Protein AF-0000000077530367 (afdb_homodimer)

Organism: Fusarium solani (NCBI:txid169388)

pLDDT: mean 94.43, std 8.52, range [34.69, 98.94]

Structure (mmCIF, N/CA/C/O backbone):
data_AF-0000000077530367-model_v1
#
loop_
_entity.id
_entity.type
_entity.pdbx_description
1 polymer 'Uncharacterized protein'
#
loop_
_atom_site.group_PDB
_atom_site.id
_atom_site.type_symbol
_atom_site.label_atom_id
_atom_site.label_alt_id
_atom_site.label_comp_id
_atom_site.label_asym_id
_atom_site.label_entity_id
_atom_site.label_seq_id
_atom_site.pdbx_PDB_ins_code
_atom_site.Cartn_x
_atom_site.Cartn_y
_atom_site.Cartn_z
_atom_site.occupancy
_atom_site.B_iso_or_equiv
_atom_site.auth_seq_id
_atom_site.auth_comp_id
_atom_site.auth_asym_id
_atom_site.auth_atom_id
_atom_site.pdbx_PDB_model_num
ATOM 1 N N . MET A 1 1 ? -0.122 41.781 -13.836 1 34.72 1 MET A N 1
ATOM 2 C CA . MET A 1 1 ? -0.492 41.938 -12.43 1 34.72 1 MET A CA 1
ATOM 3 C C . MET A 1 1 ? -0.724 40.562 -11.789 1 34.72 1 MET A C 1
ATOM 5 O O . MET A 1 1 ? -1.505 39.781 -12.297 1 34.72 1 MET A O 1
ATOM 9 N N . THR A 1 2 ? 0.222 40.094 -11.047 1 47.59 2 THR A N 1
ATOM 10 C CA . THR A 1 2 ? 0.168 38.75 -10.484 1 47.59 2 THR A CA 1
ATOM 11 C C . THR A 1 2 ? -1.093 38.562 -9.648 1 47.59 2 THR A C 1
ATOM 13 O O . THR A 1 2 ? -1.355 39.344 -8.727 1 47.59 2 THR A O 1
ATOM 16 N N . VAL A 1 3 ? -2.023 38.094 -10.234 1 52.38 3 VAL A N 1
ATOM 17 C CA . VAL A 1 3 ? -3.27 37.875 -9.516 1 52.38 3 VAL A CA 1
ATOM 18 C C . VAL A 1 3 ? -2.967 37.438 -8.086 1 52.38 3 VAL A C 1
ATOM 20 O O . VAL A 1 3 ? -2.221 36.469 -7.871 1 52.38 3 VAL A O 1
ATOM 23 N N . PRO A 1 4 ? -3.215 38.406 -7.125 1 64.75 4 PRO A N 1
ATOM 24 C CA . PRO A 1 4 ? -2.955 38.031 -5.73 1 64.75 4 PRO A CA 1
ATOM 25 C C . PRO A 1 4 ? -3.484 36.656 -5.387 1 64.75 4 PRO A C 1
ATOM 27 O O . PRO A 1 4 ? -4.555 36.25 -5.855 1 64.75 4 PRO A O 1
ATOM 30 N N . THR A 1 5 ? -2.672 35.781 -4.656 1 70.62 5 THR A N 1
ATOM 31 C CA . THR A 1 5 ? -3.084 34.438 -4.227 1 70.62 5 THR A CA 1
ATOM 32 C C . THR A 1 5 ? -4.199 34.531 -3.189 1 70.62 5 THR A C 1
ATOM 34 O O . THR A 1 5 ? -4.086 35.25 -2.207 1 70.62 5 THR A O 1
ATOM 37 N N . PRO A 1 6 ? -5.352 34.031 -3.508 1 78.06 6 PRO A N 1
ATOM 38 C CA . PRO A 1 6 ? -6.469 34.062 -2.564 1 78.06 6 PRO A CA 1
ATOM 39 C C . PRO A 1 6 ? -6.098 33.5 -1.192 1 78.06 6 PRO A C 1
ATOM 41 O O . PRO A 1 6 ? -5.219 32.625 -1.088 1 78.06 6 PRO A O 1
ATOM 44 N N . PRO A 1 7 ? -6.738 34.125 -0.208 1 88.75 7 PRO A N 1
ATOM 45 C CA . PRO A 1 7 ? -6.516 33.562 1.136 1 88.75 7 PRO A CA 1
ATOM 46 C C . PRO A 1 7 ? -7.102 32.188 1.315 1 88.75 7 PRO A C 1
ATOM 48 O O . PRO A 1 7 ? -7.973 31.766 0.543 1 88.75 7 PRO A O 1
ATOM 51 N N . ILE A 1 8 ? -6.641 31.438 2.268 1 96.38 8 ILE A N 1
ATOM 52 C CA . ILE A 1 8 ? -7.195 30.141 2.609 1 96.38 8 ILE A CA 1
ATOM 53 C C . ILE A 1 8 ? -8.508 30.312 3.365 1 96.38 8 ILE A C 1
ATOM 55 O O . ILE A 1 8 ? -8.562 31.031 4.367 1 96.38 8 ILE A O 1
ATOM 59 N N . ALA A 1 9 ? -9.57 29.75 2.873 1 97.88 9 ALA A N 1
ATOM 60 C CA . ALA A 1 9 ? -10.867 29.844 3.543 1 97.88 9 ALA A CA 1
ATOM 61 C C . ALA A 1 9 ? -10.797 29.25 4.949 1 97.88 9 ALA A C 1
ATOM 63 O O . ALA A 1 9 ? -10.047 28.297 5.191 1 97.88 9 ALA A O 1
ATOM 64 N N . ARG A 1 10 ? -11.594 29.844 5.875 1 98.25 10 ARG A N 1
ATOM 65 C CA . ARG A 1 10 ? -11.594 29.406 7.27 1 98.25 10 ARG A CA 1
ATOM 66 C C . ARG A 1 10 ? -13.008 29.141 7.766 1 98.25 10 ARG A C 1
ATOM 68 O O . ARG A 1 10 ? -13.938 29.891 7.434 1 98.25 10 ARG A O 1
ATOM 75 N N . PHE A 1 11 ? -13.164 28.094 8.523 1 98.69 11 PHE A N 1
ATOM 76 C CA . PHE A 1 11 ? -14.43 27.719 9.148 1 98.69 11 PHE A CA 1
ATOM 77 C C . PHE A 1 11 ? -14.227 27.344 10.609 1 98.69 11 PHE A C 1
ATOM 79 O O . PHE A 1 11 ? -13.227 26.688 10.953 1 98.69 11 PHE A O 1
ATOM 86 N N . ASP A 1 12 ? -15.148 27.703 11.469 1 98.69 12 ASP A N 1
ATOM 87 C CA . ASP A 1 12 ? -15.125 27.359 12.883 1 98.69 12 ASP A CA 1
ATOM 88 C C . ASP A 1 12 ? -15.781 26 13.133 1 98.69 12 ASP A C 1
ATOM 90 O O . ASP A 1 12 ? -16.984 25.844 12.93 1 98.69 12 ASP A O 1
ATOM 94 N N . ALA A 1 13 ? -15.047 25.047 13.633 1 98.38 13 ALA A N 1
ATOM 95 C CA . ALA A 1 13 ? -15.539 23.688 13.844 1 98.38 13 ALA A CA 1
ATOM 96 C C . ALA A 1 13 ? -16.719 23.672 14.812 1 98.38 13 ALA A C 1
ATOM 98 O O . ALA A 1 13 ? -17.547 22.766 14.773 1 98.38 13 ALA A O 1
ATOM 99 N N . THR A 1 14 ? -16.781 24.641 15.727 1 97.56 14 THR A N 1
ATOM 100 C CA . THR A 1 14 ? -17.812 24.656 16.766 1 97.56 14 THR A CA 1
ATOM 101 C C . THR A 1 14 ? -19.062 25.359 16.266 1 97.56 14 THR A C 1
ATOM 103 O O . THR A 1 14 ? -20.078 25.391 16.969 1 97.56 14 THR A O 1
ATOM 106 N N . ASP A 1 15 ? -18.969 26.016 15.078 1 97.75 15 ASP A N 1
ATOM 107 C CA . ASP A 1 15 ? -20.125 26.656 14.453 1 97.75 15 ASP A CA 1
ATOM 108 C C . ASP A 1 15 ? -21.016 25.625 13.75 1 97.75 15 ASP A C 1
ATOM 110 O O . ASP A 1 15 ? -20.562 24.938 12.836 1 97.75 15 ASP A O 1
ATOM 114 N N . PRO A 1 16 ? -22.312 25.516 14.117 1 96.5 16 PRO A N 1
ATOM 115 C CA . PRO A 1 16 ? -23.203 24.531 13.5 1 96.5 16 PRO A CA 1
ATOM 116 C C . PRO A 1 16 ? -23.359 24.734 11.992 1 96.5 16 PRO A C 1
ATOM 118 O O . PRO A 1 16 ? -23.766 23.812 11.281 1 96.5 16 PRO A O 1
ATOM 121 N N . SER A 1 17 ? -23.031 25.891 11.547 1 97.38 17 SER A N 1
ATOM 122 C CA . SER A 1 17 ? -23.141 26.156 10.117 1 97.38 17 SER A CA 1
ATOM 123 C C . SER A 1 17 ? -21.969 25.547 9.352 1 97.38 17 SER A C 1
ATOM 125 O O . SER A 1 17 ? -22.016 25.438 8.117 1 97.38 17 SER A O 1
ATOM 127 N N . THR A 1 18 ? -20.938 25.203 10.047 1 98.19 18 THR A N 1
ATOM 128 C CA . THR A 1 18 ? -19.828 24.469 9.43 1 98.19 18 THR A CA 1
ATOM 129 C C . THR A 1 18 ? -20.188 23 9.227 1 98.19 18 THR A C 1
ATOM 131 O O . THR A 1 18 ? -20.219 22.234 10.18 1 98.19 18 THR A O 1
ATOM 134 N N . THR A 1 19 ? -20.5 22.656 7.969 1 98.38 19 THR A N 1
ATOM 135 C CA . THR A 1 19 ? -20.844 21.281 7.645 1 98.38 19 THR A CA 1
ATOM 136 C C . THR A 1 19 ? -19.719 20.609 6.879 1 98.38 19 THR A C 1
ATOM 138 O O . THR A 1 19 ? -18.875 21.281 6.281 1 98.38 19 THR A O 1
ATOM 141 N N . ILE A 1 20 ? -19.781 19.328 6.898 1 98.62 20 ILE A N 1
ATOM 142 C CA . ILE A 1 20 ? -18.797 18.547 6.152 1 98.62 20 ILE A CA 1
ATOM 143 C C . ILE A 1 20 ? -18.891 18.891 4.668 1 98.62 20 ILE A C 1
ATOM 145 O O . ILE A 1 20 ? -17.859 19.078 3.998 1 98.62 20 ILE A O 1
ATOM 149 N N . ASP A 1 21 ? -20.078 19.047 4.184 1 98.5 21 ASP A N 1
ATOM 150 C CA . ASP A 1 21 ? -20.281 19.344 2.773 1 98.5 21 ASP A CA 1
ATOM 151 C C . ASP A 1 21 ? -19.625 20.672 2.395 1 98.5 21 ASP A C 1
ATOM 153 O O . ASP A 1 21 ? -19.031 20.797 1.32 1 98.5 21 ASP A O 1
ATOM 157 N N . LYS A 1 22 ? -19.734 21.672 3.285 1 98.5 22 LYS A N 1
ATOM 158 C CA . LYS A 1 22 ? -19.125 22.969 3.025 1 98.5 22 LYS A CA 1
ATOM 159 C C . LYS A 1 22 ? -17.609 22.859 2.98 1 98.5 22 LYS A C 1
ATOM 161 O O . LYS A 1 22 ? -16.953 23.438 2.1 1 98.5 22 LYS A O 1
ATOM 166 N N . LEU A 1 23 ? -17.094 22.172 3.928 1 98.81 23 LEU A N 1
ATOM 167 C CA . LEU A 1 23 ? -15.648 21.984 3.961 1 98.81 23 LEU A CA 1
ATOM 168 C C . LEU A 1 23 ? -15.164 21.25 2.707 1 98.81 23 LEU A C 1
ATOM 170 O O . LEU A 1 23 ? -14.172 21.656 2.1 1 98.81 23 LEU A O 1
ATOM 174 N N . VAL A 1 24 ? -15.875 20.203 2.318 1 98.44 24 VAL A N 1
ATOM 175 C CA . VAL A 1 24 ? -15.516 19.406 1.152 1 98.44 24 VAL A CA 1
ATOM 176 C C . VAL A 1 24 ? -15.57 20.266 -0.106 1 98.44 24 VAL A C 1
ATOM 178 O O . VAL A 1 24 ? -14.68 20.188 -0.96 1 98.44 24 VAL A O 1
ATOM 181 N N . GLU A 1 25 ? -16.578 21.078 -0.205 1 98.12 25 GLU A N 1
ATOM 182 C CA . GLU A 1 25 ? -16.703 21.969 -1.349 1 98.12 25 GLU A CA 1
ATOM 183 C C . GLU A 1 25 ? -15.508 22.906 -1.455 1 98.12 25 GLU A C 1
ATOM 185 O O . GLU A 1 25 ? -14.953 23.094 -2.541 1 98.12 25 GLU A O 1
ATOM 190 N N . VAL A 1 26 ? -15.125 23.5 -0.349 1 98.31 26 VAL A N 1
ATOM 191 C CA . VAL A 1 26 ? -14 24.438 -0.314 1 98.31 26 VAL A CA 1
ATOM 192 C C . VAL A 1 26 ? -12.711 23.688 -0.658 1 98.31 26 VAL A C 1
ATOM 194 O O . VAL A 1 26 ? -11.891 24.188 -1.431 1 98.31 26 VAL A O 1
ATOM 197 N N . ILE A 1 27 ? -12.5 22.516 -0.154 1 98.06 27 ILE A N 1
ATOM 198 C CA . ILE A 1 27 ? -11.289 21.719 -0.395 1 98.06 27 ILE A CA 1
ATOM 199 C C . ILE A 1 27 ? -11.211 21.344 -1.873 1 98.06 27 ILE A C 1
ATOM 201 O O . ILE A 1 27 ? -10.133 21.406 -2.475 1 98.06 27 ILE A O 1
ATOM 205 N N . LYS A 1 28 ? -12.336 20.984 -2.447 1 95.81 28 LYS A N 1
ATOM 206 C CA . LYS A 1 28 ? -12.344 20.656 -3.869 1 95.81 28 LYS A CA 1
ATOM 207 C C . LYS A 1 28 ? -12 21.859 -4.727 1 95.81 28 LYS A C 1
ATOM 209 O O . LYS A 1 28 ? -11.359 21.734 -5.77 1 95.81 28 LYS A O 1
ATOM 214 N N . ARG A 1 29 ? -12.414 23 -4.277 1 95.62 29 ARG A N 1
ATOM 215 C CA . ARG A 1 29 ? -12.188 24.234 -5.031 1 95.62 29 ARG A CA 1
ATOM 216 C C . ARG A 1 29 ? -10.773 24.75 -4.82 1 95.62 29 ARG A C 1
ATOM 218 O O . ARG A 1 29 ? -10.07 25.062 -5.781 1 95.62 29 ARG A O 1
ATOM 225 N N . ASP A 1 30 ? -10.312 24.812 -3.539 1 96.81 30 ASP A N 1
ATOM 226 C CA . ASP A 1 30 ? -9.102 25.547 -3.189 1 96.81 30 ASP A CA 1
ATOM 227 C C . ASP A 1 30 ? -7.957 24.609 -2.846 1 96.81 30 ASP A C 1
ATOM 229 O O . ASP A 1 30 ? -6.805 25.031 -2.744 1 96.81 30 ASP A O 1
ATOM 233 N N . GLY A 1 31 ? -8.227 23.359 -2.641 1 96.81 31 GLY A N 1
ATOM 234 C CA . GLY A 1 31 ? -7.203 22.375 -2.303 1 96.81 31 GLY A CA 1
ATOM 235 C C . GLY A 1 31 ? -6.969 22.25 -0.808 1 96.81 31 GLY A C 1
ATOM 236 O O . GLY A 1 31 ? -6.328 21.297 -0.352 1 96.81 31 GLY A O 1
ATOM 237 N N . GLY A 1 32 ? -7.465 23.234 -0.048 1 98.12 32 GLY A N 1
ATOM 238 C CA . GLY A 1 32 ? -7.324 23.219 1.399 1 98.12 32 GLY A CA 1
ATOM 239 C C . GLY A 1 32 ? -8.281 24.156 2.1 1 98.12 32 GLY A C 1
ATOM 240 O O . GLY A 1 32 ? -8.938 24.984 1.453 1 98.12 32 GLY A O 1
ATOM 241 N N . VAL A 1 33 ? -8.352 24.016 3.369 1 98.88 33 VAL A N 1
ATOM 242 C CA . VAL A 1 33 ? -9.227 24.812 4.215 1 98.88 33 VAL A CA 1
ATOM 243 C C . VAL A 1 33 ? -8.68 24.859 5.637 1 98.88 33 VAL A C 1
ATOM 245 O O . VAL A 1 33 ? -8.047 23.891 6.094 1 98.88 33 VAL A O 1
ATOM 248 N N . ILE A 1 34 ? -8.836 25.984 6.281 1 98.88 34 ILE A N 1
ATOM 249 C CA . ILE A 1 34 ? -8.5 26.062 7.699 1 98.88 34 ILE A CA 1
ATOM 250 C C . ILE A 1 34 ? -9.742 25.781 8.539 1 98.88 34 ILE A C 1
ATOM 252 O O . ILE A 1 34 ? -10.805 26.375 8.312 1 98.88 34 ILE A O 1
ATOM 256 N N . VAL A 1 35 ? -9.68 24.859 9.406 1 98.94 35 VAL A N 1
ATOM 257 C CA . VAL A 1 35 ? -10.719 24.578 10.391 1 98.94 35 VAL A CA 1
ATOM 258 C C . VAL A 1 35 ? -10.281 25.062 11.766 1 98.94 35 VAL A C 1
ATOM 260 O O . VAL A 1 35 ? -9.367 24.484 12.375 1 98.94 35 VAL A O 1
ATOM 263 N N . GLU A 1 36 ? -10.922 26.094 12.227 1 98.81 36 GLU A N 1
ATOM 264 C CA . GLU A 1 36 ? -10.633 26.641 13.547 1 98.81 36 GLU A CA 1
ATOM 265 C C . GLU A 1 36 ? -11.203 25.766 14.648 1 98.81 36 GLU A C 1
ATOM 267 O O . GLU A 1 36 ? -12.281 25.188 14.492 1 98.81 36 GLU A O 1
ATOM 272 N N . LYS A 1 37 ? -10.43 25.641 15.734 1 98.75 37 LYS A N 1
ATOM 273 C CA . LYS A 1 37 ? -10.867 24.906 16.922 1 98.75 37 LYS A CA 1
ATOM 274 C C . LYS A 1 37 ? -11.195 23.453 16.578 1 98.75 37 LYS A C 1
ATOM 276 O O . LYS A 1 37 ? -12.195 22.922 17.062 1 98.75 37 LYS A O 1
ATOM 281 N N . LEU A 1 38 ? -10.422 22.891 15.68 1 98.75 38 LEU A N 1
ATOM 282 C CA . LEU A 1 38 ? -10.625 21.469 15.406 1 98.75 38 LEU A CA 1
ATOM 283 C C . LEU A 1 38 ? -10.477 20.641 16.672 1 98.75 38 LEU A C 1
ATOM 285 O O . LEU A 1 38 ? -11.219 19.688 16.891 1 98.75 38 LEU A O 1
ATOM 289 N N . ILE A 1 39 ? -9.453 20.938 17.469 1 98.69 39 ILE A N 1
ATOM 290 C CA . ILE A 1 39 ? -9.312 20.344 18.797 1 98.69 39 ILE A CA 1
ATOM 291 C C . ILE A 1 39 ? -9.219 21.438 19.844 1 98.69 39 ILE A C 1
ATOM 293 O O . ILE A 1 39 ? -8.984 22.594 19.531 1 98.69 39 ILE A O 1
ATOM 297 N N . THR A 1 40 ? -9.352 21.062 21.125 1 98.44 40 THR A N 1
ATOM 298 C CA . THR A 1 40 ? -9.266 22.016 22.203 1 98.44 40 THR A CA 1
ATOM 299 C C . THR A 1 40 ? -7.809 22.375 22.5 1 98.44 40 THR A C 1
ATOM 301 O O . THR A 1 40 ? -6.902 21.578 22.234 1 98.44 40 THR A O 1
ATOM 304 N N . PRO A 1 41 ? -7.617 23.578 23.047 1 98.12 41 PRO A N 1
ATOM 305 C CA . PRO A 1 41 ? -6.258 23.953 23.453 1 98.12 41 PRO A CA 1
ATOM 306 C C . PRO A 1 41 ? -5.656 22.969 24.453 1 98.12 41 PRO A C 1
ATOM 308 O O . PRO A 1 41 ? -4.441 22.75 24.453 1 98.12 41 PRO A O 1
ATOM 311 N N . GLU A 1 42 ? -6.473 22.391 25.281 1 98.44 42 GLU A N 1
ATOM 312 C CA . GLU A 1 42 ? -5.988 21.422 26.25 1 98.44 42 GLU A CA 1
ATOM 313 C C . GLU A 1 42 ? -5.43 20.172 25.562 1 98.44 42 GLU A C 1
ATOM 315 O O . GLU A 1 42 ? -4.375 19.656 25.953 1 98.44 42 GLU A O 1
ATOM 320 N N . LEU A 1 43 ? -6.156 19.688 24.594 1 98.69 43 LEU A N 1
ATOM 321 C CA . LEU A 1 43 ? -5.672 18.531 23.844 1 98.69 43 LEU A CA 1
ATOM 322 C C . LEU A 1 43 ? -4.371 18.859 23.125 1 98.69 43 LEU A C 1
ATOM 324 O O . LEU A 1 43 ? -3.438 18.047 23.125 1 98.69 43 LEU A O 1
ATOM 328 N N . ALA A 1 44 ? -4.277 20.047 22.547 1 98.75 44 ALA A N 1
ATOM 329 C CA . ALA A 1 44 ? -3.062 20.484 21.859 1 98.75 44 ALA A CA 1
ATOM 330 C C . ALA A 1 44 ? -1.878 20.531 22.828 1 98.75 44 ALA A C 1
ATOM 332 O O . ALA A 1 44 ? -0.777 20.094 22.484 1 98.75 44 ALA A O 1
ATOM 333 N N . THR A 1 45 ? -2.123 21.062 23.969 1 98.25 45 THR A N 1
ATOM 334 C CA . THR A 1 45 ? -1.074 21.156 24.984 1 98.25 45 THR A CA 1
ATOM 335 C C . THR A 1 45 ? -0.599 19.766 25.391 1 98.25 45 THR A C 1
ATOM 337 O O . THR A 1 45 ? 0.601 19.531 25.562 1 98.25 45 THR A O 1
ATOM 340 N N . GLN A 1 46 ? -1.53 18.875 25.547 1 98.81 46 GLN A N 1
ATOM 341 C CA . GLN A 1 46 ? -1.176 17.5 25.906 1 98.81 46 GLN A CA 1
ATOM 342 C C . GLN A 1 46 ? -0.318 16.859 24.828 1 98.81 46 GLN A C 1
ATOM 344 O O . GLN A 1 46 ? 0.658 16.172 25.125 1 98.81 46 GLN A O 1
ATOM 349 N N . ILE A 1 47 ? -0.662 17.047 23.562 1 98.88 47 ILE A N 1
ATOM 350 C CA . ILE A 1 47 ? 0.125 16.516 22.453 1 98.88 47 ILE A CA 1
ATOM 351 C C . ILE A 1 47 ? 1.546 17.062 22.516 1 98.88 47 ILE A C 1
ATOM 353 O O . ILE A 1 47 ? 2.518 16.328 22.391 1 98.88 47 ILE A O 1
ATOM 357 N N . SER A 1 48 ? 1.62 18.375 22.75 1 98.5 48 SER A N 1
ATOM 358 C CA . SER A 1 48 ? 2.936 19 22.844 1 98.5 48 SER A CA 1
ATOM 359 C C . SER A 1 48 ? 3.771 18.375 23.953 1 98.5 48 SER A C 1
ATOM 361 O O . SER A 1 48 ? 4.949 18.062 23.75 1 98.5 48 SER A O 1
ATOM 363 N N . LYS A 1 49 ? 3.188 18.141 25.062 1 98.56 49 LYS A N 1
ATOM 364 C CA . LYS A 1 49 ? 3.881 17.531 26.188 1 98.56 49 LYS A CA 1
ATOM 365 C C . LYS A 1 49 ? 4.312 16.094 25.859 1 98.56 49 LYS A C 1
ATOM 367 O O . LYS A 1 49 ? 5.438 15.695 26.172 1 98.56 49 LYS A O 1
ATOM 372 N N . ASP A 1 50 ? 3.463 15.359 25.234 1 98.75 50 ASP A N 1
ATOM 373 C CA . ASP A 1 50 ? 3.734 13.961 24.891 1 98.75 50 ASP A CA 1
ATOM 374 C C . ASP A 1 50 ? 4.891 13.852 23.906 1 98.75 50 ASP A C 1
ATOM 376 O O . ASP A 1 50 ? 5.672 12.898 23.953 1 98.75 50 ASP A O 1
ATOM 380 N N . LEU A 1 51 ? 5.004 14.836 22.984 1 98.5 51 LEU A N 1
ATOM 381 C CA . LEU A 1 51 ? 5.945 14.719 21.875 1 98.5 51 LEU A CA 1
ATOM 382 C C . LEU A 1 51 ? 7.285 15.352 22.219 1 98.5 51 LEU A C 1
ATOM 384 O O . LEU A 1 51 ? 8.266 15.195 21.5 1 98.5 51 LEU A O 1
ATOM 388 N N . LYS A 1 52 ? 7.32 16.062 23.344 1 98.06 52 LYS A N 1
ATOM 389 C CA . LYS A 1 52 ? 8.516 16.812 23.719 1 98.06 52 LYS A CA 1
ATOM 390 C C . LYS A 1 52 ? 9.75 15.914 23.734 1 98.06 52 LYS A C 1
ATOM 392 O O . LYS A 1 52 ? 10.797 16.281 23.203 1 98.06 52 LYS A O 1
ATOM 397 N N . PRO A 1 53 ? 9.703 14.688 24.344 1 97.94 53 PRO A N 1
ATOM 398 C CA . PRO A 1 53 ? 10.898 13.852 24.344 1 97.94 53 PRO A CA 1
ATOM 399 C C . PRO A 1 53 ? 11.383 13.508 22.938 1 97.94 53 PRO A C 1
ATOM 401 O O . PRO A 1 53 ? 12.586 13.461 22.688 1 97.94 53 PRO A O 1
ATOM 404 N N . ALA A 1 54 ? 10.445 13.211 22.016 1 96.88 54 ALA A N 1
ATOM 405 C CA . ALA A 1 54 ? 10.812 12.898 20.641 1 96.88 54 ALA A CA 1
ATOM 406 C C . ALA A 1 54 ? 11.469 14.102 19.969 1 96.88 54 ALA A C 1
ATOM 408 O O . ALA A 1 54 ? 12.469 13.961 19.266 1 96.88 54 ALA A O 1
ATOM 409 N N . PHE A 1 55 ? 10.898 15.328 20.172 1 96.19 55 PHE A N 1
ATOM 410 C CA . PHE A 1 55 ? 11.5 16.547 19.641 1 96.19 55 PHE A CA 1
ATOM 411 C C . PHE A 1 55 ? 12.914 16.734 20.188 1 96.19 55 PHE A C 1
ATOM 413 O O . PHE A 1 55 ? 13.844 17.016 19.438 1 96.19 55 PHE A O 1
ATOM 420 N N . ASP A 1 56 ? 13.062 16.484 21.438 1 95.31 56 ASP A N 1
ATOM 421 C CA . ASP A 1 56 ? 14.312 16.781 22.125 1 95.31 56 ASP A CA 1
ATOM 422 C C . ASP A 1 56 ? 15.422 15.82 21.688 1 95.31 56 ASP A C 1
ATOM 424 O O . ASP A 1 56 ? 16.609 16.141 21.797 1 95.31 56 ASP A O 1
ATOM 428 N N . THR A 1 57 ? 15.047 14.625 21.172 1 92.56 57 THR A N 1
ATOM 429 C CA . THR A 1 57 ? 16.047 13.609 20.875 1 92.56 57 THR A CA 1
ATOM 430 C C . THR A 1 57 ? 16.156 13.383 19.375 1 92.56 57 THR A C 1
ATOM 432 O O . THR A 1 57 ? 16.844 12.453 18.922 1 92.56 57 THR A O 1
ATOM 435 N N . ASP A 1 58 ? 15.445 14.188 18.609 1 91 58 ASP A N 1
ATOM 436 C CA . ASP A 1 58 ? 15.5 14.031 17.156 1 91 58 ASP A CA 1
ATOM 437 C C . ASP A 1 58 ? 16.922 14.211 16.625 1 91 58 ASP A C 1
ATOM 439 O O . ASP A 1 58 ? 17.766 14.812 17.297 1 91 58 ASP A O 1
ATOM 443 N N . ILE A 1 59 ? 17.156 13.508 15.531 1 82.12 59 ILE A N 1
ATOM 444 C CA . ILE A 1 59 ? 18.453 13.617 14.859 1 82.12 59 ILE A CA 1
ATOM 445 C C . ILE A 1 59 ? 18.281 14.328 13.523 1 82.12 59 ILE A C 1
ATOM 447 O O . ILE A 1 59 ? 17.188 14.344 12.953 1 82.12 59 ILE A O 1
ATOM 451 N N . LYS A 1 60 ? 19.359 14.812 13.016 1 80.5 60 LYS A N 1
ATOM 452 C CA . LYS A 1 60 ? 19.328 15.586 11.781 1 80.5 60 LYS A CA 1
ATOM 453 C C . LYS A 1 60 ? 18.953 14.695 10.594 1 80.5 60 LYS A C 1
ATOM 455 O O . LYS A 1 60 ? 19.328 13.523 10.539 1 80.5 60 LYS A O 1
ATOM 460 N N . ASP A 1 61 ? 18.156 15.297 9.68 1 77.75 61 ASP A N 1
ATOM 461 C CA . ASP A 1 61 ? 17.797 14.648 8.43 1 77.75 61 ASP A CA 1
ATOM 462 C C . ASP A 1 61 ? 18.984 14.602 7.469 1 77.75 61 ASP A C 1
ATOM 464 O O . ASP A 1 61 ? 19.406 15.633 6.945 1 77.75 61 ASP A O 1
ATOM 468 N N . LYS A 1 62 ? 19.469 13.477 7.129 1 71.44 62 LYS A N 1
ATOM 469 C CA . LYS A 1 62 ? 20.625 13.336 6.242 1 71.44 62 LYS A CA 1
ATOM 470 C C . LYS A 1 62 ? 20.234 13.57 4.789 1 71.44 62 LYS A C 1
ATOM 472 O O . LYS A 1 62 ? 21.094 13.867 3.949 1 71.44 62 LYS A O 1
ATOM 477 N N . TYR A 1 63 ? 18.984 13.398 4.441 1 69.69 63 TYR A N 1
ATOM 478 C CA . TYR A 1 63 ? 18.484 13.609 3.084 1 69.69 63 TYR A CA 1
ATOM 479 C C . TYR A 1 63 ? 18.406 15.094 2.75 1 69.69 63 TYR A C 1
ATOM 481 O O . TYR A 1 63 ? 18.5 15.477 1.581 1 69.69 63 TYR A O 1
ATOM 489 N N . GLY A 1 64 ? 18.25 15.938 3.734 1 70.62 64 GLY A N 1
ATOM 490 C CA . GLY A 1 64 ? 18.219 17.375 3.541 1 70.62 64 GLY A CA 1
ATOM 491 C C . GLY A 1 64 ? 16.844 17.906 3.199 1 70.62 64 GLY A C 1
ATOM 492 O O . GLY A 1 64 ? 16.688 19.062 2.785 1 70.62 64 GLY A O 1
ATOM 493 N N . PHE A 1 65 ? 15.836 17.125 3.273 1 76.62 65 PHE A N 1
ATOM 494 C CA . PHE A 1 65 ? 14.469 17.562 3.021 1 76.62 65 PHE A CA 1
ATOM 495 C C . PHE A 1 65 ? 13.992 18.5 4.121 1 76.62 65 PHE A C 1
ATOM 497 O O . PHE A 1 65 ? 13.281 19.469 3.852 1 76.62 65 PHE A O 1
ATOM 504 N N . PHE A 1 66 ? 14.367 18.172 5.324 1 84.38 66 PHE A N 1
ATOM 505 C CA . PHE A 1 66 ? 14.031 19.031 6.457 1 84.38 66 PHE A CA 1
ATOM 506 C C . PHE A 1 66 ? 15.227 19.875 6.879 1 84.38 66 PHE A C 1
ATOM 508 O O . PHE A 1 66 ? 16.359 19.375 6.938 1 84.38 66 PHE A O 1
ATOM 515 N N . PRO A 1 67 ? 14.914 21.109 7.188 1 85.12 67 PRO A N 1
ATOM 516 C CA . PRO A 1 67 ? 16 21.938 7.711 1 85.12 67 PRO A CA 1
ATOM 517 C C . PRO A 1 67 ? 16.594 21.375 9 1 85.12 67 PRO A C 1
ATOM 519 O O . PRO A 1 67 ? 15.898 20.734 9.781 1 85.12 67 PRO A O 1
ATOM 522 N N . GLU A 1 68 ? 17.859 21.719 9.25 1 83.56 68 GLU A N 1
ATOM 523 C CA . GLU A 1 68 ? 18.594 21.203 10.406 1 83.56 68 GLU A CA 1
ATOM 524 C C . GLU A 1 68 ? 17.969 21.703 11.711 1 83.56 68 GLU A C 1
ATOM 526 O O . GLU A 1 68 ? 18.094 21.031 12.75 1 83.56 68 GLU A O 1
ATOM 531 N N . THR A 1 69 ? 17.328 22.781 11.594 1 89.06 69 THR A N 1
ATOM 532 C CA . THR A 1 69 ? 16.781 23.406 12.805 1 89.06 69 THR A CA 1
ATOM 533 C C 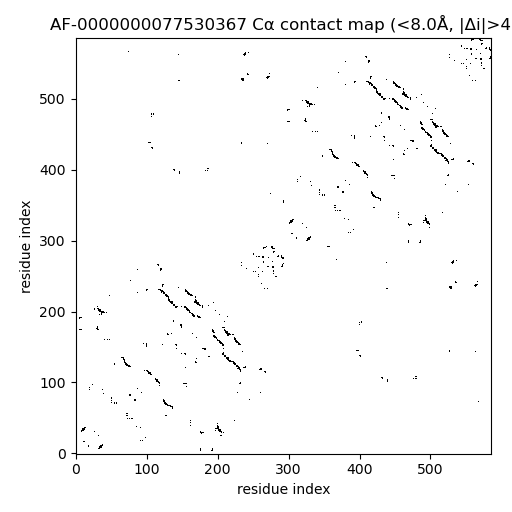. THR A 1 69 ? 15.422 22.812 13.141 1 89.06 69 THR A C 1
ATOM 535 O O . THR A 1 69 ? 14.859 23.109 14.203 1 89.06 69 THR A O 1
ATOM 538 N N . THR A 1 70 ? 14.898 22.031 12.258 1 92.56 70 THR A N 1
ATOM 539 C CA . THR A 1 70 ? 13.609 21.391 12.5 1 92.56 70 THR A CA 1
ATOM 540 C C . THR A 1 70 ? 13.797 20.094 13.281 1 92.56 70 THR A C 1
ATOM 542 O O . THR A 1 70 ? 14.641 19.266 12.93 1 92.56 70 THR A O 1
ATOM 545 N N . GLN A 1 71 ? 13.094 19.953 14.367 1 95 71 GLN A N 1
ATOM 546 C CA . GLN A 1 71 ? 13.047 18.719 15.148 1 95 71 GLN A CA 1
ATOM 547 C C . GLN A 1 71 ? 11.758 17.953 14.875 1 95 71 GLN A C 1
ATOM 549 O O . GLN A 1 71 ? 10.672 18.531 14.883 1 95 71 GLN A O 1
ATOM 554 N N . ARG A 1 72 ? 11.898 16.719 14.727 1 96.75 72 ARG A N 1
ATOM 555 C CA . ARG A 1 72 ? 10.766 15.938 14.242 1 96.75 72 ARG A CA 1
ATOM 556 C C . ARG A 1 72 ? 10.344 14.883 15.266 1 96.75 72 ARG A C 1
ATOM 558 O O . ARG A 1 72 ? 11.156 14.461 16.094 1 96.75 72 ARG A O 1
ATOM 565 N N . ALA A 1 73 ? 9.133 14.477 15.18 1 97.44 73 ALA A N 1
ATOM 566 C CA . ALA A 1 73 ? 8.562 13.312 15.859 1 97.44 73 ALA A CA 1
ATOM 567 C C . ALA A 1 73 ? 7.777 12.438 14.883 1 97.44 73 ALA A C 1
ATOM 569 O O . ALA A 1 73 ? 7.066 12.953 14.016 1 97.44 73 ALA A O 1
ATOM 570 N N . THR A 1 74 ? 7.91 11.109 14.961 1 96.25 74 THR A N 1
ATOM 571 C CA . THR A 1 74 ? 7.215 10.148 14.109 1 96.25 74 THR A CA 1
ATOM 572 C C . THR A 1 74 ? 6.547 9.062 14.945 1 96.25 74 THR A C 1
ATOM 574 O O . THR A 1 74 ? 6.742 9 16.156 1 96.25 74 THR A O 1
ATOM 577 N N . GLY A 1 75 ? 5.684 8.242 14.289 1 98 75 GLY A N 1
ATOM 578 C CA . GLY A 1 75 ? 4.988 7.223 15.055 1 98 75 GLY A CA 1
ATOM 579 C C . GLY A 1 75 ? 4.094 7.789 16.141 1 98 75 GLY A C 1
ATOM 580 O O . GLY A 1 75 ? 4.098 7.301 17.266 1 98 75 GLY A O 1
ATOM 581 N N . LEU A 1 76 ? 3.371 8.812 15.812 1 98.81 76 LEU A N 1
ATOM 582 C CA . LEU A 1 76 ? 2.746 9.672 16.812 1 98.81 76 LEU A CA 1
ATOM 583 C C . LEU A 1 76 ? 1.718 8.898 17.625 1 98.81 76 LEU A C 1
ATOM 585 O O . LEU A 1 76 ? 1.559 9.148 18.828 1 98.81 76 LEU A O 1
ATOM 589 N N . LEU A 1 77 ? 0.974 7.957 17 1 98.81 77 LEU A N 1
ATOM 590 C CA . LEU A 1 77 ? -0.054 7.238 17.75 1 98.81 77 LEU A CA 1
ATOM 591 C C . LEU A 1 77 ? 0.573 6.316 18.781 1 98.81 77 LEU A C 1
ATOM 593 O O . LEU A 1 77 ? -0.074 5.949 19.766 1 98.81 77 LEU A O 1
ATOM 597 N N . GLY A 1 78 ? 1.802 5.965 18.562 1 98.56 78 GLY A N 1
ATOM 598 C CA . GLY A 1 78 ? 2.525 5.203 19.562 1 98.56 78 GLY A CA 1
ATOM 599 C C . GLY A 1 78 ? 3.049 6.059 20.703 1 98.56 78 GLY A C 1
ATOM 600 O O . GLY A 1 78 ? 3.326 5.551 21.797 1 98.56 78 GLY A O 1
ATOM 601 N N . LEU A 1 79 ? 3.137 7.332 20.547 1 98.25 79 LEU A N 1
ATOM 602 C CA . LEU A 1 79 ? 3.775 8.234 21.484 1 98.25 79 LEU A CA 1
ATOM 603 C C . LEU A 1 79 ? 2.736 8.938 22.359 1 98.25 79 LEU A C 1
ATOM 605 O O . LEU A 1 79 ? 3.033 9.344 23.484 1 98.25 79 LEU A O 1
ATOM 609 N N . SER A 1 80 ? 1.473 9.102 21.766 1 98.62 80 SER A N 1
ATOM 610 C CA . SER A 1 80 ? 0.531 10.008 22.422 1 98.62 80 SER A CA 1
ATOM 611 C C . SER A 1 80 ? -0.908 9.547 22.219 1 98.62 80 SER A C 1
ATOM 613 O O . SER A 1 80 ? -1.402 9.5 21.094 1 98.62 80 SER A O 1
ATOM 615 N N . GLU A 1 81 ? -1.608 9.305 23.328 1 98.38 81 GLU A N 1
ATOM 616 C CA . GLU A 1 81 ? -3.041 9.031 23.266 1 98.38 81 GLU A CA 1
ATOM 617 C C . GLU A 1 81 ? -3.803 10.242 22.703 1 98.38 81 GLU A C 1
ATOM 619 O O . GLU A 1 81 ? -4.816 10.078 22.031 1 98.38 81 GLU A O 1
ATOM 624 N N . ALA A 1 82 ? -3.266 11.398 23.031 1 98.81 82 ALA A N 1
ATOM 625 C CA . ALA A 1 82 ? -3.877 12.617 22.5 1 98.81 82 ALA A CA 1
ATOM 626 C C . ALA A 1 82 ? -3.773 12.672 20.984 1 98.81 82 ALA A C 1
ATOM 628 O O . ALA A 1 82 ? -4.68 13.172 20.312 1 98.81 82 ALA A O 1
ATOM 629 N N . CYS A 1 83 ? -2.697 12.156 20.406 1 98.88 83 CYS A N 1
ATOM 630 C CA . CYS A 1 83 ? -2.578 12.07 18.953 1 98.88 83 CYS A CA 1
ATOM 631 C C . CYS A 1 83 ? -3.57 11.07 18.375 1 98.88 83 CYS A C 1
ATOM 633 O O . CYS A 1 83 ? -4.066 11.25 17.266 1 98.88 83 CYS A O 1
ATOM 635 N N . VAL A 1 84 ? -3.822 10 19.109 1 98.88 84 VAL A N 1
ATOM 636 C CA . VAL A 1 84 ? -4.852 9.055 18.688 1 98.88 84 VAL A CA 1
ATOM 637 C C . VAL A 1 84 ? -6.199 9.766 18.594 1 98.88 84 VAL A C 1
ATOM 639 O O . VAL A 1 84 ? -6.934 9.578 17.625 1 98.88 84 VAL A O 1
ATOM 642 N N . GLU A 1 85 ? -6.496 10.562 19.625 1 98.62 85 GLU A N 1
ATOM 643 C CA . GLU A 1 85 ? -7.742 11.32 19.609 1 98.62 85 GLU A CA 1
ATOM 644 C C . GLU A 1 85 ? -7.812 12.258 18.406 1 98.62 85 GLU A C 1
ATOM 646 O O . GLU A 1 85 ? -8.852 12.352 17.75 1 98.62 85 GLU A O 1
ATOM 651 N N . LEU A 1 86 ? -6.75 12.914 18.125 1 98.81 86 LEU A N 1
ATOM 652 C CA . LEU A 1 86 ? -6.691 13.797 16.969 1 98.81 86 LEU A CA 1
ATOM 653 C C . LEU A 1 86 ? -6.918 13.023 15.68 1 98.81 86 LEU A C 1
ATOM 655 O O . LEU A 1 86 ? -7.703 13.453 14.828 1 98.81 86 LEU A O 1
ATOM 659 N N . ALA A 1 87 ? -6.234 11.891 15.523 1 98.81 87 ALA A N 1
ATOM 660 C CA . ALA A 1 87 ? -6.348 11.07 14.32 1 98.81 87 ALA A CA 1
ATOM 661 C C . ALA A 1 87 ? -7.785 10.617 14.094 1 98.81 87 ALA A C 1
ATOM 663 O O . ALA A 1 87 ? -8.227 10.453 12.953 1 98.81 87 ALA A O 1
ATOM 664 N N . CYS A 1 88 ? -8.531 10.492 15.164 1 98.56 88 CYS A N 1
ATOM 665 C CA . CYS A 1 88 ? -9.898 10 15.094 1 98.56 88 CYS A CA 1
ATOM 666 C C . CYS A 1 88 ? -10.898 11.148 15.086 1 98.56 88 CYS A C 1
ATOM 668 O O . CYS A 1 88 ? -12.094 10.938 15.281 1 98.56 88 CYS A O 1
ATOM 670 N N . SER A 1 89 ? -10.422 12.352 14.938 1 98.06 89 SER A N 1
ATOM 671 C CA . SER A 1 89 ? -11.297 13.508 14.852 1 98.06 89 SER A CA 1
ATOM 672 C C . SER A 1 89 ? -12.43 13.281 13.852 1 98.06 89 SER A C 1
ATOM 674 O O . SER A 1 89 ? -12.18 12.906 12.703 1 98.06 89 SER A O 1
ATOM 676 N N . LYS A 1 90 ? -13.656 13.555 14.281 1 97.81 90 LYS A N 1
ATOM 677 C CA . LYS A 1 90 ? -14.828 13.297 13.453 1 97.81 90 LYS A CA 1
ATOM 678 C C . LYS A 1 90 ? -14.789 14.109 12.164 1 97.81 90 LYS A C 1
ATOM 680 O O . LYS A 1 90 ? -14.922 13.562 11.07 1 97.81 90 LYS A O 1
ATOM 685 N N . ILE A 1 91 ? -14.555 15.383 12.281 1 98.62 91 ILE A N 1
ATOM 686 C CA . ILE A 1 91 ? -14.555 16.281 11.125 1 98.62 91 ILE A CA 1
ATOM 687 C C . ILE A 1 91 ? -13.5 15.82 10.125 1 98.62 91 ILE A C 1
ATOM 689 O O . ILE A 1 91 ? -13.773 15.695 8.93 1 98.62 91 ILE A O 1
ATOM 693 N N . TYR A 1 92 ? -12.32 15.547 10.617 1 98.81 92 TYR A N 1
ATOM 694 C CA . TYR A 1 92 ? -11.227 15.188 9.719 1 98.81 92 TYR A CA 1
ATOM 695 C C . TYR A 1 92 ? -11.531 13.891 8.984 1 98.81 92 TYR A C 1
ATOM 697 O O . TYR A 1 92 ? -11.375 13.805 7.766 1 98.81 92 TYR A O 1
ATOM 705 N N . ASN A 1 93 ? -12.023 12.906 9.711 1 98.69 93 ASN A N 1
ATOM 706 C CA . ASN A 1 93 ? -12.273 11.602 9.102 1 98.69 93 ASN A CA 1
ATOM 707 C C . ASN A 1 93 ? -13.438 11.656 8.117 1 98.69 93 ASN A C 1
ATOM 709 O O . ASN A 1 93 ? -13.398 11.023 7.062 1 98.69 93 ASN A O 1
ATOM 713 N N . GLU A 1 94 ? -14.453 12.406 8.445 1 98.62 94 GLU A N 1
ATOM 714 C CA . GLU A 1 94 ? -15.586 12.523 7.531 1 98.62 94 GLU A CA 1
ATOM 715 C C . GLU A 1 94 ? -15.195 13.289 6.27 1 98.62 94 GLU A C 1
ATOM 717 O O . GLU A 1 94 ? -15.609 12.93 5.164 1 98.62 94 GLU A O 1
ATOM 722 N N . VAL A 1 95 ? -14.406 14.32 6.445 1 98.75 95 VAL A N 1
ATOM 723 C CA . VAL A 1 95 ? -13.906 15.062 5.293 1 98.75 95 VAL A CA 1
ATOM 724 C C . VAL A 1 95 ? -13.023 14.156 4.438 1 98.75 95 VAL A C 1
ATOM 726 O O . VAL A 1 95 ? -13.18 14.102 3.217 1 98.75 95 VAL A O 1
ATOM 729 N N . ALA A 1 96 ? -12.117 13.445 5.059 1 98.56 96 ALA A N 1
ATOM 730 C CA . ALA A 1 96 ? -11.195 12.555 4.348 1 98.56 96 ALA A CA 1
ATOM 731 C C . ALA A 1 96 ? -11.961 11.508 3.547 1 98.56 96 ALA A C 1
ATOM 733 O O . ALA A 1 96 ? -11.641 11.25 2.383 1 98.56 96 ALA A O 1
ATOM 734 N N . GLN A 1 97 ? -12.938 10.93 4.16 1 97.19 97 GLN A N 1
ATOM 735 C CA . GLN A 1 97 ? -13.742 9.914 3.488 1 97.19 97 GLN A CA 1
ATOM 736 C C . GLN A 1 97 ? -14.461 10.492 2.275 1 97.19 97 GLN A C 1
ATOM 738 O O . GLN A 1 97 ? -14.617 9.82 1.255 1 97.19 97 GLN A O 1
ATOM 743 N N . ALA A 1 98 ? -14.883 11.711 2.428 1 97.19 98 ALA A N 1
ATOM 744 C CA . ALA A 1 98 ? -15.633 12.359 1.355 1 97.19 98 ALA A CA 1
ATOM 745 C C . ALA A 1 98 ? -14.719 12.727 0.19 1 97.19 98 ALA A C 1
ATOM 747 O O . ALA A 1 98 ? -15.109 12.617 -0.974 1 97.19 98 ALA A O 1
ATOM 748 N N . VAL A 1 99 ? -13.492 13.117 0.484 1 96.5 99 VAL A N 1
ATOM 749 C CA . VAL A 1 99 ? -12.641 13.656 -0.571 1 96.5 99 VAL A CA 1
ATOM 750 C C . VAL A 1 99 ? -11.766 12.547 -1.149 1 96.5 99 VAL A C 1
ATOM 752 O O . VAL A 1 99 ? -11.18 12.703 -2.223 1 96.5 99 VAL A O 1
ATOM 755 N N . LEU A 1 100 ? -11.586 11.469 -0.418 1 94.81 100 LEU A N 1
ATOM 756 C CA . LEU A 1 100 ? -10.82 10.32 -0.89 1 94.81 100 LEU A CA 1
ATOM 757 C C . LEU A 1 100 ? -11.711 9.094 -1.045 1 94.81 100 LEU A C 1
ATOM 759 O O . LEU A 1 100 ? -11.398 8.023 -0.521 1 94.81 100 LEU A O 1
ATOM 763 N N . PRO A 1 101 ? -12.734 9.273 -1.794 1 90.31 101 PRO A N 1
ATOM 764 C CA . PRO A 1 101 ? -13.586 8.094 -1.953 1 90.31 101 PRO A CA 1
ATOM 765 C C . PRO A 1 101 ? -12.852 6.914 -2.59 1 90.31 101 PRO A C 1
ATOM 767 O O . PRO A 1 101 ? -12.016 7.109 -3.473 1 90.31 101 PRO A O 1
ATOM 770 N N . SER A 1 102 ? -13.125 5.758 -2.146 1 92.25 102 SER A N 1
ATOM 771 C CA . SER A 1 102 ? -12.578 4.52 -2.691 1 92.25 102 SER A CA 1
ATOM 772 C C . SER A 1 102 ? -13.664 3.467 -2.877 1 92.25 102 SER A C 1
ATOM 774 O O . SER A 1 102 ? -14.008 2.75 -1.936 1 92.25 102 SER A O 1
ATOM 776 N N . THR A 1 103 ? -14.211 3.371 -4.078 1 93.06 103 THR A N 1
ATOM 777 C CA . THR A 1 103 ? -15.219 2.389 -4.457 1 93.06 103 THR A CA 1
ATOM 778 C C . THR A 1 103 ? -14.898 1.788 -5.824 1 93.06 103 THR A C 1
ATOM 780 O O . THR A 1 103 ? -14.453 2.496 -6.73 1 93.06 103 THR A O 1
ATOM 783 N N . TYR A 1 104 ? -15.086 0.497 -5.895 1 91.88 104 TYR A N 1
ATOM 784 C CA . TYR A 1 104 ? -14.727 -0.201 -7.121 1 91.88 104 TYR A CA 1
ATOM 785 C C . TYR A 1 104 ? -15.664 -1.376 -7.379 1 91.88 104 TYR A C 1
ATOM 787 O O . TYR A 1 104 ? -16.047 -2.09 -6.445 1 91.88 104 TYR A O 1
ATOM 795 N N . SER A 1 105 ? -16.031 -1.521 -8.641 1 92.94 105 SER A N 1
ATOM 796 C CA . SER A 1 105 ? -16.828 -2.666 -9.055 1 92.94 105 SER A CA 1
ATOM 797 C C . SER A 1 105 ? -16.062 -3.555 -10.031 1 92.94 105 SER A C 1
ATOM 799 O O . SER A 1 105 ? -15.367 -3.059 -10.914 1 92.94 105 SER A O 1
ATOM 801 N N . PHE A 1 106 ? -16.141 -4.887 -9.859 1 90.75 106 PHE A N 1
ATOM 802 C CA . PHE A 1 106 ? -15.438 -5.84 -10.711 1 90.75 106 PHE A CA 1
ATOM 803 C C . PHE A 1 106 ? -16.234 -7.133 -10.844 1 90.75 106 PHE A C 1
ATOM 805 O O . PHE A 1 106 ? -17.109 -7.414 -10.031 1 90.75 106 PHE A O 1
ATOM 812 N N . TRP A 1 107 ? -15.93 -7.844 -11.875 1 91 107 TRP A N 1
ATOM 813 C CA . TRP A 1 107 ? -16.609 -9.109 -12.125 1 91 107 TRP A CA 1
ATOM 814 C C . TRP A 1 107 ? -16.109 -10.195 -11.172 1 91 107 TRP A C 1
ATOM 816 O O . TRP A 1 107 ? -14.906 -10.312 -10.938 1 91 107 TRP A O 1
ATOM 826 N N . ARG A 1 108 ? -16.969 -10.891 -10.594 1 86.69 108 ARG A N 1
ATOM 827 C CA . ARG A 1 108 ? -16.766 -12.148 -9.875 1 86.69 108 ARG A CA 1
ATOM 828 C C . ARG A 1 108 ? -17.641 -13.258 -10.445 1 86.69 108 ARG A C 1
ATOM 830 O O . ARG A 1 108 ? -18.797 -13.406 -10.047 1 86.69 108 ARG A O 1
ATOM 837 N N . GLY A 1 109 ? -16.984 -13.945 -11.328 1 81.94 109 GLY A N 1
ATOM 838 C CA . GLY A 1 109 ? -17.781 -14.906 -12.062 1 81.94 109 GLY A CA 1
ATOM 839 C C . GLY A 1 109 ? -18.844 -14.258 -12.93 1 81.94 109 GLY A C 1
ATOM 840 O O . GLY A 1 109 ? -18.531 -13.492 -13.836 1 81.94 109 GLY A O 1
ATOM 841 N N . ASP A 1 110 ? -20.125 -14.484 -12.477 1 85.69 110 ASP A N 1
ATOM 842 C CA . ASP A 1 110 ? -21.219 -14.078 -13.344 1 85.69 110 ASP A CA 1
ATOM 843 C C . ASP A 1 110 ? -21.891 -12.797 -12.836 1 85.69 110 ASP A C 1
ATOM 845 O O . ASP A 1 110 ? -22.969 -12.43 -13.289 1 85.69 110 ASP A O 1
ATOM 849 N N . HIS A 1 111 ? -21.25 -12.164 -11.867 1 90.5 111 HIS A N 1
ATOM 850 C CA . HIS A 1 111 ? -21.828 -10.922 -11.375 1 90.5 111 HIS A CA 1
ATOM 851 C C . HIS A 1 111 ? -20.75 -9.922 -10.992 1 90.5 111 HIS A C 1
ATOM 853 O O . HIS A 1 111 ? -19.562 -10.273 -10.914 1 90.5 111 HIS A O 1
ATOM 859 N N . LYS A 1 112 ? -21.203 -8.719 -10.867 1 92.38 112 LYS A N 1
ATOM 860 C CA . LYS A 1 112 ? -20.297 -7.672 -10.422 1 92.38 112 LYS A CA 1
ATOM 861 C C . LYS A 1 112 ? -20.406 -7.457 -8.914 1 92.38 112 LYS A C 1
ATOM 863 O O . LYS A 1 112 ? -21.5 -7.473 -8.359 1 92.38 112 LYS A O 1
ATOM 868 N N . LYS A 1 113 ? -19.328 -7.387 -8.312 1 91.62 113 LYS A N 1
ATOM 869 C CA . LYS A 1 113 ? -19.234 -7.027 -6.902 1 91.62 113 LYS A CA 1
ATOM 870 C C . LYS A 1 113 ? -18.688 -5.609 -6.734 1 91.62 113 LYS A C 1
ATOM 872 O O . LYS A 1 113 ? -17.766 -5.203 -7.441 1 91.62 113 LYS A O 1
ATOM 877 N N . THR A 1 114 ? -19.375 -4.84 -5.863 1 94.69 114 THR A N 1
ATOM 878 C CA . THR A 1 114 ? -18.891 -3.5 -5.539 1 94.69 114 THR A CA 1
ATOM 879 C C . THR A 1 114 ? -18.328 -3.455 -4.121 1 94.69 114 THR A C 1
ATOM 881 O O . THR A 1 114 ? -18.953 -3.949 -3.182 1 94.69 114 THR A O 1
ATOM 884 N N . VAL A 1 115 ? -17.094 -2.975 -4.004 1 93.81 115 VAL A N 1
ATOM 885 C CA . VAL A 1 115 ? -16.438 -2.871 -2.701 1 93.81 115 VAL A CA 1
ATOM 886 C C . VAL A 1 115 ? -15.969 -1.438 -2.475 1 93.81 115 VAL A C 1
ATOM 888 O O . VAL A 1 115 ? -15.82 -0.668 -3.426 1 93.81 115 VAL A O 1
ATOM 891 N N . SER A 1 116 ? -15.852 -1.038 -1.231 1 95.19 116 SER A N 1
ATOM 892 C CA . SER A 1 116 ? -15.383 0.29 -0.848 1 95.19 116 SER A CA 1
ATOM 893 C C . SER A 1 116 ? -14.453 0.223 0.363 1 95.19 116 SER A C 1
ATOM 895 O O . SER A 1 116 ? -14.406 -0.794 1.058 1 95.19 116 SER A O 1
ATOM 897 N N . GLY A 1 117 ? -13.648 1.213 0.507 1 95.5 117 GLY A N 1
ATOM 898 C CA . GLY A 1 117 ? -12.758 1.31 1.649 1 95.5 117 GLY A CA 1
ATOM 899 C C . GLY A 1 117 ? -12.594 2.727 2.164 1 95.5 117 GLY A C 1
ATOM 900 O O . GLY A 1 117 ? -12.906 3.688 1.458 1 95.5 117 GLY A O 1
ATOM 901 N N . LYS A 1 118 ? -12.18 2.895 3.406 1 97.38 118 LYS A N 1
ATOM 902 C CA . LYS A 1 118 ? -11.891 4.172 4.051 1 97.38 118 LYS A CA 1
ATOM 903 C C . LYS A 1 118 ? -10.398 4.469 4.051 1 97.38 118 LYS A C 1
ATOM 905 O O . LYS A 1 118 ? -9.578 3.547 4.051 1 97.38 118 LYS A O 1
ATOM 910 N N . PRO A 1 119 ? -10.062 5.727 4.09 1 98.06 119 PRO A N 1
ATOM 911 C CA . PRO A 1 119 ? -8.641 6.07 4.125 1 98.06 119 PRO A CA 1
ATOM 912 C C . PRO A 1 119 ? -7.938 5.543 5.371 1 98.06 119 PRO A C 1
ATOM 914 O O . PRO A 1 119 ? -8.586 5.301 6.395 1 98.06 119 PRO A O 1
ATOM 917 N N . ILE A 1 120 ? -6.637 5.375 5.219 1 98.75 120 ILE A N 1
ATOM 918 C CA . ILE A 1 120 ? -5.793 4.973 6.34 1 98.75 120 ILE A CA 1
ATOM 919 C C . ILE A 1 120 ? -4.637 5.961 6.496 1 98.75 120 ILE A C 1
ATOM 921 O O . ILE A 1 120 ? -4.426 6.816 5.637 1 98.75 120 ILE A O 1
ATOM 925 N N . ILE A 1 121 ? -3.932 5.852 7.582 1 98.88 121 ILE A N 1
ATOM 926 C CA . ILE A 1 121 ? -2.801 6.738 7.828 1 98.88 121 ILE A CA 1
ATOM 927 C C . ILE A 1 121 ? -1.663 6.402 6.867 1 98.88 121 ILE A C 1
ATOM 929 O O . ILE A 1 121 ? -1.236 5.25 6.777 1 98.88 121 ILE A O 1
ATOM 933 N N . SER A 1 122 ? -1.263 7.395 6.121 1 98.56 122 SER A N 1
ATOM 934 C CA . SER A 1 122 ? -0.031 7.312 5.344 1 98.56 122 SER A CA 1
ATOM 935 C C . SER A 1 122 ? 1.192 7.578 6.215 1 98.56 122 SER A C 1
ATOM 937 O O . SER A 1 122 ? 2.148 6.797 6.203 1 98.56 122 SER A O 1
ATOM 939 N N . SER A 1 123 ? 1.09 8.68 6.973 1 98.62 123 SER A N 1
ATOM 940 C CA . SER A 1 123 ? 2.176 9.039 7.875 1 98.62 123 SER A CA 1
ATOM 941 C C . SER A 1 123 ? 1.696 9.992 8.961 1 98.62 123 SER A C 1
ATOM 943 O O . SER A 1 123 ? 0.621 10.586 8.844 1 98.62 123 SER A O 1
ATOM 945 N N . THR A 1 124 ? 2.414 10.055 10.016 1 98.75 124 THR A N 1
ATOM 946 C CA . THR A 1 124 ? 2.252 11.016 11.102 1 98.75 124 THR A CA 1
ATOM 947 C C . THR A 1 124 ? 3.566 11.734 11.391 1 98.75 124 THR A C 1
ATOM 949 O O . THR A 1 124 ? 4.637 11.125 11.328 1 98.75 124 THR A O 1
ATOM 952 N N . ALA A 1 125 ? 3.424 13.047 11.633 1 97.56 125 ALA A N 1
ATOM 953 C CA . ALA A 1 125 ? 4.66 13.805 11.844 1 97.56 125 ALA A CA 1
ATOM 954 C C . ALA A 1 125 ? 4.43 14.992 12.773 1 97.56 125 ALA A C 1
ATOM 956 O O . ALA A 1 125 ? 3.441 15.711 12.633 1 97.56 125 ALA A O 1
ATOM 957 N N . GLY A 1 126 ? 5.219 15.078 13.75 1 97.88 126 GLY A N 1
ATOM 958 C CA . GLY A 1 126 ? 5.352 16.312 14.516 1 97.88 126 GLY A CA 1
ATOM 959 C C . GLY A 1 126 ? 6.547 17.141 14.094 1 97.88 126 GLY A C 1
ATOM 960 O O . GLY A 1 126 ? 7.617 16.594 13.805 1 97.88 126 GLY A O 1
ATOM 961 N N . PHE A 1 127 ? 6.344 18.453 14.102 1 97.06 127 PHE A N 1
ATOM 962 C CA . PHE A 1 127 ? 7.426 19.344 13.719 1 97.06 127 PHE A CA 1
ATOM 963 C C . PHE A 1 127 ? 7.59 20.469 14.734 1 97.06 127 PHE A C 1
ATOM 965 O O . PHE A 1 127 ? 6.629 21.172 15.055 1 97.06 127 PHE A O 1
ATOM 972 N N . ARG A 1 128 ? 8.742 20.578 15.211 1 97.31 128 ARG A N 1
ATOM 973 C CA . ARG A 1 128 ? 9.164 21.766 15.938 1 97.31 128 ARG A CA 1
ATOM 974 C C . ARG A 1 128 ? 10.172 22.578 15.125 1 97.31 128 ARG A C 1
ATOM 976 O O . ARG A 1 128 ? 11.328 22.172 14.984 1 97.31 128 ARG A O 1
ATOM 983 N N . VAL A 1 129 ? 9.703 23.656 14.578 1 96.56 129 VAL A N 1
ATOM 984 C CA . VAL A 1 129 ? 10.57 24.531 13.789 1 96.56 129 VAL A CA 1
ATOM 985 C C . VAL A 1 129 ? 11.164 25.609 14.688 1 96.56 129 VAL A C 1
ATOM 987 O O . VAL A 1 129 ? 10.453 26.5 15.148 1 96.56 129 VAL A O 1
ATOM 990 N N . ASN A 1 130 ? 12.453 25.578 14.844 1 96.31 130 ASN A N 1
ATOM 991 C CA . ASN A 1 130 ? 13.156 26.516 15.711 1 96.31 130 ASN A CA 1
ATOM 992 C C . ASN A 1 130 ? 13.578 27.781 14.945 1 96.31 130 ASN A C 1
ATOM 994 O O . ASN A 1 130 ? 13.562 27.781 13.711 1 96.31 130 ASN A O 1
ATOM 998 N N . PRO A 1 131 ? 13.891 28.844 15.75 1 96.69 131 PRO A N 1
ATOM 999 C CA . PRO A 1 131 ? 14.383 30.047 15.102 1 96.69 131 PRO A CA 1
ATOM 1000 C C . PRO A 1 131 ? 15.531 29.781 14.133 1 96.69 131 PRO A C 1
ATOM 1002 O O . PRO A 1 131 ? 16.406 28.953 14.422 1 96.69 131 PRO A O 1
ATOM 1005 N N . GLY A 1 132 ? 15.438 30.453 12.961 1 95.12 132 GLY A N 1
ATOM 1006 C CA . GLY A 1 132 ? 16.469 30.266 11.953 1 95.12 132 GLY A CA 1
ATOM 1007 C C . GLY A 1 132 ? 16.141 29.156 10.977 1 95.12 132 GLY A C 1
ATOM 1008 O O . GLY A 1 132 ? 16.859 28.953 9.984 1 95.12 132 GLY A O 1
ATOM 1009 N N . GLY A 1 133 ? 15.078 28.453 11.234 1 93.56 133 GLY A N 1
ATOM 1010 C CA . GLY A 1 133 ? 14.695 27.406 10.312 1 93.56 133 GLY A CA 1
ATOM 1011 C C . GLY A 1 133 ? 14.344 27.922 8.93 1 93.56 133 GLY A C 1
ATOM 1012 O O . GLY A 1 133 ? 13.641 28.922 8.797 1 93.56 133 GLY A O 1
ATOM 1013 N N . THR A 1 134 ? 14.883 27.25 7.902 1 94 134 THR A N 1
ATOM 1014 C CA . THR A 1 134 ? 14.609 27.641 6.523 1 94 134 THR A CA 1
ATOM 1015 C C . THR A 1 134 ? 13.32 26.984 6.027 1 94 134 THR A C 1
ATOM 1017 O O . THR A 1 134 ? 12.852 26 6.609 1 94 134 THR A O 1
ATOM 1020 N N . GLN A 1 135 ? 12.758 27.609 5.035 1 94.56 135 GLN A N 1
ATOM 1021 C CA . GLN A 1 135 ? 11.547 27.078 4.414 1 94.56 135 GLN A CA 1
ATOM 1022 C C . GLN A 1 135 ? 11.828 25.75 3.73 1 94.56 135 GLN A C 1
ATOM 1024 O O . GLN A 1 135 ? 12.852 25.594 3.057 1 94.56 135 GLN A O 1
ATOM 1029 N N . GLN A 1 136 ? 10.984 24.734 3.906 1 93.38 136 GLN A N 1
ATOM 1030 C CA . GLN A 1 136 ? 11.031 23.516 3.104 1 93.38 136 GLN A CA 1
ATOM 1031 C C . GLN A 1 136 ? 10.797 23.828 1.627 1 93.38 136 GLN A C 1
ATOM 1033 O O . GLN A 1 136 ? 10.25 24.875 1.284 1 93.38 136 GLN A O 1
ATOM 1038 N N . VAL A 1 137 ? 11.203 22.906 0.831 1 92.44 137 VAL A N 1
ATOM 1039 C CA . VAL A 1 137 ? 10.883 23.016 -0.589 1 92.44 137 VAL A CA 1
ATOM 1040 C C . VAL A 1 137 ? 9.398 22.75 -0.808 1 92.44 137 VAL A C 1
ATOM 1042 O O . VAL A 1 137 ? 8.812 21.875 -0.166 1 92.44 137 VAL A O 1
ATOM 1045 N N . LEU A 1 138 ? 8.805 23.562 -1.71 1 95.38 138 LEU A N 1
ATOM 1046 C CA . LEU A 1 138 ? 7.422 23.281 -2.098 1 95.38 138 LEU A CA 1
ATOM 1047 C C . LEU A 1 138 ? 7.305 21.891 -2.711 1 95.38 138 LEU A C 1
ATOM 1049 O O . LEU A 1 138 ? 8.086 21.531 -3.59 1 95.38 138 LEU A O 1
ATOM 1053 N N . HIS A 1 139 ? 6.352 21.141 -2.232 1 93.69 139 HIS A N 1
ATOM 1054 C CA . HIS A 1 139 ? 6.195 19.766 -2.688 1 93.69 139 HIS A CA 1
ATOM 1055 C C . HIS A 1 139 ? 4.738 19.312 -2.604 1 93.69 139 HIS A C 1
ATOM 1057 O O . HIS A 1 139 ? 3.904 20 -2.021 1 93.69 139 HIS A O 1
ATOM 1063 N N . ARG A 1 140 ? 4.438 18.234 -3.271 1 93.56 140 ARG A N 1
ATOM 1064 C CA . ARG A 1 140 ? 3.178 17.5 -3.182 1 93.56 140 ARG A CA 1
ATOM 1065 C C . ARG A 1 140 ? 3.375 16.156 -2.5 1 93.56 140 ARG A C 1
ATOM 1067 O O . ARG A 1 140 ? 4.273 15.398 -2.867 1 93.56 140 ARG A O 1
ATOM 1074 N N . ASP A 1 141 ? 2.582 15.906 -1.49 1 93.69 141 ASP A N 1
ATOM 1075 C CA . ASP A 1 141 ? 2.711 14.648 -0.767 1 93.69 141 ASP A CA 1
ATOM 1076 C C . ASP A 1 141 ? 2.389 13.461 -1.671 1 93.69 141 ASP A C 1
ATOM 1078 O O . ASP A 1 141 ? 2.959 12.375 -1.512 1 93.69 141 ASP A O 1
ATOM 1082 N N . ASP A 1 142 ? 1.514 13.617 -2.674 1 91.31 142 ASP A N 1
ATOM 1083 C CA . ASP A 1 142 ? 1.064 12.531 -3.539 1 91.31 142 ASP A CA 1
ATOM 1084 C C . ASP A 1 142 ? 2.199 12.039 -4.438 1 91.31 142 ASP A C 1
ATOM 1086 O O . ASP A 1 142 ? 2.09 10.977 -5.059 1 91.31 142 ASP A O 1
ATOM 1090 N N . ASN A 1 143 ? 3.301 12.82 -4.492 1 91.12 143 ASN A N 1
ATOM 1091 C CA . ASN A 1 143 ? 4.461 12.367 -5.254 1 91.12 143 ASN A CA 1
ATOM 1092 C C . ASN A 1 143 ? 4.953 11.008 -4.766 1 91.12 143 ASN A C 1
ATOM 1094 O O . ASN A 1 143 ? 5.531 10.234 -5.535 1 91.12 143 ASN A O 1
ATOM 1098 N N . ASP A 1 144 ? 4.691 10.742 -3.541 1 92.56 144 ASP A N 1
ATOM 1099 C CA . ASP A 1 144 ? 5.086 9.461 -2.955 1 92.56 144 ASP A CA 1
ATOM 1100 C C . ASP A 1 144 ? 4.508 8.289 -3.748 1 92.56 144 ASP A C 1
ATOM 1102 O O . ASP A 1 144 ? 5.102 7.211 -3.795 1 92.56 144 ASP A O 1
ATOM 1106 N N . TYR A 1 145 ? 3.41 8.516 -4.426 1 92.44 145 TYR A N 1
ATOM 1107 C CA . TYR A 1 145 ? 2.666 7.395 -5 1 92.44 145 TYR A CA 1
ATOM 1108 C C . TYR A 1 145 ? 2.686 7.449 -6.523 1 92.44 145 TYR A C 1
ATOM 1110 O O . TYR A 1 145 ? 1.809 6.891 -7.184 1 92.44 145 TYR A O 1
ATOM 1118 N N . TYR A 1 146 ? 3.609 8.211 -7.051 1 87.75 146 TYR A N 1
ATOM 1119 C CA . TYR A 1 146 ? 3.877 8.281 -8.484 1 87.75 146 TYR A CA 1
ATOM 1120 C C . TYR A 1 146 ? 2.605 8.594 -9.258 1 87.75 146 TYR A C 1
ATOM 1122 O O . TYR A 1 146 ? 2.324 7.961 -10.281 1 87.75 146 TYR A O 1
ATOM 1130 N N . SER A 1 147 ? 1.796 9.344 -8.672 1 75.69 147 SER A N 1
ATOM 1131 C CA . SER A 1 147 ? 0.516 9.711 -9.273 1 75.69 147 SER A CA 1
ATOM 1132 C C . SER A 1 147 ? 0.647 10.969 -10.133 1 75.69 147 SER A C 1
ATOM 1134 O O . SER A 1 147 ? 1.489 11.828 -9.859 1 75.69 147 SER A O 1
ATOM 1136 N N . HIS A 1 148 ? -0.083 10.758 -11.203 1 64.06 148 HIS A N 1
ATOM 1137 C CA . HIS A 1 148 ? -0.167 11.984 -11.984 1 64.06 148 HIS A CA 1
ATOM 1138 C C . HIS A 1 148 ? -1.224 12.922 -11.414 1 64.06 148 HIS A C 1
ATOM 1140 O O . HIS A 1 148 ? -2.283 12.484 -10.969 1 64.06 148 HIS A O 1
ATOM 1146 N N . ASN A 1 149 ? -0.889 14.07 -11.102 1 54.53 149 ASN A N 1
ATOM 1147 C CA . ASN A 1 149 ? -1.628 15.109 -10.391 1 54.53 149 ASN A CA 1
ATOM 1148 C C . ASN A 1 149 ? -3.049 15.25 -10.93 1 54.53 149 ASN A C 1
ATOM 1150 O O . ASN A 1 149 ? -3.969 15.594 -10.18 1 54.53 149 ASN A O 1
ATOM 1154 N N . THR A 1 150 ? -3.238 15.07 -12.125 1 53.88 150 THR A N 1
ATOM 1155 C CA . THR A 1 150 ? -4.566 15.359 -12.656 1 53.88 150 THR A CA 1
ATOM 1156 C C . THR A 1 150 ? -5.535 14.227 -12.336 1 53.88 150 THR A C 1
ATOM 1158 O O . THR A 1 150 ? -6.727 14.312 -12.633 1 53.88 150 THR A O 1
ATOM 1161 N N . ASP A 1 151 ? -4.855 13.305 -11.586 1 63.94 151 ASP A N 1
ATOM 1162 C CA . ASP A 1 151 ? -5.699 12.188 -11.156 1 63.94 151 ASP A CA 1
ATOM 1163 C C . ASP A 1 151 ? -6.398 12.508 -9.836 1 63.94 151 ASP A C 1
ATOM 1165 O O . ASP A 1 151 ? -6.117 13.523 -9.203 1 63.94 151 ASP A O 1
ATOM 1169 N N . GLU A 1 152 ? -7.457 11.828 -9.391 1 76.06 152 GLU A N 1
ATOM 1170 C CA . GLU A 1 152 ? -8.117 11.938 -8.094 1 76.06 152 GLU A CA 1
ATOM 1171 C C . GLU A 1 152 ? -7.105 12.031 -6.957 1 76.06 152 GLU A C 1
ATOM 1173 O O . GLU A 1 152 ? -5.996 11.5 -7.066 1 76.06 152 GLU A O 1
ATOM 1178 N N . PRO A 1 153 ? -7.379 13 -6.012 1 88.88 153 PRO A N 1
ATOM 1179 C CA . PRO A 1 153 ? -6.473 13.062 -4.859 1 88.88 153 PRO A CA 1
ATOM 1180 C C . PRO A 1 153 ? -6.262 11.695 -4.203 1 88.88 153 PRO A C 1
ATOM 1182 O O . PRO A 1 153 ? -7.199 10.898 -4.117 1 88.88 153 PRO A O 1
ATOM 1185 N N . LEU A 1 154 ? -5.039 11.469 -3.859 1 94.38 154 LEU A N 1
ATOM 1186 C CA . LEU A 1 154 ? -4.691 10.188 -3.244 1 94.38 154 LEU A CA 1
ATOM 1187 C C . LEU A 1 154 ? -4.48 10.344 -1.743 1 94.38 154 LEU A C 1
ATOM 1189 O O . LEU A 1 154 ? -4.465 9.359 -1.007 1 94.38 154 LEU A O 1
ATOM 1193 N N . MET A 1 155 ? -4.281 11.609 -1.314 1 96.69 155 MET A N 1
ATOM 1194 C CA . MET A 1 155 ? -3.932 11.867 0.079 1 96.69 155 MET A CA 1
ATOM 1195 C C . MET A 1 155 ? -4.605 13.141 0.583 1 96.69 155 MET A C 1
ATOM 1197 O O . MET A 1 155 ? -5.012 13.984 -0.213 1 96.69 155 MET A O 1
ATOM 1201 N N . ILE A 1 156 ? -4.684 13.172 1.861 1 98.12 156 ILE A N 1
ATOM 1202 C CA . ILE A 1 156 ? -5.137 14.375 2.551 1 98.12 156 ILE A CA 1
ATOM 1203 C C . ILE A 1 156 ? -4.359 14.547 3.854 1 98.12 156 ILE A C 1
ATOM 1205 O O . ILE A 1 156 ? -4.023 13.562 4.516 1 98.12 156 ILE A O 1
ATOM 1209 N N . GLY A 1 157 ? -4.055 15.727 4.152 1 98.69 157 GLY A N 1
ATOM 1210 C CA . GLY A 1 157 ? -3.322 16.031 5.371 1 98.69 157 GLY A CA 1
ATOM 1211 C C . GLY A 1 157 ? -4.078 16.953 6.312 1 98.69 157 GLY A C 1
ATOM 1212 O O . GLY A 1 157 ? -4.859 17.797 5.867 1 98.69 157 GLY A O 1
ATOM 1213 N N . CYS A 1 158 ? -3.844 16.781 7.539 1 98.88 158 CYS A N 1
ATOM 1214 C CA . CYS A 1 158 ? -4.32 17.641 8.609 1 98.88 158 CYS A CA 1
ATOM 1215 C C . CYS A 1 158 ? -3.168 18.109 9.492 1 98.88 158 CYS A C 1
ATOM 1217 O O . CYS A 1 158 ? -2.674 17.344 10.328 1 98.88 158 CYS A O 1
ATOM 1219 N N . VAL A 1 159 ? -2.775 19.344 9.328 1 98.94 159 VAL A N 1
ATOM 1220 C CA . VAL A 1 159 ? -1.708 19.922 10.141 1 98.94 159 VAL A CA 1
ATOM 1221 C C . VAL A 1 159 ? -2.309 20.812 11.227 1 98.94 159 VAL A C 1
ATOM 1223 O O . VAL A 1 159 ? -2.893 21.859 10.93 1 98.94 159 VAL A O 1
ATOM 1226 N N . THR A 1 160 ? -2.127 20.406 12.422 1 98.94 160 THR A N 1
ATOM 1227 C CA . THR A 1 160 ? -2.752 21.047 13.57 1 98.94 160 THR A CA 1
ATOM 1228 C C . THR A 1 160 ? -1.721 21.828 14.375 1 98.94 160 THR A C 1
ATOM 1230 O O . THR A 1 160 ? -0.622 21.344 14.633 1 98.94 160 THR A O 1
ATOM 1233 N N . ALA A 1 161 ? -2.129 23.016 14.781 1 98.94 161 ALA A N 1
ATOM 1234 C CA . ALA A 1 161 ? -1.224 23.891 15.523 1 98.94 161 ALA A CA 1
ATOM 1235 C C . ALA A 1 161 ? -1.19 23.516 17 1 98.94 161 ALA A C 1
ATOM 1237 O O . ALA A 1 161 ? -2.23 23.484 17.672 1 98.94 161 ALA A O 1
ATOM 1238 N N . LEU A 1 162 ? -0.004 23.234 17.5 1 98.81 162 LEU A N 1
ATOM 1239 C CA . LEU A 1 162 ? 0.212 23.047 18.938 1 98.81 162 LEU A CA 1
ATOM 1240 C C . LEU A 1 162 ? 0.655 24.344 19.594 1 98.81 162 LEU A C 1
ATOM 1242 O O . LEU A 1 162 ? 0.52 24.5 20.812 1 98.81 162 LEU A O 1
ATOM 1246 N N . THR A 1 163 ? 1.247 25.172 18.844 1 98.44 163 THR A N 1
ATOM 1247 C CA . THR A 1 163 ? 1.491 26.578 19.125 1 98.44 163 THR A CA 1
ATOM 1248 C C . THR A 1 163 ? 0.81 27.484 18.094 1 98.44 163 THR A C 1
ATOM 1250 O O . THR A 1 163 ? 0.412 27.016 17.031 1 98.44 163 THR A O 1
ATOM 1253 N N . LYS A 1 164 ? 0.688 28.781 18.5 1 98.44 164 LYS A N 1
ATOM 1254 C CA . LYS A 1 164 ? 0.229 29.703 17.484 1 98.44 164 LYS A CA 1
ATOM 1255 C C . LYS A 1 164 ? 1.208 29.75 16.312 1 98.44 164 LYS A C 1
ATOM 1257 O O . LYS A 1 164 ? 2.42 29.859 16.516 1 98.44 164 LYS A O 1
ATOM 1262 N N . THR A 1 165 ? 0.744 29.594 15.086 1 98.44 165 THR A N 1
ATOM 1263 C CA . THR A 1 165 ? 1.6 29.656 13.906 1 98.44 165 THR A CA 1
ATOM 1264 C C . THR A 1 165 ? 1.383 30.953 13.141 1 98.44 165 THR A C 1
ATOM 1266 O O . THR A 1 165 ? 0.243 31.375 12.914 1 98.44 165 THR A O 1
ATOM 1269 N N . THR A 1 166 ? 2.408 31.641 12.82 1 98.25 166 THR A N 1
ATOM 1270 C CA . THR A 1 166 ? 2.41 32.875 12.062 1 98.25 166 THR A CA 1
ATOM 1271 C C . THR A 1 166 ? 3.373 32.812 10.883 1 98.25 166 THR A C 1
ATOM 1273 O O . THR A 1 166 ? 4.188 31.875 10.805 1 98.25 166 THR A O 1
ATOM 1276 N N . LYS A 1 167 ? 3.18 33.75 9.953 1 97.5 167 LYS A N 1
ATOM 1277 C CA . LYS A 1 167 ? 4.129 33.812 8.844 1 97.5 167 LYS A CA 1
ATOM 1278 C C . LYS A 1 167 ? 5.566 33.875 9.359 1 97.5 167 LYS A C 1
ATOM 1280 O O . LYS A 1 167 ? 6.441 33.188 8.836 1 97.5 167 LYS A O 1
ATOM 1285 N N . GLU A 1 168 ? 5.816 34.594 10.398 1 98.06 168 GLU A N 1
ATOM 1286 C CA . GLU A 1 168 ? 7.156 34.875 10.898 1 98.06 168 GLU A CA 1
ATOM 1287 C C . GLU A 1 168 ? 7.762 33.656 11.594 1 98.06 168 GLU A C 1
ATOM 1289 O O . GLU A 1 168 ? 8.977 33.438 11.539 1 98.06 168 GLU A O 1
ATOM 1294 N N . ASN A 1 169 ? 6.891 32.812 12.242 1 98 169 ASN A N 1
ATOM 1295 C CA . ASN A 1 169 ? 7.488 31.719 13.008 1 98 169 ASN A CA 1
ATOM 1296 C C . ASN A 1 169 ? 7.43 30.406 12.242 1 98 169 ASN A C 1
ATOM 1298 O O . ASN A 1 169 ? 7.672 29.344 12.82 1 98 169 ASN A O 1
ATOM 1302 N N . GLY A 1 170 ? 7.047 30.469 10.977 1 97.69 170 GLY A N 1
ATOM 1303 C CA . GLY A 1 170 ? 7.219 29.297 10.133 1 97.69 170 GLY A CA 1
ATOM 1304 C C . GLY A 1 170 ? 5.914 28.562 9.867 1 97.69 170 GLY A C 1
ATOM 1305 O O . GLY A 1 170 ? 5.898 27.328 9.766 1 97.69 170 GLY A O 1
ATOM 1306 N N . ALA A 1 171 ? 4.801 29.234 9.773 1 98.25 171 ALA A N 1
ATOM 1307 C CA . ALA A 1 171 ? 3.531 28.625 9.398 1 98.25 171 ALA A CA 1
ATOM 1308 C C . ALA A 1 171 ? 3.666 27.844 8.086 1 98.25 171 ALA A C 1
ATOM 1310 O O . ALA A 1 171 ? 4.406 28.25 7.191 1 98.25 171 ALA A O 1
ATOM 1311 N N . THR A 1 172 ? 2.969 26.672 8.047 1 98.31 172 THR A N 1
ATOM 1312 C CA . THR A 1 172 ? 2.883 25.969 6.77 1 98.31 172 THR A CA 1
ATOM 1313 C C . THR A 1 172 ? 2.385 26.906 5.676 1 98.31 172 THR A C 1
ATOM 1315 O O . THR A 1 172 ? 1.457 27.688 5.895 1 98.31 172 THR A O 1
ATOM 1318 N N . ILE A 1 173 ? 3.066 26.875 4.535 1 97.81 173 ILE A N 1
ATOM 1319 C CA . ILE A 1 173 ? 2.619 27.672 3.393 1 97.81 173 ILE A CA 1
ATOM 1320 C C . ILE A 1 173 ? 2.041 26.734 2.324 1 97.81 173 ILE A C 1
ATOM 1322 O O . ILE A 1 173 ? 2.42 25.578 2.234 1 97.81 173 ILE A O 1
ATOM 1326 N N . CYS A 1 174 ? 1.117 27.234 1.59 1 98.12 174 CYS A N 1
ATOM 1327 C CA . CYS A 1 174 ? 0.549 26.453 0.497 1 98.12 174 CYS A CA 1
ATOM 1328 C C . CYS A 1 174 ? 0.109 27.359 -0.648 1 98.12 174 CYS A C 1
ATOM 1330 O O . CYS A 1 174 ? 0.052 28.578 -0.493 1 98.12 174 CYS A O 1
ATOM 1332 N N . ILE A 1 175 ? -0.112 26.844 -1.774 1 97 175 ILE A N 1
ATOM 1333 C CA . ILE A 1 175 ? -0.604 27.562 -2.945 1 97 175 ILE A CA 1
ATOM 1334 C C . ILE A 1 175 ? -2.029 27.109 -3.264 1 97 175 ILE A C 1
ATOM 1336 O O . ILE A 1 175 ? -2.234 26.125 -3.98 1 97 175 ILE A O 1
ATOM 1340 N N . PRO A 1 176 ? -3.008 27.891 -2.73 1 97.25 176 PRO A N 1
ATOM 1341 C CA . PRO A 1 176 ? -4.391 27.5 -3.004 1 97.25 176 PRO A CA 1
ATOM 1342 C C . PRO A 1 176 ? -4.664 27.297 -4.496 1 97.25 176 PRO A C 1
ATOM 1344 O O . PRO A 1 176 ? -4.211 28.109 -5.316 1 97.25 176 PRO A O 1
ATOM 1347 N N . GLY A 1 177 ? -5.34 26.172 -4.789 1 94.56 177 GLY A N 1
ATOM 1348 C CA . GLY A 1 177 ? -5.703 25.891 -6.164 1 94.56 177 GLY A CA 1
ATOM 1349 C C . GLY A 1 177 ? -4.664 25.047 -6.895 1 94.56 177 GLY A C 1
ATOM 1350 O O . GLY A 1 177 ? -4.934 24.516 -7.969 1 94.56 177 GLY A O 1
ATOM 1351 N N . SER A 1 178 ? -3.494 24.891 -6.312 1 94 178 SER A N 1
ATOM 1352 C CA . SER A 1 178 ? -2.404 24.234 -7.027 1 94 178 SER A CA 1
ATOM 1353 C C . SER A 1 178 ? -2.658 22.75 -7.184 1 94 178 SER A C 1
ATOM 1355 O O . SER A 1 178 ? -1.986 22.078 -7.969 1 94 178 SER A O 1
ATOM 1357 N N . HIS A 1 179 ? -3.576 22.188 -6.434 1 93.62 179 HIS A N 1
ATOM 1358 C CA . HIS A 1 179 ? -3.938 20.781 -6.598 1 93.62 179 HIS A CA 1
ATOM 1359 C C . HIS A 1 179 ? -4.531 20.531 -7.977 1 93.62 179 HIS A C 1
ATOM 1361 O O . HIS A 1 179 ? -4.613 19.375 -8.414 1 93.62 179 HIS A O 1
ATOM 1367 N N . LEU A 1 180 ? -4.953 21.594 -8.688 1 92.19 180 LEU A N 1
ATOM 1368 C CA . LEU A 1 180 ? -5.562 21.453 -10.008 1 92.19 180 LEU A CA 1
ATOM 1369 C C . LEU A 1 180 ? -4.512 21.594 -11.109 1 92.19 180 LEU A C 1
ATOM 1371 O O . LEU A 1 180 ? -4.828 21.469 -12.289 1 92.19 180 LEU A O 1
ATOM 1375 N N . TRP A 1 181 ? -3.244 21.891 -10.648 1 91.06 181 TRP A N 1
ATOM 1376 C CA . TRP A 1 181 ? -2.186 22.094 -11.633 1 91.06 181 TRP A CA 1
ATOM 1377 C C . TRP A 1 181 ? -1.705 20.766 -12.203 1 91.06 181 TRP A C 1
ATOM 1379 O O . TRP A 1 181 ? -1.633 19.766 -11.484 1 91.06 181 TRP A O 1
ATOM 1389 N N . GLY A 1 182 ? -1.378 20.719 -13.461 1 85.88 182 GLY A N 1
ATOM 1390 C CA . GLY A 1 182 ? -0.753 19.562 -14.07 1 85.88 182 GLY A CA 1
ATOM 1391 C C . GLY A 1 182 ? 0.679 19.344 -13.617 1 85.88 182 GLY A C 1
ATOM 1392 O O . GLY A 1 182 ? 1.199 20.109 -12.805 1 85.88 182 GLY A O 1
ATOM 1393 N N . PRO A 1 183 ? 1.326 18.328 -14.102 1 83.44 183 PRO A N 1
ATOM 1394 C CA . PRO A 1 183 ? 2.664 17.938 -13.656 1 83.44 183 PRO A CA 1
ATOM 1395 C C . PRO A 1 183 ? 3.756 18.875 -14.172 1 83.44 183 PRO A C 1
ATOM 1397 O O . PRO A 1 183 ? 4.887 18.844 -13.672 1 83.44 183 PRO A O 1
ATOM 1400 N N . ASP A 1 184 ? 3.492 19.719 -15.047 1 86.69 184 ASP A N 1
ATOM 1401 C CA . ASP A 1 184 ? 4.547 20.469 -15.719 1 86.69 184 ASP A CA 1
ATOM 1402 C C . ASP A 1 184 ? 4.715 21.859 -15.102 1 86.69 184 ASP A C 1
ATOM 1404 O O . ASP A 1 184 ? 5.719 22.531 -15.344 1 86.69 184 ASP A O 1
ATOM 1408 N N . ARG A 1 185 ? 3.717 22.312 -14.312 1 90.12 185 ARG A N 1
ATOM 1409 C CA . ARG A 1 185 ? 3.82 23.656 -13.773 1 90.12 185 ARG A CA 1
ATOM 1410 C C . ARG A 1 185 ? 4.66 23.672 -12.5 1 90.12 185 ARG A C 1
ATOM 1412 O O . ARG A 1 185 ? 4.277 23.078 -11.492 1 90.12 185 ARG A O 1
ATOM 1419 N N . ARG A 1 186 ? 5.637 24.422 -12.516 1 93.06 186 ARG A N 1
ATOM 1420 C CA . ARG A 1 186 ? 6.531 24.578 -11.375 1 93.06 186 ARG A CA 1
ATOM 1421 C C . ARG A 1 186 ? 5.922 25.516 -10.328 1 93.06 186 ARG A C 1
ATOM 1423 O O . ARG A 1 186 ? 5.367 26.562 -10.672 1 93.06 186 ARG A O 1
ATOM 1430 N N . PRO A 1 187 ? 5.996 25.141 -9.07 1 94.25 187 PRO A N 1
ATOM 1431 C CA . PRO A 1 187 ? 5.559 26.062 -8.023 1 94.25 187 PRO A CA 1
ATOM 1432 C C . PRO A 1 187 ? 6.586 27.156 -7.742 1 94.25 187 PRO A C 1
ATOM 1434 O O . PRO A 1 187 ? 7.793 26.922 -7.832 1 94.25 187 PRO A O 1
ATOM 1437 N N . LEU A 1 188 ? 6.086 28.312 -7.418 1 95.06 188 LEU A N 1
ATOM 1438 C CA . LEU A 1 188 ? 6.938 29.422 -6.992 1 95.06 188 LEU A CA 1
ATOM 1439 C C . LEU A 1 188 ? 6.613 29.844 -5.562 1 95.06 188 LEU A C 1
ATOM 1441 O O . LEU A 1 188 ? 5.441 29.906 -5.184 1 95.06 188 LEU A O 1
ATOM 1445 N N . ASP A 1 189 ? 7.613 30.156 -4.805 1 94.19 189 ASP A N 1
ATOM 1446 C CA . ASP A 1 189 ? 7.441 30.5 -3.4 1 94.19 189 ASP A CA 1
ATOM 1447 C C . ASP A 1 189 ? 6.539 31.734 -3.246 1 94.19 189 ASP A C 1
ATOM 1449 O O . ASP A 1 189 ? 5.773 31.828 -2.285 1 94.19 189 ASP A O 1
ATOM 1453 N N . GLU A 1 190 ? 6.648 32.625 -4.191 1 94 190 GLU A N 1
ATOM 1454 C CA . GLU A 1 190 ? 5.891 33.875 -4.102 1 94 190 GLU A CA 1
ATOM 1455 C C . GLU A 1 190 ? 4.395 33.625 -4.262 1 94 190 GLU A C 1
ATOM 1457 O O . GLU A 1 190 ? 3.58 34.5 -3.971 1 94 190 GLU A O 1
ATOM 1462 N N . GLU A 1 191 ? 4.055 32.438 -4.738 1 95.69 191 GLU A N 1
ATOM 1463 C CA . GLU A 1 191 ? 2.65 32.094 -4.949 1 95.69 191 GLU A CA 1
ATOM 1464 C C . GLU A 1 191 ? 2.023 31.531 -3.682 1 95.69 191 GLU A C 1
ATOM 1466 O O . GLU A 1 191 ? 0.803 31.375 -3.598 1 95.69 191 GLU A O 1
ATOM 1471 N N . ALA A 1 192 ? 2.82 31.203 -2.713 1 96.69 192 ALA A N 1
ATOM 1472 C CA . ALA A 1 192 ? 2.342 30.516 -1.517 1 96.69 192 ALA A CA 1
ATOM 1473 C C . ALA A 1 192 ? 1.863 31.5 -0.465 1 96.69 192 ALA A C 1
ATOM 1475 O O . ALA A 1 192 ? 2.383 32.625 -0.376 1 96.69 192 ALA A O 1
ATOM 1476 N N . VAL A 1 193 ? 0.896 31.141 0.247 1 97.38 193 VAL A N 1
ATOM 1477 C CA . VAL A 1 193 ? 0.382 31.953 1.354 1 97.38 193 VAL A CA 1
ATOM 1478 C C . VAL A 1 193 ? 0.501 31.156 2.658 1 97.38 193 VAL A C 1
ATOM 1480 O O . VAL A 1 193 ? 0.301 29.938 2.678 1 97.38 193 VAL A O 1
ATOM 1483 N N . PRO A 1 194 ? 0.799 31.828 3.762 1 97.69 194 PRO A N 1
ATOM 1484 C CA . PRO A 1 194 ? 0.95 31.141 5.047 1 97.69 194 PRO A CA 1
ATOM 1485 C C . PRO A 1 194 ? -0.388 30.734 5.664 1 97.69 194 PRO A C 1
ATOM 1487 O O . PRO A 1 194 ? -1.339 31.531 5.648 1 97.69 194 PRO A O 1
ATOM 1490 N N . ALA A 1 195 ? -0.504 29.531 6.168 1 98.19 195 ALA A N 1
ATOM 1491 C CA . ALA A 1 195 ? -1.632 29.078 6.977 1 98.19 195 ALA A CA 1
ATOM 1492 C C . ALA A 1 195 ? -1.447 29.469 8.445 1 98.19 195 ALA A C 1
ATOM 1494 O O . ALA A 1 195 ? -1.027 28.641 9.258 1 98.19 195 ALA A O 1
ATOM 1495 N N . GLU A 1 196 ? -1.806 30.656 8.758 1 98.56 196 GLU A N 1
ATOM 1496 C CA . GLU A 1 196 ? -1.701 31.109 10.141 1 98.56 196 GLU A CA 1
ATOM 1497 C C . GLU A 1 196 ? -2.811 30.5 11 1 98.56 196 GLU A C 1
ATOM 1499 O O . GLU A 1 196 ? -3.986 30.562 10.633 1 98.56 196 GLU A O 1
ATOM 1504 N N . LEU A 1 197 ? -2.422 29.922 12.125 1 98.81 197 LEU A N 1
ATOM 1505 C CA . LEU A 1 197 ? -3.328 29.125 12.945 1 98.81 197 LEU A CA 1
ATOM 1506 C C . LEU A 1 197 ? -3.189 29.5 14.422 1 98.81 197 LEU A C 1
ATOM 1508 O O . LEU A 1 197 ? -2.082 29.734 14.906 1 98.81 197 LEU A O 1
ATOM 1512 N N . ASP A 1 198 ? -4.336 29.594 15.109 1 98.75 198 ASP A N 1
ATOM 1513 C CA . ASP A 1 198 ? -4.309 29.562 16.578 1 98.75 198 ASP A CA 1
ATOM 1514 C C . ASP A 1 198 ? -4.203 28.125 17.078 1 98.75 198 ASP A C 1
ATOM 1516 O O . ASP A 1 198 ? -4.359 27.172 16.312 1 98.75 198 ASP A O 1
ATOM 1520 N N . ILE A 1 199 ? -3.852 28.031 18.375 1 98.75 199 ILE A N 1
ATOM 1521 C CA . ILE A 1 199 ? -3.707 26.719 18.984 1 98.75 199 ILE A CA 1
ATOM 1522 C C . ILE A 1 199 ? -5 25.922 18.812 1 98.75 199 ILE A C 1
ATOM 1524 O O . ILE A 1 199 ? -6.086 26.422 19.125 1 98.75 199 ILE A O 1
ATOM 1528 N N . GLY A 1 200 ? -4.867 24.688 18.219 1 98.75 200 GLY A N 1
ATOM 1529 C CA . GLY A 1 200 ? -6.02 23.828 18.031 1 98.75 200 GLY A CA 1
ATOM 1530 C C . GLY A 1 200 ? -6.637 23.938 16.656 1 98.75 200 GLY A C 1
ATOM 1531 O O . GLY A 1 200 ? -7.43 23.078 16.25 1 98.75 200 GLY A O 1
ATOM 1532 N N . ASP A 1 201 ? -6.305 25.031 15.891 1 98.88 201 ASP A N 1
ATOM 1533 C CA . ASP A 1 201 ? -6.695 25.141 14.484 1 98.88 201 ASP A CA 1
ATOM 1534 C C . ASP A 1 201 ? -5.922 24.141 13.625 1 98.88 201 ASP A C 1
ATOM 1536 O O . ASP A 1 201 ? -4.855 23.672 14.0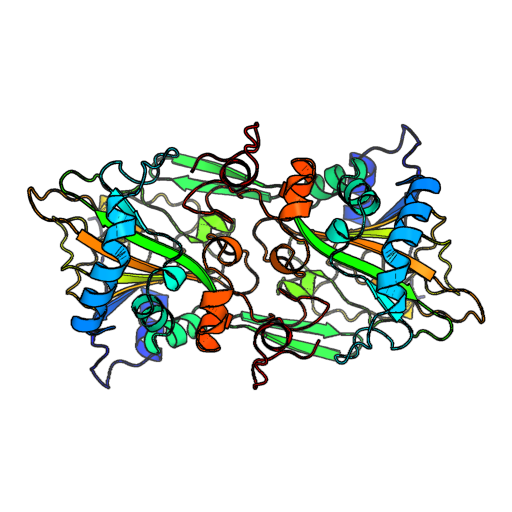16 1 98.88 201 ASP A O 1
ATOM 1540 N N . ALA A 1 202 ? -6.461 23.844 12.477 1 98.94 202 ALA A N 1
ATOM 1541 C CA . ALA A 1 202 ? -5.762 22.953 11.57 1 98.94 202 ALA A CA 1
ATOM 1542 C C . ALA A 1 202 ? -5.93 23.391 10.117 1 98.94 202 ALA A C 1
ATOM 1544 O O . ALA A 1 202 ? -6.965 23.953 9.742 1 98.94 202 ALA A O 1
ATOM 1545 N N . LEU A 1 203 ? -4.914 23.219 9.367 1 98.94 203 LEU A N 1
ATOM 1546 C CA . LEU A 1 203 ? -4.992 23.25 7.914 1 98.94 203 LEU A CA 1
ATOM 1547 C C . LEU A 1 203 ? -5.25 21.844 7.359 1 98.94 203 LEU A C 1
ATOM 1549 O O . LEU A 1 203 ? -4.449 20.938 7.578 1 98.94 203 LEU A O 1
ATOM 1553 N N . ILE A 1 204 ? -6.383 21.609 6.73 1 98.94 204 ILE A N 1
ATOM 1554 C CA . ILE A 1 204 ? -6.707 20.375 6.023 1 98.94 204 ILE A CA 1
ATOM 1555 C C . ILE A 1 204 ? -6.543 20.578 4.52 1 98.94 204 ILE A C 1
ATOM 1557 O O . ILE A 1 204 ? -7.105 21.516 3.949 1 98.94 204 ILE A O 1
ATOM 1561 N N . PHE A 1 205 ? -5.742 19.734 3.902 1 98.56 205 PHE A N 1
ATOM 1562 C CA . PHE A 1 205 ? -5.426 20 2.504 1 98.56 205 PHE A CA 1
ATOM 1563 C C . PHE A 1 205 ? -5.168 18.703 1.75 1 98.56 205 PHE A C 1
ATOM 1565 O O . PHE A 1 205 ? -4.77 17.703 2.346 1 98.56 205 PHE A O 1
ATOM 1572 N N . LEU A 1 206 ? -5.363 18.734 0.451 1 97 206 LEU A N 1
ATOM 1573 C CA . LEU A 1 206 ? -5.133 17.594 -0.421 1 97 206 LEU A CA 1
ATOM 1574 C C . LEU A 1 206 ? -3.639 17.375 -0.636 1 97 206 LEU A C 1
ATOM 1576 O O . LEU A 1 206 ? -2.859 18.328 -0.655 1 97 206 LEU A O 1
ATOM 1580 N N . GLY A 1 207 ? -3.285 16.125 -0.807 1 95.69 207 GLY A N 1
ATOM 1581 C CA . GLY A 1 207 ? -1.891 15.75 -0.964 1 95.69 207 GLY A CA 1
ATOM 1582 C C . GLY A 1 207 ? -1.259 16.312 -2.225 1 95.69 207 GLY A C 1
ATOM 1583 O O . GLY A 1 207 ? -0.033 16.391 -2.328 1 95.69 207 GLY A O 1
ATOM 1584 N N . ASN A 1 208 ? -2.049 16.625 -3.199 1 94.56 208 ASN A N 1
ATOM 1585 C CA . ASN A 1 208 ? -1.519 17.172 -4.441 1 94.56 208 ASN A CA 1
ATOM 1586 C C . ASN A 1 208 ? -1.539 18.703 -4.43 1 94.56 208 ASN A C 1
ATOM 1588 O O . ASN A 1 208 ? -1.357 19.344 -5.469 1 94.56 208 ASN A O 1
ATOM 1592 N N . LEU A 1 209 ? -1.804 19.312 -3.293 1 95.31 209 LEU A N 1
ATOM 1593 C CA . LEU A 1 209 ? -1.617 20.75 -3.102 1 95.31 209 LEU A CA 1
ATOM 1594 C C . LEU A 1 209 ? -0.159 21.078 -2.793 1 95.31 209 LEU A C 1
ATOM 1596 O O . LEU A 1 209 ? 0.427 20.5 -1.871 1 95.31 209 LEU A O 1
ATOM 1600 N N . TYR A 1 210 ? 0.394 21.984 -3.557 1 95.56 210 TYR A N 1
ATOM 1601 C CA . TYR A 1 210 ? 1.75 22.406 -3.213 1 95.56 210 TYR A CA 1
ATOM 1602 C C . TYR A 1 210 ? 1.786 23.078 -1.846 1 95.56 210 TYR A C 1
ATOM 1604 O O . TYR A 1 210 ? 1.025 24.016 -1.587 1 95.56 210 TYR A O 1
ATOM 1612 N N . HIS A 1 211 ? 2.664 22.625 -1.023 1 97 211 HIS A N 1
ATOM 1613 C CA . HIS A 1 211 ? 2.818 23.172 0.322 1 97 211 HIS A CA 1
ATOM 1614 C C . HIS A 1 211 ? 4.242 22.969 0.835 1 97 211 HIS A C 1
ATOM 1616 O O . HIS A 1 211 ? 5.055 22.312 0.183 1 97 211 HIS A O 1
ATOM 1622 N N . ALA A 1 212 ? 4.5 23.641 1.965 1 96.81 212 ALA A N 1
ATOM 1623 C CA . ALA A 1 212 ? 5.801 23.531 2.621 1 96.81 212 ALA A CA 1
ATOM 1624 C C . ALA A 1 212 ? 5.746 24.078 4.043 1 96.81 212 ALA A C 1
ATOM 1626 O O . ALA A 1 212 ? 4.898 24.922 4.359 1 96.81 212 ALA A O 1
ATOM 1627 N N . GLY A 1 213 ? 6.625 23.5 4.871 1 96.44 213 GLY A N 1
ATOM 1628 C CA . GLY A 1 213 ? 6.867 24.203 6.117 1 96.44 213 GLY A CA 1
ATOM 1629 C C . GLY A 1 213 ? 7.531 25.547 5.914 1 96.44 213 GLY A C 1
ATOM 1630 O O . GLY A 1 213 ? 8.492 25.672 5.152 1 96.44 213 GLY A O 1
ATOM 1631 N N . GLY A 1 214 ? 7.062 26.547 6.531 1 96.75 214 GLY A N 1
ATOM 1632 C CA . GLY A 1 214 ? 7.602 27.891 6.367 1 96.75 214 GLY A CA 1
ATOM 1633 C C . GLY A 1 214 ? 8.883 28.125 7.145 1 96.75 214 GLY A C 1
ATOM 1634 O O . GLY A 1 214 ? 9.266 27.297 7.973 1 96.75 214 GLY A O 1
ATOM 1635 N N . ALA A 1 215 ? 9.523 29.25 6.816 1 96.88 215 ALA A N 1
ATOM 1636 C CA . ALA A 1 215 ? 10.734 29.641 7.531 1 96.88 215 ALA A CA 1
ATOM 1637 C C . ALA A 1 215 ? 10.391 30.312 8.859 1 96.88 215 ALA A C 1
ATOM 1639 O O . ALA A 1 215 ? 9.422 31.078 8.945 1 96.88 215 ALA A O 1
ATOM 1640 N N . ASN A 1 216 ? 11.164 29.969 9.797 1 97.94 216 ASN A N 1
ATOM 1641 C CA . ASN A 1 216 ? 11.055 30.672 11.07 1 97.94 216 ASN A CA 1
ATOM 1642 C C . ASN A 1 216 ? 12.078 31.812 11.18 1 97.94 216 ASN A C 1
ATOM 1644 O O . ASN A 1 216 ? 13.234 31.562 11.516 1 97.94 216 ASN A O 1
ATOM 1648 N N . THR A 1 217 ? 11.609 33 11.008 1 97.44 217 THR A N 1
ATOM 1649 C CA . THR A 1 217 ? 12.5 34.156 11 1 97.44 217 THR A CA 1
ATOM 1650 C C . THR A 1 217 ? 12.508 34.844 12.359 1 97.44 217 THR A C 1
ATOM 1652 O O . THR A 1 217 ? 13.102 35.938 12.523 1 97.44 217 THR A O 1
ATOM 1655 N N . THR A 1 218 ? 11.781 34.281 13.305 1 97.62 218 THR A N 1
ATOM 1656 C CA . THR A 1 218 ? 11.781 34.844 14.648 1 97.62 218 THR A CA 1
ATOM 1657 C C . THR A 1 218 ? 13.078 34.5 15.383 1 97.62 218 THR A C 1
ATOM 1659 O O . THR A 1 218 ? 13.867 33.688 14.891 1 97.62 218 THR A O 1
ATOM 1662 N N . LYS A 1 219 ? 13.266 35.156 16.547 1 96.69 219 LYS A N 1
ATOM 1663 C CA . LYS A 1 219 ? 14.5 34.938 17.297 1 96.69 219 LYS A CA 1
ATOM 1664 C C . LYS A 1 219 ? 14.273 34 18.469 1 96.69 219 LYS A C 1
ATOM 1666 O O . LYS A 1 219 ? 15.211 33.312 18.922 1 96.69 219 LYS A O 1
ATOM 1671 N N . ASN A 1 220 ? 13.109 33.875 18.969 1 95.25 220 ASN A N 1
ATOM 1672 C CA . ASN A 1 220 ? 12.938 33.188 20.234 1 95.25 220 ASN A CA 1
ATOM 1673 C C . ASN A 1 220 ? 11.648 32.375 20.266 1 95.25 220 ASN A C 1
ATOM 1675 O O . ASN A 1 220 ? 11.164 32 21.328 1 95.25 220 ASN A O 1
ATOM 1679 N N . GLU A 1 221 ? 11.008 32.188 19.094 1 96 221 GLU A N 1
ATOM 1680 C CA . GLU A 1 221 ? 9.773 31.391 19.031 1 96 221 GLU A CA 1
ATOM 1681 C C . GLU A 1 221 ? 9.992 30.094 18.266 1 96 221 GLU A C 1
ATOM 1683 O O . GLU A 1 221 ? 10.594 30.094 17.188 1 96 221 GLU A O 1
ATOM 1688 N N . TYR A 1 222 ? 9.578 29 18.922 1 95.69 222 TYR A N 1
ATOM 1689 C CA . TYR A 1 222 ? 9.484 27.781 18.141 1 95.69 222 TYR A CA 1
ATOM 1690 C C . TYR A 1 222 ? 8.047 27.531 17.688 1 95.69 222 TYR A C 1
ATOM 1692 O O . TYR A 1 222 ? 7.102 27.938 18.359 1 95.69 222 TYR A O 1
ATOM 1700 N N . ARG A 1 223 ? 7.848 26.969 16.625 1 97.12 223 ARG A N 1
ATOM 1701 C CA . ARG A 1 223 ? 6.562 26.594 16.031 1 97.12 223 ARG A CA 1
ATOM 1702 C C . ARG A 1 223 ? 6.359 25.094 16.047 1 97.12 223 ARG A C 1
ATOM 1704 O O . ARG A 1 223 ? 7.109 24.344 15.406 1 97.12 223 ARG A O 1
ATOM 1711 N N . GLU A 1 224 ? 5.363 24.594 16.781 1 98.25 224 GLU A N 1
ATOM 1712 C CA . GLU A 1 224 ? 5.07 23.172 16.859 1 98.25 224 GLU A CA 1
ATOM 1713 C C . GLU A 1 224 ? 3.746 22.844 16.172 1 98.25 224 GLU A C 1
ATOM 1715 O O . GLU A 1 224 ? 2.727 23.484 16.453 1 98.25 224 GLU A O 1
ATOM 1720 N N . THR A 1 225 ? 3.764 21.938 15.266 1 98.75 225 THR A N 1
ATOM 1721 C CA . THR A 1 225 ? 2.574 21.391 14.609 1 98.75 225 THR A CA 1
ATOM 1722 C C . THR A 1 225 ? 2.615 19.875 14.578 1 98.75 225 THR A C 1
ATOM 1724 O O . THR A 1 225 ? 3.678 19.266 14.758 1 98.75 225 THR A O 1
ATOM 1727 N N . VAL A 1 226 ? 1.459 19.312 14.461 1 98.75 226 VAL A N 1
ATOM 1728 C CA . VAL A 1 226 ? 1.329 17.875 14.234 1 98.75 226 VAL A CA 1
ATOM 1729 C C . VAL A 1 226 ? 0.515 17.625 12.969 1 98.75 226 VAL A C 1
ATOM 1731 O O . VAL A 1 226 ? -0.505 18.281 12.734 1 98.75 226 VAL A O 1
ATOM 1734 N N . GLY A 1 227 ? 1.052 16.719 12.156 1 98.62 227 GLY A N 1
ATOM 1735 C CA . GLY A 1 227 ? 0.37 16.312 10.93 1 98.62 227 GLY A CA 1
ATOM 1736 C C . GLY A 1 227 ? -0.101 14.867 10.961 1 98.62 227 GLY A C 1
ATOM 1737 O O . GLY A 1 227 ? 0.662 13.969 11.32 1 98.62 227 GLY A O 1
ATOM 1738 N N . ILE A 1 228 ? -1.357 14.664 10.711 1 98.88 228 ILE A N 1
ATOM 1739 C CA . ILE A 1 228 ? -1.919 13.359 10.391 1 98.88 228 ILE A CA 1
ATOM 1740 C C . ILE A 1 228 ? -2.252 13.289 8.906 1 98.88 228 ILE A C 1
ATOM 1742 O O . ILE A 1 228 ? -3.109 14.031 8.414 1 98.88 228 ILE A O 1
ATOM 1746 N N . PHE A 1 229 ? -1.601 12.438 8.188 1 98.81 229 PHE A N 1
ATOM 1747 C CA . PHE A 1 229 ? -1.785 12.312 6.746 1 98.81 229 PHE A CA 1
ATOM 1748 C C . PHE A 1 229 ? -2.449 10.984 6.395 1 98.81 229 PHE A C 1
ATOM 1750 O O . PHE A 1 229 ? -1.995 9.93 6.828 1 98.81 229 PHE A O 1
ATOM 1757 N N . LEU A 1 230 ? -3.514 11.062 5.656 1 98.75 230 LEU A N 1
ATOM 1758 C CA . LEU A 1 230 ? -4.25 9.875 5.234 1 98.75 230 LEU A CA 1
ATOM 1759 C C . LEU A 1 230 ? -4.105 9.648 3.734 1 98.75 230 LEU A C 1
ATOM 1761 O O . LEU A 1 230 ? -3.873 10.594 2.979 1 98.75 230 LEU A O 1
ATOM 1765 N N . CYS A 1 231 ? -4.191 8.414 3.328 1 97.62 231 CYS A N 1
ATOM 1766 C CA . CYS A 1 231 ? -4.16 8.047 1.915 1 97.62 231 CYS A CA 1
ATOM 1767 C C . CYS A 1 231 ? -5.25 7.035 1.589 1 97.62 231 CYS A C 1
ATOM 1769 O O . CYS A 1 231 ? -5.891 6.492 2.492 1 97.62 231 CYS A O 1
ATOM 1771 N N . LYS A 1 232 ? -5.52 6.898 0.311 1 96.06 232 LYS A N 1
ATOM 1772 C CA . LYS A 1 232 ? -6.398 5.812 -0.117 1 96.06 232 LYS A CA 1
ATOM 1773 C C . LYS A 1 232 ? -5.934 4.473 0.439 1 96.06 232 LYS A C 1
ATOM 1775 O O . LYS A 1 232 ? -4.73 4.227 0.555 1 96.06 232 LYS A O 1
ATOM 1780 N N . PRO A 1 233 ? -6.914 3.578 0.722 1 97.12 233 PRO A N 1
ATOM 1781 C CA . PRO A 1 233 ? -6.605 2.408 1.549 1 97.12 233 PRO A CA 1
ATOM 1782 C C . PRO A 1 233 ? -5.844 1.329 0.782 1 97.12 233 PRO A C 1
ATOM 1784 O O . PRO A 1 233 ? -5.348 0.375 1.385 1 97.12 233 PRO A O 1
ATOM 1787 N N . TYR A 1 234 ? -5.723 1.434 -0.519 1 96.31 234 TYR A N 1
ATOM 1788 C CA . TYR A 1 234 ? -4.977 0.443 -1.289 1 96.31 234 TYR A CA 1
ATOM 1789 C C . TYR A 1 234 ? -3.531 0.88 -1.484 1 96.31 234 TYR A C 1
ATOM 1791 O O . TYR A 1 234 ? -2.738 0.165 -2.102 1 96.31 234 TYR A O 1
ATOM 1799 N N . LEU A 1 235 ? -3.113 2.006 -0.934 1 96.5 235 LEU A N 1
ATOM 1800 C CA . LEU A 1 235 ? -1.755 2.521 -1.078 1 96.5 235 LEU A CA 1
ATOM 1801 C C . LEU A 1 235 ? -0.895 2.129 0.118 1 96.5 235 LEU A C 1
ATOM 1803 O O . LEU A 1 235 ? -1.369 2.131 1.257 1 96.5 235 LEU A O 1
ATOM 1807 N N . ARG A 1 236 ? 0.34 1.839 -0.194 1 97.88 236 ARG A N 1
ATOM 1808 C CA . ARG A 1 236 ? 1.323 1.554 0.845 1 97.88 236 ARG A CA 1
ATOM 1809 C C . ARG A 1 236 ? 1.607 2.795 1.686 1 97.88 236 ARG A C 1
ATOM 1811 O O . ARG A 1 236 ? 1.953 3.85 1.148 1 97.88 236 ARG A O 1
ATOM 1818 N N . PRO A 1 237 ? 1.436 2.713 3 1 98.44 237 PRO A N 1
ATOM 1819 C CA . PRO A 1 237 ? 1.682 3.898 3.826 1 98.44 237 PRO A CA 1
ATOM 1820 C C . PRO A 1 237 ? 3.129 4.379 3.748 1 98.44 237 PRO A C 1
ATOM 1822 O O . PRO A 1 237 ? 4.051 3.564 3.688 1 98.44 237 PRO A O 1
ATOM 1825 N N . ALA A 1 238 ? 3.32 5.656 3.787 1 98.06 238 ALA A N 1
ATOM 1826 C CA . ALA A 1 238 ? 4.656 6.25 3.777 1 98.06 238 ALA A CA 1
ATOM 1827 C C . ALA A 1 238 ? 5.426 5.887 5.043 1 98.06 238 ALA A C 1
ATOM 1829 O O . ALA A 1 238 ? 6.594 5.488 4.977 1 98.06 238 ALA A O 1
ATOM 1830 N N . GLU A 1 239 ? 4.801 6.031 6.137 1 98.38 239 GLU A N 1
ATOM 1831 C CA . GLU A 1 239 ? 5.34 5.594 7.422 1 98.38 239 GLU A CA 1
ATOM 1832 C C . GLU A 1 239 ? 4.883 4.18 7.762 1 98.38 239 GLU A C 1
ATOM 1834 O O . GLU A 1 239 ? 3.682 3.895 7.773 1 98.38 239 GLU A O 1
ATOM 1839 N N . ASN A 1 240 ? 5.801 3.266 7.941 1 98.44 240 ASN A N 1
ATOM 1840 C CA . ASN A 1 240 ? 5.438 1.896 8.289 1 98.44 240 ASN A CA 1
ATOM 1841 C C . ASN A 1 240 ? 4.945 1.799 9.734 1 98.44 240 ASN A C 1
ATOM 1843 O O . ASN A 1 240 ? 5.734 1.58 10.648 1 98.44 240 ASN A O 1
ATOM 1847 N N . GLN A 1 241 ? 3.705 1.89 9.891 1 98.44 241 GLN A N 1
ATOM 1848 C CA . GLN A 1 241 ? 3.105 1.957 11.219 1 98.44 241 GLN A CA 1
ATOM 1849 C C . GLN A 1 241 ? 3.305 0.649 11.977 1 98.44 241 GLN A C 1
ATOM 1851 O O . GLN A 1 241 ? 3.361 0.644 13.211 1 98.44 241 GLN A O 1
ATOM 1856 N N . PHE A 1 242 ? 3.449 -0.486 11.281 1 98.38 242 PHE A N 1
ATOM 1857 C CA . PHE A 1 242 ? 3.643 -1.778 11.93 1 98.38 242 PHE A CA 1
ATOM 1858 C C . PHE A 1 242 ? 5.004 -1.845 12.617 1 98.38 242 PHE A C 1
ATOM 1860 O O . PHE A 1 242 ? 5.203 -2.641 13.531 1 98.38 242 PHE A O 1
ATOM 1867 N N . LEU A 1 243 ? 5.922 -1.049 12.109 1 97.81 243 LEU A N 1
ATOM 1868 C CA . LEU A 1 243 ? 7.246 -0.972 12.711 1 97.81 243 LEU A CA 1
ATOM 1869 C C . LEU A 1 243 ? 7.309 0.146 13.75 1 97.81 243 LEU A C 1
ATOM 1871 O O . LEU A 1 243 ? 8.078 0.066 14.711 1 97.81 243 LEU A O 1
ATOM 1875 N N . MET A 1 244 ? 6.477 1.175 13.617 1 97.94 244 MET A N 1
ATOM 1876 C CA . MET A 1 244 ? 6.598 2.4 14.398 1 97.94 244 MET A CA 1
ATOM 1877 C C . MET A 1 244 ? 5.766 2.312 15.672 1 97.94 244 MET A C 1
ATOM 1879 O O . MET A 1 244 ? 6.156 2.854 16.703 1 97.94 244 MET A O 1
ATOM 1883 N N . VAL A 1 245 ? 4.586 1.708 15.617 1 98.62 245 VAL A N 1
ATOM 1884 C CA . VAL A 1 245 ? 3.662 1.653 16.75 1 98.62 245 VAL A CA 1
ATOM 1885 C C . VAL A 1 245 ? 3.641 0.243 17.328 1 98.62 245 VAL A C 1
ATOM 1887 O O . VAL A 1 245 ? 3.188 -0.7 16.672 1 98.62 245 VAL A O 1
ATOM 1890 N N . PRO A 1 246 ? 4.105 0.052 18.562 1 97.62 246 PRO A N 1
ATOM 1891 C CA . PRO A 1 246 ? 4.098 -1.284 19.156 1 97.62 246 PRO A CA 1
ATOM 1892 C C . PRO A 1 246 ? 2.701 -1.9 19.203 1 97.62 246 PRO A C 1
ATOM 1894 O O . PRO A 1 246 ? 1.733 -1.221 19.562 1 97.62 246 PRO A O 1
ATOM 1897 N N . LEU A 1 247 ? 2.662 -3.156 18.844 1 97.44 247 LEU A N 1
ATOM 1898 C CA . LEU A 1 247 ? 1.388 -3.863 18.766 1 97.44 247 LEU A CA 1
ATOM 1899 C C . LEU A 1 247 ? 0.665 -3.809 20.109 1 97.44 247 LEU A C 1
ATOM 1901 O O . LEU A 1 247 ? -0.565 -3.725 20.156 1 97.44 247 LEU A O 1
ATOM 1905 N N . GLU A 1 248 ? 1.402 -3.861 21.203 1 97.56 248 GLU A N 1
ATOM 1906 C CA . GLU A 1 248 ? 0.81 -3.834 22.547 1 97.56 248 GLU A CA 1
ATOM 1907 C C . GLU A 1 248 ? 0.042 -2.537 22.781 1 97.56 248 GLU A C 1
ATOM 1909 O O . GLU A 1 248 ? -0.964 -2.527 23.484 1 97.56 248 GLU A O 1
ATOM 1914 N N . LYS A 1 249 ? 0.488 -1.459 22.188 1 98.12 249 LYS A N 1
ATOM 1915 C CA . LYS A 1 249 ? -0.22 -0.186 22.281 1 98.12 249 LYS A CA 1
ATOM 1916 C C . LYS A 1 249 ? -1.444 -0.162 21.375 1 98.12 249 LYS A C 1
ATOM 1918 O O . LYS A 1 249 ? -2.502 0.339 21.766 1 98.12 249 LYS A O 1
ATOM 1923 N N . VAL A 1 250 ? -1.291 -0.754 20.188 1 98.69 250 VAL A N 1
ATOM 1924 C CA . VAL A 1 250 ? -2.396 -0.793 19.234 1 98.69 250 VAL A CA 1
ATOM 1925 C C . VAL A 1 250 ? -3.566 -1.569 19.828 1 98.69 250 VAL A C 1
ATOM 1927 O O . VAL A 1 250 ? -4.727 -1.181 19.672 1 98.69 250 VAL A O 1
ATOM 1930 N N . ARG A 1 251 ? -3.254 -2.625 20.578 1 98.25 251 ARG A N 1
ATOM 1931 C CA . ARG A 1 251 ? -4.27 -3.488 21.156 1 98.25 251 ARG A CA 1
ATOM 1932 C C . ARG A 1 251 ? -5.172 -2.705 22.109 1 98.25 251 ARG A C 1
ATOM 1934 O O . ARG A 1 251 ? -6.336 -3.059 22.297 1 98.25 251 ARG A O 1
ATOM 1941 N N . LYS A 1 252 ? -4.648 -1.644 22.625 1 97.88 252 LYS A N 1
ATOM 1942 C CA . LYS A 1 252 ? -5.391 -0.87 23.625 1 97.88 252 LYS A CA 1
ATOM 1943 C C . LYS A 1 252 ? -6.195 0.244 22.953 1 97.88 252 LYS A C 1
ATOM 1945 O O . LYS A 1 252 ? -6.965 0.94 23.625 1 97.88 252 LYS A O 1
ATOM 1950 N N . MET A 1 253 ? -6.027 0.412 21.703 1 98.44 253 MET A N 1
ATOM 1951 C CA . MET A 1 253 ? -6.703 1.493 20.984 1 98.44 253 MET A CA 1
ATOM 1952 C C . MET A 1 253 ? -8.109 1.079 20.578 1 98.44 253 MET A C 1
ATOM 1954 O O . MET A 1 253 ? -8.422 -0.112 20.531 1 98.44 253 MET A O 1
ATOM 1958 N N . LYS A 1 254 ? -8.938 2.104 20.344 1 98 254 LYS A N 1
ATOM 1959 C CA . LYS A 1 254 ? -10.258 1.836 19.781 1 98 254 LYS A CA 1
ATOM 1960 C C . LYS A 1 254 ? -10.156 1.316 18.359 1 98 254 LYS A C 1
ATOM 1962 O O . LYS A 1 254 ? -9.195 1.624 17.641 1 98 254 LYS A O 1
ATOM 1967 N N . PRO A 1 255 ? -11.172 0.572 17.859 1 98.56 255 PRO A N 1
ATOM 1968 C CA . PRO A 1 255 ? -11.141 -0.058 16.547 1 98.56 255 PRO A CA 1
ATOM 1969 C C . PRO A 1 255 ? -10.883 0.944 15.414 1 98.56 255 PRO A C 1
ATOM 1971 O O . PRO A 1 255 ? -10.18 0.632 14.453 1 98.56 255 PRO A O 1
ATOM 1974 N N . GLN A 1 256 ? -11.398 2.129 15.555 1 98.5 256 GLN A N 1
ATOM 1975 C CA . GLN A 1 256 ? -11.188 3.125 14.508 1 98.5 256 GLN A CA 1
ATOM 1976 C C . GLN A 1 256 ? -9.703 3.438 14.336 1 98.5 256 GLN A C 1
ATOM 1978 O O . GLN A 1 256 ? -9.211 3.539 13.211 1 98.5 256 GLN A O 1
ATOM 1983 N N . ALA A 1 257 ? -9.008 3.623 15.469 1 98.88 257 ALA A N 1
ATOM 1984 C CA . ALA A 1 257 ? -7.582 3.92 15.414 1 98.88 257 ALA A CA 1
ATOM 1985 C C . ALA A 1 257 ? -6.797 2.742 14.844 1 98.88 257 ALA A C 1
ATOM 1987 O O . ALA A 1 257 ? -5.84 2.932 14.086 1 98.88 257 ALA A O 1
ATOM 1988 N N . GLN A 1 258 ? -7.199 1.525 15.195 1 98.88 258 GLN A N 1
ATOM 1989 C CA . GLN A 1 258 ? -6.566 0.325 14.656 1 98.88 258 GLN A CA 1
ATOM 1990 C C . GLN A 1 258 ? -6.688 0.272 13.133 1 98.88 258 GLN A C 1
ATOM 1992 O O . GLN A 1 258 ? -5.711 -0.008 12.438 1 98.88 258 GLN A O 1
ATOM 1997 N N . ARG A 1 259 ? -7.852 0.612 12.641 1 98.75 259 ARG A N 1
ATOM 1998 C CA . ARG A 1 259 ? -8.086 0.612 11.203 1 98.75 259 ARG A CA 1
ATOM 1999 C C . ARG A 1 259 ? -7.324 1.746 10.523 1 98.75 259 ARG A C 1
ATOM 2001 O O . ARG A 1 259 ? -6.797 1.574 9.422 1 98.75 259 ARG A O 1
ATOM 2008 N N . LEU A 1 260 ? -7.254 2.895 11.188 1 98.88 260 LEU A N 1
ATOM 2009 C CA . LEU A 1 260 ? -6.477 4 10.648 1 98.88 260 LEU A CA 1
ATOM 2010 C C . LEU A 1 260 ? -5.008 3.613 10.508 1 98.88 260 LEU A C 1
ATOM 2012 O O . LEU A 1 260 ? -4.328 4.062 9.578 1 98.88 260 LEU A O 1
ATOM 2016 N N . LEU A 1 261 ? -4.582 2.758 11.383 1 98.88 261 LEU A N 1
ATOM 2017 C CA . LEU A 1 261 ? -3.182 2.346 11.383 1 98.88 261 LEU A CA 1
ATOM 2018 C C . LEU A 1 261 ? -2.934 1.258 10.344 1 98.88 261 LEU A C 1
ATOM 2020 O O . LEU A 1 261 ? -1.8 0.804 10.172 1 98.88 261 LEU A O 1
ATOM 2024 N N . GLY A 1 262 ? -3.918 0.765 9.68 1 98.62 262 GLY A N 1
ATOM 2025 C CA . GLY A 1 262 ? -3.74 -0.153 8.562 1 98.62 262 GLY A CA 1
ATOM 2026 C C . GLY A 1 262 ? -4.004 -1.6 8.938 1 98.62 262 GLY A C 1
ATOM 2027 O O . GLY A 1 262 ? -3.654 -2.512 8.188 1 98.62 262 GLY A O 1
ATOM 2028 N N . TYR A 1 263 ? -4.648 -1.804 10.086 1 98.75 263 TYR A N 1
ATOM 2029 C CA . TYR A 1 263 ? -4.863 -3.182 10.516 1 98.75 263 TYR A CA 1
ATOM 2030 C C . TYR A 1 263 ? -6.137 -3.752 9.914 1 98.75 263 TYR A C 1
ATOM 2032 O O . TYR A 1 263 ? -6.344 -4.969 9.914 1 98.75 263 TYR A O 1
ATOM 2040 N N . GLY A 1 264 ? -7.043 -2.898 9.43 1 98.25 264 GLY A N 1
ATOM 2041 C CA . GLY A 1 264 ? -8.258 -3.385 8.797 1 98.25 264 GLY A CA 1
ATOM 2042 C C . GLY A 1 264 ? -8.039 -3.869 7.379 1 98.25 264 GLY A C 1
ATOM 2043 O O . GLY A 1 264 ? -7.27 -3.27 6.625 1 98.25 264 GLY A O 1
ATOM 2044 N N . LEU A 1 265 ? -8.727 -4.887 7.023 1 97.5 265 LEU A N 1
ATOM 2045 C CA . LEU A 1 265 ? -8.672 -5.418 5.668 1 97.5 265 LEU A CA 1
ATOM 2046 C C . LEU A 1 265 ? -9.5 -4.559 4.715 1 97.5 265 LEU A C 1
ATOM 2048 O O . LEU A 1 265 ? -10.617 -4.16 5.043 1 97.5 265 LEU A O 1
ATOM 2052 N N . LEU A 1 266 ? -8.875 -4.188 3.629 1 97.44 266 LEU A N 1
ATOM 2053 C CA . LEU A 1 266 ? -9.609 -3.586 2.523 1 97.44 266 LEU A CA 1
ATOM 2054 C C . LEU A 1 266 ? -10.172 -4.656 1.594 1 97.44 266 LEU A C 1
ATOM 2056 O O . LEU A 1 266 ? -9.414 -5.453 1.031 1 97.44 266 LEU A O 1
ATOM 2060 N N . GLU A 1 267 ? -11.461 -4.688 1.457 1 94.31 267 GLU A N 1
ATOM 2061 C CA . GLU A 1 267 ? -12.047 -5.609 0.49 1 94.31 267 GLU A CA 1
ATOM 2062 C C . GLU A 1 267 ? -11.578 -5.297 -0.928 1 94.31 267 GLU A C 1
ATOM 2064 O O . GLU A 1 267 ? -11.461 -4.129 -1.305 1 94.31 267 GLU A O 1
ATOM 2069 N N . PRO A 1 268 ? -11.281 -6.332 -1.751 1 91.81 268 PRO A N 1
ATOM 2070 C CA . PRO A 1 268 ? -11.578 -7.75 -1.523 1 91.81 268 PRO A CA 1
ATOM 2071 C C . PRO A 1 268 ? -10.438 -8.484 -0.825 1 91.81 268 PRO A C 1
ATOM 2073 O O . PRO A 1 268 ? -10.625 -9.602 -0.343 1 91.81 268 PRO A O 1
ATOM 2076 N N . GLY A 1 269 ? -9.195 -7.824 -0.778 1 94.31 269 GLY A N 1
ATOM 2077 C CA . GLY A 1 269 ? -8.211 -8.734 -0.209 1 94.31 269 GLY A CA 1
ATOM 2078 C C . GLY A 1 269 ? -6.918 -8.039 0.181 1 94.31 269 GLY A C 1
ATOM 2079 O O . GLY A 1 269 ? -5.852 -8.656 0.167 1 94.31 269 GLY A O 1
ATOM 2080 N N . VAL A 1 270 ? -6.895 -6.727 0.547 1 97.5 270 VAL A N 1
ATOM 2081 C CA . VAL A 1 270 ? -5.648 -6.027 0.848 1 97.5 270 VAL A CA 1
ATOM 2082 C C . VAL A 1 270 ? -5.473 -5.914 2.361 1 97.5 270 VAL A C 1
ATOM 2084 O O . VAL A 1 270 ? -6.371 -5.438 3.062 1 97.5 270 VAL A O 1
ATOM 2087 N N . GLY A 1 271 ? -4.359 -6.441 2.807 1 98.06 271 GLY A N 1
ATOM 2088 C CA . GLY A 1 271 ? -3.98 -6.262 4.199 1 98.06 271 GLY A CA 1
ATOM 2089 C C . GLY A 1 271 ? -4.332 -7.449 5.074 1 98.06 271 GLY A C 1
ATOM 2090 O O . GLY A 1 271 ? -4.41 -7.324 6.297 1 98.06 271 GLY A O 1
ATOM 2091 N N . PHE A 1 272 ? -4.555 -8.625 4.543 1 96.88 272 PHE A N 1
ATOM 2092 C CA . PHE A 1 272 ? -5.012 -9.75 5.348 1 96.88 272 PHE A CA 1
ATOM 2093 C C . PHE A 1 272 ? -3.844 -10.391 6.086 1 96.88 272 PHE A C 1
ATOM 2095 O O . PHE A 1 272 ? -2.682 -10.172 5.734 1 96.88 272 PHE A O 1
ATOM 2102 N N . MET A 1 273 ? -4.129 -11.078 7.082 1 96.31 273 MET A N 1
ATOM 2103 C CA . MET A 1 273 ? -3.271 -11.969 7.859 1 96.31 273 MET A CA 1
ATOM 2104 C C . MET A 1 273 ? -3.926 -13.336 8.031 1 96.31 273 MET A C 1
ATOM 2106 O O . MET A 1 273 ? -5.051 -13.43 8.523 1 96.31 273 MET A O 1
ATOM 2110 N N . ASN A 1 274 ? -3.221 -14.414 7.57 1 93.25 274 ASN A N 1
ATOM 2111 C CA . ASN A 1 274 ? -3.758 -15.766 7.645 1 93.25 274 ASN A CA 1
ATOM 2112 C C . ASN A 1 274 ? -5.125 -15.867 6.973 1 93.25 274 ASN A C 1
ATOM 2114 O O . ASN A 1 274 ? -6.051 -16.469 7.523 1 93.25 274 ASN A O 1
ATOM 2118 N N . TYR A 1 275 ? -5.297 -15.211 5.895 1 92.44 275 TYR A N 1
ATOM 2119 C CA . TYR A 1 275 ? -6.551 -15.156 5.152 1 92.44 275 TYR A CA 1
ATOM 2120 C C . TYR A 1 275 ? -7.699 -14.734 6.059 1 92.44 275 TYR A C 1
ATOM 2122 O O . TYR A 1 275 ? -8.789 -15.32 6.012 1 92.44 275 TYR A O 1
ATOM 2130 N N . GLN A 1 276 ? -7.402 -13.82 6.91 1 94.5 276 GLN A N 1
ATOM 2131 C CA . GLN A 1 276 ? -8.406 -13.227 7.781 1 94.5 276 GLN A CA 1
ATOM 2132 C C . GLN A 1 276 ? -8.164 -11.727 7.957 1 94.5 276 GLN A C 1
ATOM 2134 O O . GLN A 1 276 ? -7.094 -11.227 7.621 1 94.5 276 GLN A O 1
ATOM 2139 N N . ASP A 1 277 ? -9.188 -11.055 8.422 1 96.81 277 ASP A N 1
ATOM 2140 C CA . ASP A 1 277 ? -9.055 -9.656 8.828 1 96.81 277 ASP A CA 1
ATOM 2141 C C . ASP A 1 277 ? -8.273 -9.539 10.133 1 96.81 277 ASP A C 1
ATOM 2143 O O . ASP A 1 277 ? -8.68 -10.086 11.156 1 96.81 277 ASP A O 1
ATOM 2147 N N . PRO A 1 278 ? -7.203 -8.82 10.109 1 98.12 278 PRO A N 1
ATOM 2148 C CA . PRO A 1 278 ? -6.43 -8.672 11.344 1 98.12 278 PRO A CA 1
ATOM 2149 C C . PRO A 1 278 ? -7.266 -8.125 12.5 1 98.12 278 PRO A C 1
ATOM 2151 O O . PRO A 1 278 ? -6.988 -8.422 13.664 1 98.12 278 PRO A O 1
ATOM 2154 N N . MET A 1 279 ? -8.312 -7.324 12.211 1 98.44 279 MET A N 1
ATOM 2155 C CA . MET A 1 279 ? -9.188 -6.801 13.266 1 98.44 279 MET A CA 1
ATOM 2156 C C . MET A 1 279 ? -9.781 -7.934 14.094 1 98.44 279 MET A C 1
ATOM 2158 O O . MET A 1 279 ? -9.852 -7.844 15.32 1 98.44 279 MET A O 1
ATOM 2162 N N . ARG A 1 280 ? -10.109 -8.969 13.43 1 96.06 280 ARG A N 1
ATOM 2163 C CA . ARG A 1 280 ? -10.656 -10.156 14.086 1 96.06 280 ARG A CA 1
ATOM 2164 C C . ARG A 1 280 ? -9.555 -10.945 14.781 1 96.06 280 ARG A C 1
ATOM 2166 O O . ARG A 1 280 ? -9.664 -11.273 15.969 1 96.06 280 ARG A O 1
ATOM 2173 N N . VAL A 1 281 ? -8.469 -11.219 14.164 1 94.5 281 VAL A N 1
ATOM 2174 C CA . VAL A 1 281 ? -7.43 -12.148 14.578 1 94.5 281 VAL A CA 1
ATOM 2175 C C . VAL A 1 281 ? -6.629 -11.547 15.734 1 94.5 281 VAL A C 1
ATOM 2177 O O . VAL A 1 281 ? -6.344 -12.219 16.719 1 94.5 281 VAL A O 1
ATOM 2180 N N . LEU A 1 282 ? -6.34 -10.281 15.617 1 97.75 282 LEU A N 1
ATOM 2181 C CA . LEU A 1 282 ? -5.414 -9.672 16.562 1 97.75 282 LEU A CA 1
ATOM 2182 C C . LEU A 1 282 ? -6.172 -9 17.719 1 97.75 282 LEU A C 1
ATOM 2184 O O . LEU A 1 282 ? -5.676 -8.953 18.844 1 97.75 282 LEU A O 1
ATOM 2188 N N . PHE A 1 283 ? -7.406 -8.484 17.391 1 98.19 283 PHE A N 1
ATOM 2189 C CA . PHE A 1 283 ? -8.023 -7.602 18.375 1 98.19 283 PHE A CA 1
ATOM 2190 C C . PHE A 1 283 ? -9.383 -8.133 18.797 1 98.19 283 PHE A C 1
ATOM 2192 O O . PHE A 1 283 ? -10.031 -7.57 19.688 1 98.19 283 PHE A O 1
ATOM 2199 N N . GLY A 1 284 ? -9.906 -9.188 18.172 1 97.31 284 GLY A N 1
ATOM 2200 C CA . GLY A 1 284 ? -11.219 -9.727 18.484 1 97.31 284 GLY A CA 1
ATOM 2201 C C . GLY A 1 284 ? -12.352 -8.805 18.094 1 97.31 284 GLY A C 1
ATOM 2202 O O . GLY A 1 284 ? -13.445 -8.883 18.672 1 97.31 284 GLY A O 1
ATOM 2203 N N . VAL A 1 285 ? -12.07 -7.898 17.203 1 97.75 285 VAL A N 1
ATOM 2204 C CA . VAL A 1 285 ? -13.07 -6.926 16.781 1 97.75 285 VAL A CA 1
ATOM 2205 C C . VAL A 1 285 ? -13.977 -7.543 15.711 1 97.75 285 VAL A C 1
ATOM 2207 O O . VAL A 1 285 ? -13.492 -8.008 14.672 1 97.75 285 VAL A O 1
ATOM 2210 N N . GLU A 1 286 ? -15.266 -7.621 15.93 1 96.12 286 GLU A N 1
ATOM 2211 C CA . GLU A 1 286 ? -16.312 -8.047 15 1 96.12 286 GLU A CA 1
ATOM 2212 C C . GLU A 1 286 ? -17.406 -6.992 14.875 1 96.12 286 GLU A C 1
ATOM 2214 O O . GLU A 1 286 ? -18.266 -6.871 15.75 1 96.12 286 GLU A O 1
ATOM 2219 N N . ASP A 1 287 ? -17.281 -6.211 13.898 1 96.5 287 ASP A N 1
ATOM 2220 C CA . ASP A 1 287 ? -18.281 -5.172 13.648 1 96.5 287 ASP A CA 1
ATOM 2221 C C . ASP A 1 287 ? -18.594 -5.062 12.156 1 96.5 287 ASP A C 1
ATOM 2223 O O . ASP A 1 287 ? -18.234 -5.945 11.375 1 96.5 287 ASP A O 1
ATOM 2227 N N . GLU A 1 288 ? -19.312 -4.113 11.711 1 95.38 288 GLU A N 1
ATOM 2228 C CA . GLU A 1 288 ? -19.828 -3.988 10.352 1 95.38 288 GLU A CA 1
ATOM 2229 C C . GLU A 1 288 ? -18.703 -3.801 9.344 1 95.38 288 GLU A C 1
ATOM 2231 O O . GLU A 1 288 ? -18.875 -4.055 8.148 1 95.38 288 GLU A O 1
ATOM 2236 N N . GLU A 1 289 ? -17.562 -3.352 9.82 1 95.5 289 GLU A N 1
ATOM 2237 C CA . GLU A 1 289 ? -16.438 -3.072 8.922 1 95.5 289 GLU A CA 1
ATOM 2238 C C . GLU A 1 289 ? -15.484 -4.258 8.852 1 95.5 289 GLU A C 1
ATOM 2240 O O . GLU A 1 289 ? -14.562 -4.27 8.023 1 95.5 289 GLU A O 1
ATOM 2245 N N . THR A 1 290 ? -15.672 -5.227 9.734 1 96.31 290 THR A N 1
ATOM 2246 C CA . THR A 1 290 ? -14.828 -6.41 9.695 1 96.31 290 THR A CA 1
ATOM 2247 C C . THR A 1 290 ? -15.133 -7.258 8.469 1 96.31 290 THR A C 1
ATOM 2249 O O . THR A 1 290 ? -16.297 -7.535 8.164 1 96.31 290 THR A O 1
ATOM 2252 N N . VAL A 1 291 ? -14.156 -7.641 7.77 1 93.81 291 VAL A N 1
ATOM 2253 C CA . VAL A 1 291 ? -14.312 -8.32 6.488 1 93.81 291 VAL A CA 1
ATOM 2254 C C . VAL A 1 291 ? -14.195 -9.828 6.684 1 93.81 291 VAL A C 1
ATOM 2256 O O . VAL A 1 291 ? -13.289 -10.305 7.375 1 93.81 291 VAL A O 1
ATOM 2259 N N . ASN A 1 292 ? -15.117 -10.523 6.062 1 87.25 292 ASN A N 1
ATOM 2260 C CA . ASN A 1 292 ? -15.008 -11.977 6.004 1 87.25 292 ASN A CA 1
ATOM 2261 C C . ASN A 1 292 ? -14.109 -12.422 4.855 1 87.25 292 ASN A C 1
ATOM 2263 O O . ASN A 1 292 ? -14.273 -11.977 3.719 1 87.25 292 ASN A O 1
ATOM 2267 N N . MET A 1 293 ? -13.117 -13.164 5.203 1 84.31 293 MET A N 1
ATOM 2268 C CA . MET A 1 293 ? -12.211 -13.734 4.211 1 84.31 293 MET A CA 1
ATOM 2269 C C . MET A 1 293 ? -11.914 -15.195 4.527 1 84.31 293 MET A C 1
ATOM 2271 O O . MET A 1 293 ? -11.906 -15.594 5.691 1 84.31 293 MET A O 1
ATOM 2275 N N . MET B 1 1 ? -18.031 -19.141 -34.906 1 34.69 1 MET B N 1
ATOM 2276 C CA . MET B 1 1 ? -16.984 -20.094 -34.562 1 34.69 1 MET B CA 1
ATOM 2277 C C . MET B 1 1 ? -16.078 -19.531 -33.469 1 34.69 1 MET B C 1
ATOM 2279 O O . MET B 1 1 ? -15.523 -18.438 -33.625 1 34.69 1 MET B O 1
ATOM 2283 N N . THR B 1 2 ? -16.25 -19.938 -32.25 1 47.66 2 THR B N 1
ATOM 2284 C CA . THR B 1 2 ? -15.531 -19.375 -31.125 1 47.66 2 THR B CA 1
ATOM 2285 C C . THR B 1 2 ? -14.023 -19.516 -31.328 1 47.66 2 THR B C 1
ATOM 2287 O O . THR B 1 2 ? -13.523 -20.609 -31.578 1 47.66 2 THR B O 1
ATOM 2290 N N . VAL B 1 3 ? -13.492 -18.562 -31.828 1 52.47 3 VAL B N 1
ATOM 2291 C CA . VAL B 1 3 ? -12.047 -18.594 -32.031 1 52.47 3 VAL B CA 1
ATOM 2292 C C . VAL B 1 3 ? -11.367 -19.344 -30.891 1 52.47 3 VAL B C 1
ATOM 2294 O O . VAL B 1 3 ? -11.57 -19 -29.719 1 52.47 3 VAL B O 1
ATOM 2297 N N . PRO B 1 4 ? -10.898 -20.609 -31.234 1 64.81 4 PRO B N 1
ATOM 2298 C CA . PRO B 1 4 ? -10.227 -21.359 -30.172 1 64.81 4 PRO B CA 1
ATOM 2299 C C . PRO B 1 4 ? -9.25 -20.516 -29.375 1 64.81 4 PRO B C 1
ATOM 2301 O O . PRO B 1 4 ? -8.555 -19.656 -29.938 1 64.81 4 PRO B O 1
ATOM 2304 N N . THR B 1 5 ? -9.242 -20.625 -27.984 1 70.56 5 THR B N 1
ATOM 2305 C CA . THR B 1 5 ? -8.32 -19.891 -27.109 1 70.56 5 THR B CA 1
ATOM 2306 C C . THR B 1 5 ? -6.887 -20.375 -27.312 1 70.56 5 THR B C 1
ATOM 2308 O O . THR B 1 5 ? -6.625 -21.594 -27.297 1 70.56 5 THR B O 1
ATOM 2311 N N . PRO B 1 6 ? -6.027 -19.531 -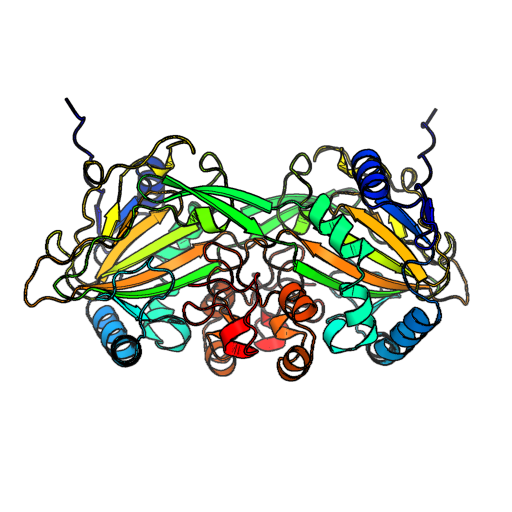27.797 1 78.19 6 PRO B N 1
ATOM 2312 C CA . PRO B 1 6 ? -4.629 -19.906 -28 1 78.19 6 PRO B CA 1
ATOM 2313 C C . PRO B 1 6 ? -4 -20.562 -26.766 1 78.19 6 PRO B C 1
ATOM 2315 O O . PRO B 1 6 ? -4.406 -20.266 -25.641 1 78.19 6 PRO B O 1
ATOM 2318 N N . PRO B 1 7 ? -3.115 -21.5 -27.078 1 88.88 7 PRO B N 1
ATOM 2319 C CA . PRO B 1 7 ? -2.391 -22.094 -25.953 1 88.88 7 PRO B CA 1
ATOM 2320 C C . PRO B 1 7 ? -1.465 -21.094 -25.25 1 88.88 7 PRO B C 1
ATOM 2322 O O . PRO B 1 7 ? -1.116 -20.062 -25.828 1 88.88 7 PRO B O 1
ATOM 2325 N N . ILE B 1 8 ? -1.102 -21.359 -24.047 1 96.44 8 ILE B N 1
ATOM 2326 C CA . ILE B 1 8 ? -0.133 -20.547 -23.312 1 96.44 8 ILE B CA 1
ATOM 2327 C C . ILE B 1 8 ? 1.276 -20.844 -23.828 1 96.44 8 ILE B C 1
ATOM 2329 O O . ILE B 1 8 ? 1.696 -22 -23.859 1 96.44 8 ILE B O 1
ATOM 2333 N N . ALA B 1 9 ? 1.974 -19.844 -24.266 1 97.88 9 ALA B N 1
ATOM 2334 C CA . ALA B 1 9 ? 3.342 -20.031 -24.75 1 97.88 9 ALA B CA 1
ATOM 2335 C C . ALA B 1 9 ? 4.238 -20.594 -23.641 1 97.88 9 ALA B C 1
ATOM 2337 O O . ALA B 1 9 ? 4.035 -20.297 -22.469 1 97.88 9 ALA B O 1
ATOM 2338 N N . ARG B 1 10 ? 5.23 -21.422 -24.062 1 98.31 10 ARG B N 1
ATOM 2339 C CA . ARG B 1 10 ? 6.125 -22.062 -23.109 1 98.31 10 ARG B CA 1
ATOM 2340 C C . ARG B 1 10 ? 7.586 -21.859 -23.5 1 98.31 10 ARG B C 1
ATOM 2342 O O . ARG B 1 10 ? 7.93 -21.906 -24.672 1 98.31 10 ARG B O 1
ATOM 2349 N N . PHE B 1 11 ? 8.414 -21.609 -22.516 1 98.75 11 PHE B N 1
ATOM 2350 C CA . PHE B 1 11 ? 9.859 -21.453 -22.703 1 98.75 11 PHE B CA 1
ATOM 2351 C C . PHE B 1 11 ? 10.617 -22.219 -21.625 1 98.75 11 PHE B C 1
ATOM 2353 O O . PHE B 1 11 ? 10.203 -22.25 -20.469 1 98.75 11 PHE B O 1
ATOM 2360 N N . ASP B 1 12 ? 11.719 -22.812 -21.984 1 98.69 12 ASP B N 1
ATOM 2361 C CA . ASP B 1 12 ? 12.586 -23.547 -21.062 1 98.69 12 ASP B CA 1
ATOM 2362 C C . ASP B 1 12 ? 13.602 -22.625 -20.406 1 98.69 12 ASP B C 1
ATOM 2364 O O . ASP B 1 12 ? 14.469 -22.062 -21.078 1 98.69 12 ASP B O 1
ATOM 2368 N N . ALA B 1 13 ? 13.562 -22.484 -19.109 1 98.38 13 ALA B N 1
ATOM 2369 C CA . ALA B 1 13 ? 14.422 -21.547 -18.375 1 98.38 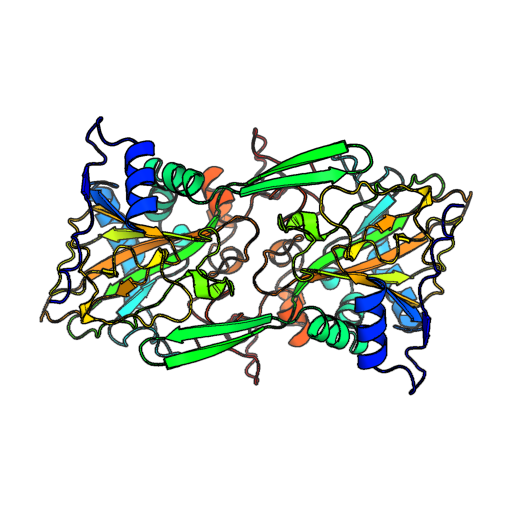13 ALA B CA 1
ATOM 2370 C C . ALA B 1 13 ? 15.891 -21.906 -18.578 1 98.38 13 ALA B C 1
ATOM 2372 O O . ALA B 1 13 ? 16.766 -21.047 -18.453 1 98.38 13 ALA B O 1
ATOM 2373 N N . THR B 1 14 ? 16.203 -23.172 -18.812 1 97.56 14 THR B N 1
ATOM 2374 C CA . THR B 1 14 ? 17.578 -23.625 -18.922 1 97.56 14 THR B CA 1
ATOM 2375 C C . THR B 1 14 ? 18.109 -23.453 -20.344 1 97.56 14 THR B C 1
ATOM 2377 O O . THR B 1 14 ? 19.281 -23.703 -20.609 1 97.56 14 THR B O 1
ATOM 2380 N N . ASP B 1 15 ? 17.188 -23.125 -21.297 1 97.75 15 ASP B N 1
ATOM 2381 C CA . ASP B 1 15 ? 17.578 -22.844 -22.688 1 97.75 15 ASP B CA 1
ATOM 2382 C C . ASP B 1 15 ? 18.141 -21.438 -22.812 1 97.75 15 ASP B C 1
ATOM 2384 O O . ASP B 1 15 ? 17.453 -20.453 -22.531 1 97.75 15 ASP B O 1
ATOM 2388 N N . PRO B 1 16 ? 19.391 -21.266 -23.297 1 96.5 16 PRO B N 1
ATOM 2389 C CA . PRO B 1 16 ? 20 -19.953 -23.438 1 96.5 16 PRO B CA 1
ATOM 2390 C C . PRO B 1 16 ? 19.219 -19.031 -24.375 1 96.5 16 PRO B C 1
ATOM 2392 O O . PRO B 1 16 ? 19.375 -17.797 -24.312 1 96.5 16 PRO B O 1
ATOM 2395 N N . SER B 1 17 ? 18.406 -19.594 -25.188 1 97.38 17 SER B N 1
ATOM 2396 C CA . SER B 1 17 ? 17.625 -18.781 -26.094 1 97.38 17 SER B CA 1
ATOM 2397 C C . SER B 1 17 ? 16.438 -18.141 -25.391 1 97.38 17 SER B C 1
ATOM 2399 O O . SER B 1 17 ? 15.789 -17.234 -25.922 1 97.38 17 SER B O 1
ATOM 2401 N N . THR B 1 18 ? 16.109 -18.656 -24.234 1 98.19 18 THR B N 1
ATOM 2402 C CA . THR B 1 18 ? 15.086 -18.016 -23.422 1 98.19 18 THR B CA 1
ATOM 2403 C C . THR B 1 18 ? 15.633 -16.781 -22.734 1 98.19 18 THR B C 1
ATOM 2405 O O . THR B 1 18 ? 16.391 -16.875 -21.75 1 98.19 18 THR B O 1
ATOM 2408 N N . THR B 1 19 ? 15.266 -15.609 -23.281 1 98.38 19 THR B N 1
ATOM 2409 C CA . THR B 1 19 ? 15.719 -14.344 -22.703 1 98.38 19 THR B CA 1
ATOM 2410 C C . THR B 1 19 ? 14.578 -13.648 -21.969 1 98.38 19 THR B C 1
ATOM 2412 O O . THR B 1 19 ? 13.406 -13.922 -22.219 1 98.38 19 THR B O 1
ATOM 2415 N N . ILE B 1 20 ? 14.969 -12.773 -21.125 1 98.62 20 ILE B N 1
ATOM 2416 C CA . ILE B 1 20 ? 13.984 -11.984 -20.391 1 98.62 20 ILE B CA 1
ATOM 2417 C C . ILE B 1 20 ? 13.133 -11.188 -21.391 1 98.62 20 ILE B C 1
ATOM 2419 O O . ILE B 1 20 ? 11.906 -11.117 -21.234 1 98.62 20 ILE B O 1
ATOM 2423 N N . ASP B 1 21 ? 13.75 -10.648 -22.391 1 98.5 21 ASP B N 1
ATOM 2424 C CA . ASP B 1 21 ? 13.039 -9.852 -23.375 1 98.5 21 ASP B CA 1
ATOM 2425 C C . ASP B 1 21 ? 11.969 -10.68 -24.078 1 98.5 21 ASP B C 1
ATOM 2427 O O . ASP B 1 21 ? 10.867 -10.188 -24.328 1 98.5 21 ASP B O 1
ATOM 2431 N N . LYS B 1 22 ? 12.289 -11.945 -24.391 1 98.5 22 LYS B N 1
ATOM 2432 C CA . LYS B 1 22 ? 11.32 -12.82 -25.031 1 98.5 22 LYS B CA 1
ATOM 2433 C C . LYS B 1 22 ? 10.133 -13.109 -24.125 1 98.5 22 LYS B C 1
ATOM 2435 O O . LYS B 1 22 ? 8.984 -13.07 -24.562 1 98.5 22 LYS B O 1
ATOM 2440 N N . LEU B 1 23 ? 10.445 -13.406 -22.922 1 98.81 23 LEU B N 1
ATOM 2441 C CA . LEU B 1 23 ? 9.383 -13.664 -21.953 1 98.81 23 LEU B CA 1
ATOM 2442 C C . LEU B 1 23 ? 8.492 -12.438 -21.797 1 98.81 23 LEU B C 1
ATOM 2444 O O . LEU B 1 23 ? 7.266 -12.555 -21.781 1 98.81 23 LEU B O 1
ATOM 2448 N N . VAL B 1 24 ? 9.094 -11.273 -21.672 1 98.44 24 VAL B N 1
ATOM 2449 C CA . VAL B 1 24 ? 8.367 -10.023 -21.484 1 98.44 24 VAL B CA 1
ATOM 2450 C C . VAL B 1 24 ? 7.477 -9.75 -22.688 1 98.44 24 VAL B C 1
ATOM 2452 O O . VAL B 1 24 ? 6.32 -9.344 -22.531 1 98.44 24 VAL B O 1
ATOM 2455 N N . GLU B 1 25 ? 8.008 -9.977 -23.859 1 98.12 25 GLU B N 1
ATOM 2456 C CA . GLU B 1 25 ? 7.227 -9.789 -25.078 1 98.12 25 GLU B CA 1
ATOM 2457 C C . GLU B 1 25 ? 5.98 -10.672 -25.078 1 98.12 25 GLU B C 1
ATOM 2459 O O . GLU B 1 25 ? 4.887 -10.211 -25.391 1 98.12 25 GLU B O 1
ATOM 2464 N N . VAL B 1 26 ? 6.152 -11.93 -24.734 1 98.31 26 VAL B N 1
ATOM 2465 C CA . VAL B 1 26 ? 5.047 -12.883 -24.703 1 98.31 26 VAL B CA 1
ATOM 2466 C C . VAL B 1 26 ? 4.035 -12.469 -23.641 1 98.31 26 VAL B C 1
ATOM 2468 O O . VAL B 1 26 ? 2.826 -12.5 -23.875 1 98.31 26 VAL B O 1
ATOM 2471 N N . ILE B 1 27 ? 4.457 -12.047 -22.484 1 98.06 27 ILE B N 1
ATOM 2472 C CA . ILE B 1 27 ? 3.582 -11.656 -21.375 1 98.06 27 ILE B CA 1
ATOM 2473 C C . ILE B 1 27 ? 2.781 -10.414 -21.781 1 98.06 27 ILE B C 1
ATOM 2475 O O . ILE B 1 27 ? 1.584 -10.328 -21.5 1 98.06 27 ILE B O 1
ATOM 2479 N N . LYS B 1 28 ? 3.438 -9.492 -22.453 1 95.75 28 LYS B N 1
ATOM 2480 C CA . LYS B 1 28 ? 2.732 -8.289 -22.891 1 95.75 28 LYS B CA 1
ATOM 2481 C C . LYS B 1 28 ? 1.66 -8.633 -23.922 1 95.75 28 LYS B C 1
ATOM 2483 O O . LYS B 1 28 ? 0.604 -8 -23.969 1 95.75 28 LYS B O 1
ATOM 2488 N N . ARG B 1 29 ? 1.939 -9.617 -24.703 1 95.62 29 ARG B N 1
ATOM 2489 C CA . ARG B 1 29 ? 1.017 -10.008 -25.766 1 95.62 29 ARG B CA 1
ATOM 2490 C C . ARG B 1 29 ? -0.11 -10.875 -25.219 1 95.62 29 ARG B C 1
ATOM 2492 O O . ARG B 1 29 ? -1.286 -10.617 -25.484 1 95.62 29 ARG B O 1
ATOM 2499 N N . ASP B 1 30 ? 0.241 -11.906 -24.406 1 96.81 30 ASP B N 1
ATOM 2500 C CA . ASP B 1 30 ? -0.7 -12.969 -24.062 1 96.81 30 ASP B CA 1
ATOM 2501 C C . ASP B 1 30 ? -1.156 -12.844 -22.609 1 96.81 30 ASP B C 1
ATOM 2503 O O . ASP B 1 30 ? -2.105 -13.516 -22.188 1 96.81 30 ASP B O 1
ATOM 2507 N N . GLY B 1 31 ? -0.507 -12.039 -21.812 1 96.81 31 GLY B N 1
ATOM 2508 C CA . GLY B 1 31 ? -0.863 -11.859 -20.422 1 96.81 31 GLY B CA 1
ATOM 2509 C C . GLY B 1 31 ? -0.173 -12.844 -19.484 1 96.81 31 GLY B C 1
ATOM 2510 O O . GLY B 1 31 ? -0.164 -12.664 -18.266 1 96.81 31 GLY B O 1
ATOM 2511 N N . GLY B 1 32 ? 0.392 -13.914 -20.078 1 98.19 32 GLY B N 1
ATOM 2512 C CA . GLY B 1 32 ? 1.101 -14.922 -19.297 1 98.19 32 GLY B CA 1
ATOM 2513 C C . GLY B 1 32 ? 1.998 -15.805 -20.141 1 98.19 32 GLY B C 1
ATOM 2514 O O . GLY B 1 32 ? 1.938 -15.758 -21.375 1 98.19 32 GLY B O 1
ATOM 2515 N N . VAL B 1 33 ? 2.809 -16.531 -19.484 1 98.88 33 VAL B N 1
ATOM 2516 C CA . VAL B 1 33 ? 3.758 -17.438 -20.125 1 98.88 33 VAL B CA 1
ATOM 2517 C C . VAL B 1 33 ? 4.121 -18.562 -19.156 1 98.88 33 VAL B C 1
ATOM 2519 O O . VAL B 1 33 ? 4.141 -18.375 -17.938 1 98.88 33 VAL B O 1
ATOM 2522 N N . ILE B 1 34 ? 4.305 -19.734 -19.703 1 98.88 34 ILE B N 1
ATOM 2523 C CA . ILE B 1 34 ? 4.824 -20.844 -18.891 1 98.88 34 ILE B CA 1
ATOM 2524 C C . ILE B 1 34 ? 6.344 -20.891 -19.016 1 98.88 34 ILE B C 1
ATOM 2526 O O . ILE B 1 34 ? 6.891 -20.891 -20.109 1 98.88 34 ILE B O 1
ATOM 2530 N N . VAL B 1 35 ? 7.027 -20.859 -17.938 1 98.94 35 VAL B N 1
ATOM 2531 C CA . VAL B 1 35 ? 8.469 -21.062 -17.875 1 98.94 35 VAL B CA 1
ATOM 2532 C C . VAL B 1 35 ? 8.781 -22.453 -17.297 1 98.94 35 VAL B C 1
ATOM 2534 O O . VAL B 1 35 ? 8.555 -22.688 -16.109 1 98.94 35 VAL B O 1
ATOM 2537 N N . GLU B 1 36 ? 9.258 -23.312 -18.156 1 98.81 36 GLU B N 1
ATOM 2538 C CA . GLU B 1 36 ? 9.633 -24.656 -17.734 1 98.81 36 GLU B CA 1
ATOM 2539 C C . GLU B 1 36 ? 10.938 -24.641 -16.938 1 98.81 36 GLU B C 1
ATOM 2541 O O . GLU B 1 36 ? 11.844 -23.875 -17.234 1 98.81 36 GLU B O 1
ATOM 2546 N N . LYS B 1 37 ? 10.969 -25.5 -15.898 1 98.75 37 LYS B N 1
ATOM 2547 C CA . LYS B 1 37 ? 12.172 -25.688 -15.086 1 98.75 37 LYS B CA 1
ATOM 2548 C C . LYS B 1 37 ? 12.625 -24.375 -14.461 1 98.75 37 LYS B C 1
ATOM 2550 O O . LYS B 1 37 ? 13.82 -24.062 -14.438 1 98.75 37 LYS B O 1
ATOM 2555 N N . LEU B 1 38 ? 11.664 -23.562 -14.07 1 98.75 38 LEU B N 1
ATOM 2556 C CA . LEU B 1 38 ? 12.039 -22.344 -13.352 1 98.75 38 LEU B CA 1
ATOM 2557 C C . LEU B 1 38 ? 12.859 -22.688 -12.117 1 98.75 38 LEU B C 1
ATOM 2559 O O . LEU B 1 38 ? 13.812 -21.984 -11.789 1 98.75 38 LEU B O 1
ATOM 2563 N N . ILE B 1 39 ? 12.43 -23.672 -11.359 1 98.69 39 ILE B N 1
ATOM 2564 C CA . ILE B 1 39 ? 13.219 -24.188 -10.25 1 98.69 39 ILE B CA 1
ATOM 2565 C C . ILE B 1 39 ? 13.453 -25.688 -10.43 1 98.69 39 ILE B C 1
ATOM 2567 O O . ILE B 1 39 ? 12.781 -26.328 -11.242 1 98.69 39 ILE B O 1
ATOM 2571 N N . THR B 1 40 ? 14.375 -26.25 -9.656 1 98.44 40 THR B N 1
ATOM 2572 C CA . THR B 1 40 ? 14.664 -27.688 -9.734 1 98.44 40 THR B CA 1
ATOM 2573 C C . THR B 1 40 ? 13.594 -28.484 -9.008 1 98.44 40 THR B C 1
ATOM 2575 O O . THR B 1 40 ? 12.945 -28 -8.086 1 98.44 40 THR B O 1
ATOM 2578 N N . PRO B 1 41 ? 13.438 -29.75 -9.445 1 98.19 41 PRO B N 1
ATOM 2579 C CA . PRO B 1 41 ? 12.508 -30.625 -8.734 1 98.19 41 PRO B CA 1
ATOM 2580 C C . PRO B 1 41 ? 12.859 -30.781 -7.254 1 98.19 41 PRO B C 1
ATOM 2582 O O . PRO B 1 41 ? 11.969 -30.938 -6.414 1 98.19 41 PRO B O 1
ATOM 2585 N N . GLU B 1 42 ? 14.117 -30.719 -6.934 1 98.44 42 GLU B N 1
ATOM 2586 C CA . GLU B 1 42 ? 14.547 -30.828 -5.543 1 98.44 42 GLU B CA 1
ATOM 2587 C C . GLU B 1 42 ? 14.055 -29.656 -4.715 1 98.44 42 GLU B C 1
ATOM 2589 O O . GLU B 1 42 ? 13.578 -29.828 -3.59 1 98.44 42 GLU B O 1
ATOM 2594 N N . LEU B 1 43 ? 14.195 -28.469 -5.262 1 98.69 43 LEU B N 1
ATOM 2595 C CA . LEU B 1 43 ? 13.703 -27.297 -4.562 1 98.69 43 LEU B CA 1
ATOM 2596 C C . LEU B 1 43 ? 12.188 -27.359 -4.391 1 98.69 43 LEU B C 1
ATOM 2598 O O . LEU B 1 43 ? 11.664 -27.031 -3.322 1 98.69 43 LEU B O 1
ATOM 2602 N N . ALA B 1 44 ? 11.477 -27.812 -5.41 1 98.75 44 ALA B N 1
ATOM 2603 C CA . ALA B 1 44 ? 10.023 -27.953 -5.344 1 98.75 44 ALA B CA 1
ATOM 2604 C C . ALA B 1 44 ? 9.617 -28.953 -4.25 1 98.75 44 ALA B C 1
ATOM 2606 O O . ALA B 1 44 ? 8.688 -28.688 -3.488 1 98.75 44 ALA B O 1
ATOM 2607 N N . THR B 1 45 ? 10.32 -30.031 -4.203 1 98.25 45 THR B N 1
ATOM 2608 C CA . THR B 1 45 ? 10.047 -31.031 -3.188 1 98.25 45 THR B CA 1
ATOM 2609 C C . THR B 1 45 ? 10.266 -30.469 -1.787 1 98.25 45 THR B C 1
ATOM 2611 O O . THR B 1 45 ? 9.484 -30.734 -0.874 1 98.25 45 THR B O 1
ATOM 2614 N N . GLN B 1 46 ? 11.32 -29.734 -1.642 1 98.81 46 GLN B N 1
ATOM 2615 C CA . GLN B 1 46 ? 11.602 -29.109 -0.349 1 98.81 46 GLN B CA 1
ATOM 2616 C C . GLN B 1 46 ? 10.492 -28.156 0.059 1 98.81 46 GLN B C 1
ATOM 2618 O O . GLN B 1 46 ? 10.078 -28.125 1.221 1 98.81 46 GLN B O 1
ATOM 2623 N N . ILE B 1 47 ? 9.992 -27.344 -0.87 1 98.88 47 ILE B N 1
ATOM 2624 C CA . ILE B 1 47 ? 8.898 -26.422 -0.588 1 98.88 47 ILE B CA 1
ATOM 2625 C C . ILE B 1 47 ? 7.672 -27.203 -0.129 1 98.88 47 ILE B C 1
ATOM 2627 O O . ILE B 1 47 ? 7.035 -26.859 0.865 1 98.88 47 ILE B O 1
ATOM 2631 N N . SER B 1 48 ? 7.398 -28.297 -0.843 1 98.5 48 SER B N 1
ATOM 2632 C CA . SER B 1 48 ? 6.254 -29.125 -0.477 1 98.5 48 SER B CA 1
ATOM 2633 C C . SER B 1 48 ? 6.387 -29.641 0.95 1 98.5 48 SER B C 1
ATOM 2635 O O . SER B 1 48 ? 5.43 -29.594 1.725 1 98.5 48 SER B O 1
ATOM 2637 N N . LYS B 1 49 ? 7.535 -30.094 1.302 1 98.62 49 LYS B N 1
ATOM 2638 C CA . LYS B 1 49 ? 7.789 -30.594 2.646 1 98.62 49 LYS B CA 1
ATOM 2639 C C . LYS B 1 49 ? 7.637 -29.5 3.689 1 98.62 49 LYS B C 1
ATOM 2641 O O . LYS B 1 49 ? 7.027 -29.703 4.738 1 98.62 49 LYS B O 1
ATOM 2646 N N . ASP B 1 50 ? 8.141 -28.344 3.408 1 98.81 50 ASP B N 1
ATOM 2647 C CA . ASP B 1 50 ? 8.109 -27.219 4.336 1 98.81 50 ASP B CA 1
ATOM 2648 C C . ASP B 1 50 ? 6.672 -26.766 4.598 1 98.81 50 ASP B C 1
ATOM 2650 O O . ASP B 1 50 ? 6.344 -26.344 5.703 1 98.81 50 ASP B O 1
ATOM 2654 N N . LEU B 1 51 ? 5.805 -26.844 3.559 1 98.56 51 LEU B N 1
ATOM 2655 C CA . LEU B 1 51 ? 4.477 -26.266 3.646 1 98.56 51 LEU B CA 1
ATOM 2656 C C . LEU B 1 51 ? 3.459 -27.281 4.148 1 98.56 51 LEU B C 1
ATOM 2658 O O . LEU B 1 51 ? 2.322 -26.922 4.469 1 98.56 51 LEU B O 1
ATOM 2662 N N . LYS B 1 52 ? 3.863 -28.531 4.227 1 98.19 52 LYS B N 1
ATOM 2663 C CA . LYS B 1 52 ? 2.939 -29.609 4.582 1 98.19 52 LYS B CA 1
ATOM 2664 C C . LYS B 1 52 ? 2.223 -29.297 5.895 1 98.19 52 LYS B C 1
ATOM 2666 O O . LYS B 1 52 ? 1.003 -29.453 5.992 1 98.19 52 LYS B O 1
ATOM 2671 N N . PRO B 1 53 ? 2.926 -28.844 6.977 1 98 53 PRO B N 1
ATOM 2672 C CA . PRO B 1 53 ? 2.209 -28.562 8.219 1 98 53 PRO B CA 1
ATOM 2673 C C . PRO B 1 53 ? 1.131 -27.5 8.055 1 98 53 PRO B C 1
ATOM 2675 O O . PRO B 1 53 ? 0.057 -27.594 8.648 1 98 53 PRO B O 1
ATOM 2678 N N . ALA B 1 54 ? 1.424 -26.453 7.293 1 97.19 54 ALA B N 1
ATOM 2679 C CA . ALA B 1 54 ? 0.445 -25.391 7.051 1 97.19 54 ALA B CA 1
ATOM 2680 C C . ALA B 1 54 ? -0.763 -25.922 6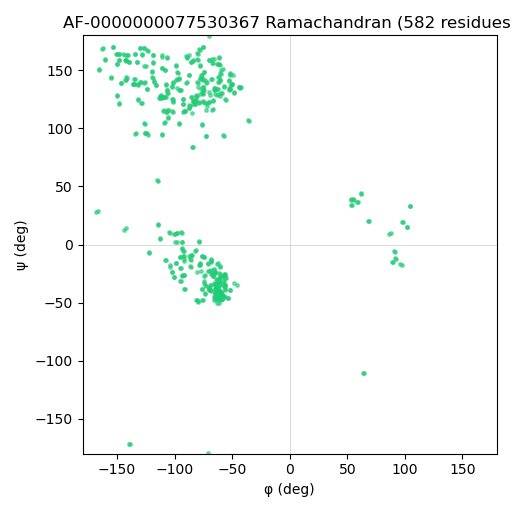.289 1 97.19 54 ALA B C 1
ATOM 2682 O O . ALA B 1 54 ? -1.906 -25.594 6.613 1 97.19 54 ALA B O 1
ATOM 2683 N N . PHE B 1 55 ? -0.516 -26.766 5.246 1 96.56 55 PHE B N 1
ATOM 2684 C CA . PHE B 1 55 ? -1.612 -27.406 4.52 1 96.56 55 PHE B CA 1
ATOM 2685 C C . PHE B 1 55 ? -2.465 -28.25 5.453 1 96.56 55 PHE B C 1
ATOM 2687 O O . PHE B 1 55 ? -3.693 -28.156 5.434 1 96.56 55 PHE B O 1
ATOM 2694 N N . ASP B 1 56 ? -1.82 -28.969 6.301 1 95.75 56 ASP B N 1
ATOM 2695 C CA . ASP B 1 56 ? -2.494 -29.953 7.148 1 95.75 56 ASP B CA 1
ATOM 2696 C C . ASP B 1 56 ? -3.359 -29.266 8.203 1 95.75 56 ASP B C 1
ATOM 2698 O O . ASP B 1 56 ? -4.324 -29.844 8.695 1 95.75 56 ASP B O 1
ATOM 2702 N N . THR B 1 57 ? -3.043 -28 8.539 1 93.38 57 THR B N 1
ATOM 2703 C CA . THR B 1 57 ? -3.734 -27.344 9.641 1 93.38 57 THR B CA 1
ATOM 2704 C C . THR B 1 57 ? -4.602 -26.203 9.133 1 93.38 57 THR B C 1
ATOM 2706 O O . THR B 1 57 ? -5.129 -25.422 9.93 1 93.38 57 THR B O 1
ATOM 2709 N N . ASP B 1 58 ? -4.684 -26.047 7.812 1 91.94 58 ASP B N 1
ATOM 2710 C CA . ASP B 1 58 ? -5.492 -24.969 7.25 1 91.94 58 ASP B CA 1
ATOM 2711 C C . ASP B 1 58 ? -6.949 -25.078 7.699 1 91.94 58 ASP B C 1
ATOM 2713 O O . ASP B 1 58 ? -7.398 -26.156 8.102 1 91.94 58 ASP B O 1
ATOM 2717 N N . ILE B 1 59 ? -7.566 -23.906 7.766 1 83.62 59 ILE B N 1
ATOM 2718 C CA . ILE B 1 59 ? -8.984 -23.844 8.102 1 83.62 59 ILE B CA 1
ATOM 2719 C C . ILE B 1 59 ? -9.789 -23.391 6.883 1 83.62 59 ILE B C 1
ATOM 2721 O O . ILE B 1 59 ? -9.242 -22.781 5.965 1 83.62 59 ILE B O 1
ATOM 2725 N N . LYS B 1 60 ? -11.055 -23.625 6.957 1 82.19 60 LYS B N 1
ATOM 2726 C CA . LYS B 1 60 ? -11.938 -23.328 5.836 1 82.19 60 LYS B CA 1
ATOM 2727 C C . LYS B 1 60 ? -12.055 -21.812 5.625 1 82.19 60 LYS B C 1
ATOM 2729 O O . LYS B 1 60 ? -12.07 -21.047 6.59 1 82.19 60 LYS B O 1
ATOM 2734 N N . ASP B 1 61 ? -12.117 -21.438 4.336 1 81.25 61 ASP B N 1
ATOM 2735 C CA . ASP B 1 61 ? -12.359 -20.062 3.945 1 81.25 61 ASP B CA 1
ATOM 2736 C C . ASP B 1 61 ? -13.797 -19.656 4.227 1 81.25 61 ASP B C 1
ATOM 2738 O O . ASP B 1 61 ? -14.727 -20.125 3.57 1 81.25 61 ASP B O 1
ATOM 2742 N N . LYS B 1 62 ? -14.047 -18.672 5.055 1 75.38 62 LYS B N 1
ATOM 2743 C CA . LYS B 1 62 ? -15.398 -18.25 5.414 1 75.38 62 LYS B CA 1
ATOM 2744 C C . LYS B 1 62 ? -16 -17.359 4.332 1 75.38 62 LYS B C 1
ATOM 2746 O O . LYS B 1 62 ? -17.219 -17.172 4.277 1 75.38 62 LYS B O 1
ATOM 2751 N N . TYR B 1 63 ? -15.188 -16.719 3.531 1 74.12 63 TYR B N 1
ATOM 2752 C CA . TYR B 1 63 ? -15.633 -15.844 2.451 1 74.12 63 TYR B CA 1
ATOM 2753 C C . TYR B 1 63 ? -16.172 -16.656 1.28 1 74.12 63 TYR B C 1
ATOM 2755 O O . TYR B 1 63 ? -17.016 -16.172 0.521 1 74.12 63 TYR B O 1
ATOM 2763 N N . GLY B 1 64 ? -15.703 -17.875 1.102 1 74.88 64 GLY B N 1
ATOM 2764 C CA . GLY B 1 64 ? -16.188 -18.75 0.046 1 74.88 64 GLY B CA 1
ATOM 2765 C C . GLY B 1 64 ? -15.445 -18.562 -1.267 1 74.88 64 GLY B C 1
ATOM 2766 O O . GLY B 1 64 ? -15.883 -19.062 -2.307 1 74.88 64 GLY B O 1
ATOM 2767 N N . PHE B 1 65 ? -14.398 -17.844 -1.28 1 78.56 65 PHE B N 1
ATOM 2768 C CA . PHE B 1 65 ? -13.594 -17.656 -2.482 1 78.56 65 PHE B CA 1
ATOM 2769 C C . PHE B 1 65 ? -12.859 -18.938 -2.855 1 78.56 65 PHE B C 1
ATOM 2771 O O . PHE B 1 65 ? -12.727 -19.266 -4.039 1 78.56 65 PHE B O 1
ATOM 2778 N N . PHE B 1 66 ? -12.375 -19.625 -1.87 1 86.56 66 PHE B N 1
ATOM 2779 C CA . PHE B 1 66 ? -11.695 -20.906 -2.09 1 86.56 66 PHE B CA 1
ATOM 2780 C C . PHE B 1 66 ? -12.617 -22.078 -1.756 1 86.56 66 PHE B C 1
ATOM 2782 O O . PHE B 1 66 ? -13.344 -22.031 -0.76 1 86.56 66 PHE B O 1
ATOM 2789 N N . PRO B 1 67 ? -12.508 -23.078 -2.6 1 87.25 67 PRO B N 1
ATOM 2790 C CA . PRO B 1 67 ? -13.289 -24.281 -2.268 1 87.25 67 PRO B CA 1
ATOM 2791 C C . PRO B 1 67 ? -12.875 -24.891 -0.93 1 87.25 67 PRO B C 1
ATOM 2793 O O . PRO B 1 67 ? -11.719 -24.797 -0.527 1 87.25 67 PRO B O 1
ATOM 2796 N N . GLU B 1 68 ? -13.805 -25.625 -0.311 1 85.19 68 GLU B N 1
ATOM 2797 C CA . GLU B 1 68 ? -13.586 -26.219 1.005 1 85.19 68 GLU B CA 1
ATOM 2798 C C . GLU B 1 68 ? -12.492 -27.281 0.951 1 85.19 68 GLU B C 1
ATOM 2800 O O . GLU B 1 68 ? -11.828 -27.547 1.953 1 85.19 68 GLU B O 1
ATOM 2805 N N . THR B 1 69 ? -12.336 -27.812 -0.205 1 90.06 69 THR B N 1
ATOM 2806 C CA . THR B 1 69 ? -11.391 -28.906 -0.339 1 90.06 69 THR B CA 1
ATOM 2807 C C . THR B 1 69 ? -9.977 -28.391 -0.563 1 90.06 69 THR B C 1
ATOM 2809 O O . THR B 1 69 ? -9.016 -29.156 -0.576 1 90.06 69 THR B O 1
ATOM 2812 N N . THR B 1 70 ? -9.875 -27.109 -0.78 1 93.31 70 THR B N 1
ATOM 2813 C CA . THR B 1 70 ? -8.562 -26.5 -0.963 1 93.31 70 THR B CA 1
ATOM 2814 C C . THR B 1 70 ? -7.93 -26.156 0.384 1 93.31 70 THR B C 1
ATOM 2816 O O . THR B 1 70 ? -8.578 -25.578 1.253 1 93.31 70 THR B O 1
ATOM 2819 N N . GLN B 1 71 ? -6.719 -26.625 0.59 1 95.44 71 GLN B N 1
ATOM 2820 C CA . GLN B 1 71 ? -5.926 -26.281 1.767 1 95.44 71 GLN B CA 1
ATOM 2821 C C . GLN B 1 71 ? -4.863 -25.25 1.43 1 95.44 71 GLN B C 1
ATOM 2823 O O . GLN B 1 71 ? -4.152 -25.375 0.432 1 95.44 71 GLN B O 1
ATOM 2828 N N . ARG B 1 72 ? -4.738 -24.312 2.258 1 97.06 72 ARG B N 1
ATOM 2829 C CA . ARG B 1 72 ? -3.912 -23.172 1.908 1 97.06 72 ARG B CA 1
ATOM 2830 C C . ARG B 1 72 ? -2.74 -23.016 2.873 1 97.06 72 ARG B C 1
ATOM 2832 O O . ARG B 1 72 ? -2.805 -23.484 4.012 1 97.06 72 ARG B O 1
ATOM 2839 N N . ALA B 1 73 ? -1.724 -22.375 2.43 1 97.69 73 ALA B N 1
ATOM 2840 C CA . ALA B 1 73 ? -0.59 -21.906 3.217 1 97.69 73 ALA B CA 1
ATOM 2841 C C . ALA B 1 73 ? 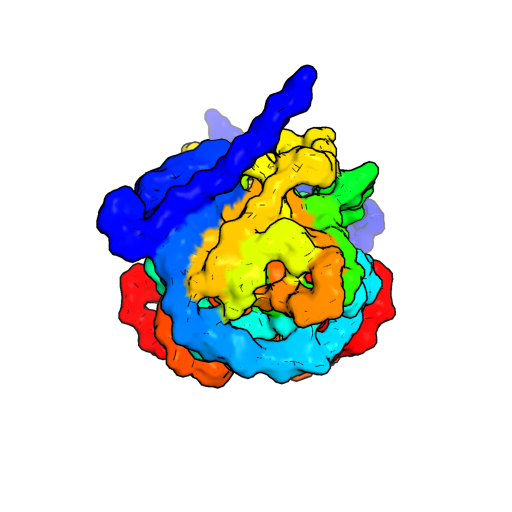-0.284 -20.438 2.9 1 97.69 73 ALA B C 1
ATOM 2843 O O . ALA B 1 73 ? -0.349 -20.016 1.743 1 97.69 73 ALA B O 1
ATOM 2844 N N . THR B 1 74 ? 0.005 -19.609 3.91 1 96.56 74 THR B N 1
ATOM 2845 C CA . THR B 1 74 ? 0.319 -18.188 3.762 1 96.56 74 THR B CA 1
ATOM 2846 C C . THR B 1 74 ? 1.603 -17.844 4.512 1 96.56 74 THR B C 1
ATOM 2848 O O . THR B 1 74 ? 2.152 -18.672 5.234 1 96.56 74 THR B O 1
ATOM 2851 N N . GLY B 1 75 ? 2.121 -16.609 4.262 1 98.06 75 GLY B N 1
ATOM 2852 C CA . GLY B 1 75 ? 3.363 -16.234 4.922 1 98.06 75 GLY B CA 1
ATOM 2853 C C . GLY B 1 75 ? 4.527 -17.141 4.547 1 98.06 75 GLY B C 1
ATOM 2854 O O . GLY B 1 75 ? 5.289 -17.562 5.418 1 98.06 75 GLY B O 1
ATOM 2855 N N . LEU B 1 76 ? 4.648 -17.438 3.295 1 98.81 76 LEU B N 1
ATOM 2856 C CA . LEU B 1 76 ? 5.473 -18.547 2.834 1 98.81 76 LEU B CA 1
ATOM 2857 C C . LEU B 1 76 ? 6.945 -18.312 3.162 1 98.81 76 LEU B C 1
ATOM 2859 O O . LEU B 1 76 ? 7.676 -19.25 3.475 1 98.81 76 LEU B O 1
ATOM 2863 N N . LEU B 1 77 ? 7.422 -17.047 3.068 1 98.81 77 LEU B N 1
ATOM 2864 C CA . LEU B 1 77 ? 8.836 -16.781 3.324 1 98.81 77 LEU B CA 1
ATOM 2865 C C . LEU B 1 77 ? 9.172 -17.016 4.797 1 98.81 77 LEU B C 1
ATOM 2867 O O . LEU B 1 77 ? 10.328 -17.266 5.141 1 98.81 77 LEU B O 1
ATOM 2871 N N . GLY B 1 78 ? 8.172 -16.922 5.625 1 98.56 78 GLY B N 1
ATOM 2872 C CA . GLY B 1 78 ? 8.367 -17.266 7.027 1 98.56 78 GLY B CA 1
ATOM 2873 C C . GLY B 1 78 ? 8.375 -18.75 7.289 1 98.56 78 GLY B C 1
ATOM 2874 O O . GLY B 1 78 ? 8.898 -19.203 8.312 1 98.56 78 GLY B O 1
ATOM 2875 N N . LEU B 1 79 ? 7.879 -19.547 6.402 1 98.31 79 LEU B N 1
ATOM 2876 C CA . LEU B 1 79 ? 7.676 -20.984 6.609 1 98.31 79 LEU B CA 1
ATOM 2877 C C . LEU B 1 79 ? 8.797 -21.781 5.957 1 98.31 79 LEU B C 1
ATOM 2879 O O . LEU B 1 79 ? 9.086 -22.906 6.387 1 98.31 79 LEU B O 1
ATOM 2883 N N . SER B 1 80 ? 9.406 -21.172 4.852 1 98.62 80 SER B N 1
ATOM 2884 C CA . SER B 1 80 ? 10.266 -22 4.012 1 98.62 80 SER B CA 1
ATOM 2885 C C . SER B 1 80 ? 11.406 -21.172 3.416 1 98.62 80 SER B C 1
ATOM 2887 O O . SER B 1 80 ? 11.172 -20.266 2.627 1 98.62 80 SER B O 1
ATOM 2889 N N . GLU B 1 81 ? 12.641 -21.578 3.709 1 98.38 81 GLU B N 1
ATOM 2890 C CA . GLU B 1 81 ? 13.797 -20.984 3.043 1 98.38 81 GLU B CA 1
ATOM 2891 C C . GLU B 1 81 ? 13.766 -21.25 1.541 1 98.38 81 GLU B C 1
ATOM 2893 O O . GLU B 1 81 ? 14.219 -20.422 0.749 1 98.38 81 GLU B O 1
ATOM 2898 N N . ALA B 1 82 ? 13.227 -22.406 1.214 1 98.81 82 ALA B N 1
ATOM 2899 C CA . ALA B 1 82 ? 13.086 -22.75 -0.201 1 98.81 82 ALA B CA 1
ATOM 2900 C C . ALA B 1 82 ? 12.133 -21.781 -0.904 1 98.81 82 ALA B C 1
ATOM 2902 O O . ALA B 1 82 ? 12.336 -21.438 -2.074 1 98.81 82 ALA B O 1
ATOM 2903 N N . CYS B 1 83 ? 11.102 -21.297 -0.217 1 98.88 83 CYS B N 1
ATOM 2904 C CA . CYS B 1 83 ? 10.211 -20.297 -0.781 1 98.88 83 CYS B CA 1
ATOM 2905 C C . CYS B 1 83 ? 10.93 -18.953 -0.938 1 98.88 83 CYS B C 1
ATOM 2907 O O . CYS B 1 83 ? 10.648 -18.203 -1.868 1 98.88 83 CYS B O 1
ATOM 2909 N N . VAL B 1 84 ? 11.828 -18.656 -0.014 1 98.88 84 VAL B N 1
ATOM 2910 C CA . VAL B 1 84 ? 12.641 -17.453 -0.161 1 98.88 84 VAL B CA 1
ATOM 2911 C C . VAL B 1 84 ? 13.453 -17.531 -1.45 1 98.88 84 VAL B C 1
ATOM 2913 O O . VAL B 1 84 ? 13.531 -16.562 -2.207 1 98.88 84 VAL B O 1
ATOM 2916 N N . GLU B 1 85 ? 14.062 -18.703 -1.67 1 98.62 85 GLU B N 1
ATOM 2917 C CA . GLU B 1 85 ? 14.836 -18.906 -2.891 1 98.62 85 GLU B CA 1
ATOM 2918 C C . GLU B 1 85 ? 13.969 -18.734 -4.133 1 98.62 85 GLU B C 1
ATOM 2920 O O . GLU B 1 85 ? 14.375 -18.078 -5.094 1 98.62 85 GLU B O 1
ATOM 2925 N N . LEU B 1 86 ? 12.797 -19.25 -4.102 1 98.81 86 LEU B N 1
ATOM 2926 C CA . LEU B 1 86 ? 11.859 -19.094 -5.215 1 98.81 86 LEU B CA 1
ATOM 2927 C C . LEU B 1 86 ? 11.516 -17.625 -5.434 1 98.81 86 LEU B C 1
ATOM 2929 O O . LEU B 1 86 ? 11.539 -17.141 -6.57 1 98.81 86 LEU B O 1
ATOM 2933 N N . ALA B 1 87 ? 11.203 -16.922 -4.352 1 98.81 87 ALA B N 1
ATOM 2934 C CA . ALA B 1 87 ? 10.828 -15.508 -4.438 1 98.81 87 ALA B CA 1
ATOM 2935 C C . ALA B 1 87 ? 11.945 -14.672 -5.051 1 98.81 87 ALA B C 1
ATOM 2937 O O . ALA B 1 87 ? 11.688 -13.68 -5.727 1 98.81 87 ALA B O 1
ATOM 2938 N N . CYS B 1 88 ? 13.148 -15.125 -4.891 1 98.56 88 CYS B N 1
ATOM 2939 C CA . CYS B 1 88 ? 14.32 -14.391 -5.367 1 98.56 88 CYS B CA 1
ATOM 2940 C C . CYS B 1 88 ? 14.789 -14.922 -6.711 1 98.56 88 CYS B C 1
ATOM 2942 O O . CYS B 1 88 ? 15.891 -14.594 -7.16 1 98.56 88 CYS B O 1
ATOM 2944 N N . SER B 1 89 ? 14.008 -15.766 -7.316 1 98.06 89 SER B N 1
ATOM 2945 C CA . SER B 1 89 ? 14.344 -16.281 -8.641 1 98.06 89 SER B CA 1
ATOM 2946 C C . SER B 1 89 ? 14.727 -15.156 -9.594 1 98.06 89 SER B C 1
ATOM 2948 O O . SER B 1 89 ? 13.984 -14.18 -9.742 1 98.06 89 SER B O 1
ATOM 2950 N N . LYS B 1 90 ? 15.852 -15.336 -10.281 1 97.88 90 LYS B N 1
ATOM 2951 C CA . LYS B 1 90 ? 16.375 -14.289 -11.164 1 97.88 90 LYS B CA 1
ATOM 2952 C C . LYS B 1 90 ? 15.398 -14 -12.305 1 97.88 90 LYS B C 1
ATOM 2954 O O . LYS B 1 90 ? 15.031 -12.844 -12.531 1 97.88 90 LYS B O 1
ATOM 2959 N N . ILE B 1 91 ? 14.961 -15.008 -12.977 1 98.62 91 ILE B N 1
ATOM 2960 C CA . ILE B 1 91 ? 14.07 -14.844 -14.117 1 98.62 91 ILE B CA 1
ATOM 2961 C C . ILE B 1 91 ? 12.797 -14.125 -13.688 1 98.62 91 ILE B C 1
ATOM 2963 O O . ILE B 1 91 ? 12.375 -13.156 -14.328 1 98.62 91 ILE B O 1
ATOM 2967 N N . TYR B 1 92 ? 12.227 -14.57 -12.602 1 98.81 92 TYR B N 1
ATOM 2968 C CA . TYR B 1 92 ? 10.953 -14 -12.164 1 98.81 92 TYR B CA 1
ATOM 2969 C C . TYR B 1 92 ? 11.117 -12.523 -11.805 1 98.81 92 TYR B C 1
ATOM 2971 O O . TYR B 1 92 ? 10.328 -11.68 -12.242 1 98.81 92 TYR B O 1
ATOM 2979 N N . ASN B 1 93 ? 12.172 -12.203 -11.078 1 98.69 93 ASN B N 1
ATOM 2980 C CA . ASN B 1 93 ? 12.367 -10.828 -10.633 1 98.69 93 ASN B CA 1
ATOM 2981 C C . ASN B 1 93 ? 12.711 -9.906 -11.797 1 98.69 93 ASN B C 1
ATOM 2983 O O . ASN B 1 93 ? 12.242 -8.766 -11.852 1 98.69 93 ASN B O 1
ATOM 2987 N N . GLU B 1 94 ? 13.492 -10.398 -12.719 1 98.62 94 GLU B N 1
ATOM 2988 C CA . GLU B 1 94 ? 13.828 -9.562 -13.867 1 98.62 94 GLU B CA 1
ATOM 2989 C C . GLU B 1 94 ? 12.609 -9.344 -14.766 1 98.62 94 GLU B C 1
ATOM 2991 O O . GLU B 1 94 ? 12.406 -8.242 -15.273 1 98.62 94 GLU B O 1
ATOM 2996 N N . VAL B 1 95 ? 11.828 -10.367 -14.93 1 98.75 95 VAL B N 1
ATOM 2997 C CA . VAL B 1 95 ? 10.594 -10.234 -15.688 1 98.75 95 VAL B CA 1
ATOM 2998 C C . VAL B 1 95 ? 9.648 -9.258 -14.984 1 98.75 95 VAL B C 1
ATOM 3000 O O . VAL B 1 95 ? 9.102 -8.352 -15.617 1 98.75 95 VAL B O 1
ATOM 3003 N N . ALA B 1 96 ? 9.484 -9.406 -13.688 1 98.56 96 ALA B N 1
ATOM 3004 C CA . ALA B 1 96 ? 8.594 -8.555 -12.906 1 98.56 96 ALA B CA 1
ATOM 3005 C C . ALA B 1 96 ? 9.016 -7.09 -13.008 1 98.56 96 ALA B C 1
ATOM 3007 O O . ALA B 1 96 ? 8.172 -6.207 -13.211 1 98.56 96 ALA B O 1
ATOM 3008 N N . GLN B 1 97 ? 10.273 -6.859 -12.891 1 97.19 97 GLN B N 1
ATOM 3009 C CA . GLN B 1 97 ? 10.789 -5.496 -12.969 1 97.19 97 GLN B CA 1
ATOM 3010 C C . GLN B 1 97 ? 10.516 -4.891 -14.352 1 97.19 97 GLN B C 1
ATOM 3012 O O . GLN B 1 97 ? 10.234 -3.697 -14.461 1 97.19 97 GLN B O 1
ATOM 3017 N N . ALA B 1 98 ? 10.609 -5.727 -15.328 1 97.12 98 ALA B N 1
ATOM 3018 C CA . ALA B 1 98 ? 10.422 -5.254 -16.703 1 97.12 98 ALA B CA 1
ATOM 3019 C C . ALA B 1 98 ? 8.953 -4.957 -16.984 1 97.12 98 ALA B C 1
ATOM 3021 O O . ALA B 1 98 ? 8.633 -3.994 -17.688 1 97.12 98 ALA B O 1
ATOM 3022 N N . VAL B 1 99 ? 8.055 -5.73 -16.406 1 96.44 99 VAL B N 1
ATOM 3023 C CA . VAL B 1 99 ? 6.656 -5.613 -16.797 1 96.44 99 VAL B CA 1
ATOM 3024 C C . VAL B 1 99 ? 5.93 -4.676 -15.828 1 96.44 99 VAL B C 1
ATOM 3026 O O . VAL B 1 99 ? 4.824 -4.219 -16.109 1 96.44 99 VAL B O 1
ATOM 3029 N N . LEU B 1 100 ? 6.484 -4.469 -14.656 1 94.81 100 LEU B N 1
ATOM 3030 C CA . LEU B 1 100 ? 5.91 -3.555 -13.68 1 94.81 100 LEU B CA 1
ATOM 3031 C C . LEU B 1 100 ? 6.836 -2.367 -13.43 1 94.81 100 LEU B C 1
ATOM 3033 O O . LEU B 1 100 ? 7.172 -2.061 -12.289 1 94.81 100 LEU B O 1
ATOM 3037 N N . PRO B 1 101 ? 7.164 -1.719 -14.492 1 90.12 101 PRO B N 1
ATOM 3038 C CA . PRO B 1 101 ? 8.047 -0.572 -14.258 1 90.12 101 PRO B CA 1
ATOM 3039 C C . PRO B 1 101 ? 7.414 0.478 -13.344 1 90.12 101 PRO B C 1
ATOM 3041 O O . PRO B 1 101 ? 6.207 0.717 -13.414 1 90.12 101 PRO B O 1
ATOM 3044 N N . SER B 1 102 ? 8.18 1.041 -12.5 1 92.06 102 SER B N 1
ATOM 3045 C CA . SER B 1 102 ? 7.762 2.121 -11.609 1 92.06 102 SER B CA 1
ATOM 3046 C C . SER B 1 102 ? 8.781 3.256 -11.602 1 92.06 102 SER B C 1
ATOM 3048 O O . SER B 1 102 ? 9.773 3.201 -10.875 1 92.06 102 SER B O 1
ATOM 3050 N N . THR B 1 103 ? 8.539 4.277 -12.414 1 92.88 103 THR B N 1
ATOM 3051 C CA . THR B 1 103 ? 9.367 5.477 -12.5 1 92.88 103 THR B CA 1
ATOM 3052 C C . THR B 1 103 ? 8.508 6.73 -12.562 1 92.88 103 THR B C 1
ATOM 3054 O O . THR B 1 103 ? 7.461 6.738 -13.211 1 92.88 103 THR B O 1
ATOM 3057 N N . TYR B 1 104 ? 8.945 7.715 -11.836 1 91.5 104 TYR B N 1
ATOM 3058 C CA . TYR B 1 104 ? 8.156 8.938 -11.742 1 91.5 104 TYR B CA 1
ATOM 3059 C C . TYR B 1 104 ? 9.055 10.164 -11.602 1 91.5 104 TYR B C 1
ATOM 3061 O O . TYR B 1 104 ? 10.062 10.117 -10.898 1 91.5 104 TYR B O 1
ATOM 3069 N N . SER B 1 105 ? 8.672 11.219 -12.297 1 92.44 105 SER B N 1
ATOM 3070 C CA . SER B 1 105 ? 9.367 12.492 -12.172 1 92.44 105 SER B CA 1
ATOM 3071 C C . SER B 1 105 ? 8.445 13.57 -11.594 1 92.44 105 SER B C 1
ATOM 3073 O O . SER B 1 105 ? 7.27 13.648 -11.961 1 92.44 105 SER B O 1
ATOM 3075 N N . PHE B 1 106 ? 8.945 14.391 -10.664 1 90 106 PHE B N 1
ATOM 3076 C CA . PHE B 1 106 ? 8.164 15.438 -10.016 1 90 106 PHE B CA 1
ATOM 3077 C C . PHE B 1 106 ? 9.039 16.625 -9.656 1 90 106 PHE B C 1
ATOM 3079 O O . PHE B 1 106 ? 10.266 16.5 -9.578 1 90 106 PHE B O 1
ATOM 3086 N N . TRP B 1 107 ? 8.398 17.734 -9.484 1 90 107 TRP B N 1
ATOM 3087 C CA . TRP B 1 107 ? 9.109 18.969 -9.125 1 90 107 TRP B CA 1
ATOM 3088 C C . TRP B 1 107 ? 9.516 18.938 -7.652 1 90 107 TRP B C 1
ATOM 3090 O O . TRP B 1 107 ? 8.727 18.547 -6.789 1 90 107 TRP B O 1
ATOM 3100 N N . ARG B 1 108 ? 10.703 19.266 -7.395 1 85.62 108 ARG B N 1
ATOM 3101 C CA . ARG B 1 108 ? 11.242 19.609 -6.082 1 85.62 108 ARG B CA 1
ATOM 3102 C C . ARG B 1 108 ? 11.875 20.984 -6.098 1 85.62 108 ARG B C 1
ATOM 3104 O O . ARG B 1 108 ? 13.047 21.141 -6.449 1 85.62 108 ARG B O 1
ATOM 3111 N N . GLY B 1 109 ? 11.031 21.859 -5.672 1 81.38 109 GLY B N 1
ATOM 3112 C CA . GLY B 1 109 ? 11.469 23.234 -5.836 1 81.38 109 GLY B CA 1
ATOM 3113 C C . GLY B 1 109 ? 11.656 23.641 -7.285 1 81.38 109 GLY B C 1
ATOM 3114 O O . GLY B 1 109 ? 10.695 23.625 -8.062 1 81.38 109 GLY B O 1
ATOM 3115 N N . ASP B 1 110 ? 12.969 23.844 -7.633 1 83.62 110 ASP B N 1
ATOM 3116 C CA . ASP B 1 110 ? 13.242 24.422 -8.938 1 83.62 110 ASP B CA 1
ATOM 3117 C C . ASP B 1 110 ? 13.742 23.375 -9.922 1 83.62 110 ASP B C 1
ATOM 3119 O O . ASP B 1 110 ? 14.242 23.703 -11 1 83.62 110 ASP B O 1
ATOM 3123 N N . HIS B 1 111 ? 13.656 22.125 -9.539 1 89 111 HIS B N 1
ATOM 3124 C CA . HIS B 1 111 ? 14.094 21.078 -10.461 1 89 111 HIS B CA 1
ATOM 3125 C C . HIS B 1 111 ? 13.203 19.844 -10.359 1 89 111 HIS B C 1
ATOM 3127 O O . HIS B 1 111 ? 12.406 19.719 -9.422 1 89 111 HIS B O 1
ATOM 3133 N N . LYS B 1 112 ? 13.336 19.047 -11.375 1 91.62 112 LYS B N 1
ATOM 3134 C CA . LYS B 1 112 ? 12.609 17.781 -11.375 1 91.62 112 LYS B CA 1
ATOM 3135 C C . LYS B 1 112 ? 13.492 16.641 -10.867 1 91.62 112 LYS B C 1
ATOM 3137 O O . LYS B 1 112 ? 14.672 16.562 -11.219 1 91.62 112 LYS B O 1
ATOM 3142 N N . LYS B 1 113 ? 12.969 15.898 -10.031 1 90.69 113 LYS B N 1
ATOM 3143 C CA . LYS B 1 113 ? 13.586 14.664 -9.547 1 90.69 113 LYS B CA 1
ATOM 3144 C C . LYS B 1 113 ? 12.891 13.438 -10.125 1 90.69 113 LYS B C 1
ATOM 3146 O O . LYS B 1 113 ? 11.664 13.398 -10.211 1 90.69 113 LYS B O 1
ATOM 3151 N N . THR B 1 114 ? 13.711 12.5 -10.625 1 94.31 114 THR B N 1
ATOM 3152 C CA . THR B 1 114 ? 13.18 11.234 -11.109 1 94.31 114 THR B CA 1
ATOM 3153 C C . THR B 1 114 ? 13.523 10.102 -10.148 1 94.31 114 THR B C 1
ATOM 3155 O O . THR B 1 114 ? 14.672 9.969 -9.727 1 94.31 114 THR B O 1
ATOM 3158 N N . VAL B 1 115 ? 12.5 9.359 -9.734 1 93.5 115 VAL B N 1
ATOM 3159 C CA . VAL B 1 115 ? 12.703 8.234 -8.828 1 93.5 115 VAL B CA 1
ATOM 3160 C C . VAL B 1 115 ? 12.078 6.969 -9.414 1 93.5 115 VAL B C 1
ATOM 3162 O O . VAL B 1 115 ? 11.227 7.047 -10.297 1 93.5 115 VAL B O 1
ATOM 3165 N N . SER B 1 116 ? 12.594 5.828 -9.031 1 95 116 SER B N 1
ATOM 3166 C CA . SER B 1 116 ? 12.102 4.531 -9.484 1 95 116 SER B CA 1
ATOM 3167 C C . SER B 1 116 ? 12.086 3.52 -8.344 1 95 116 SER B C 1
ATOM 3169 O O . SER B 1 116 ? 12.711 3.738 -7.301 1 95 116 SER B O 1
ATOM 3171 N N . GLY B 1 117 ? 11.273 2.523 -8.492 1 95.44 117 GLY B N 1
ATOM 3172 C CA . GLY B 1 117 ? 11.203 1.452 -7.508 1 95.44 117 GLY B CA 1
ATOM 3173 C C . GLY B 1 117 ? 10.992 0.085 -8.133 1 95.44 117 GLY B C 1
ATOM 3174 O O . GLY B 1 117 ? 10.594 -0.02 -9.289 1 95.44 117 GLY B O 1
ATOM 3175 N N . LYS B 1 118 ? 11.336 -0.966 -7.418 1 97.31 118 LYS B N 1
ATOM 3176 C CA . LYS B 1 118 ? 11.148 -2.357 -7.812 1 97.31 118 LYS B CA 1
ATOM 3177 C C . LYS B 1 118 ? 9.898 -2.949 -7.164 1 97.31 118 LYS B C 1
ATOM 3179 O O . LYS B 1 118 ? 9.492 -2.521 -6.078 1 97.31 118 LYS B O 1
ATOM 3184 N N . PRO B 1 119 ? 9.336 -3.949 -7.805 1 98.06 119 PRO B N 1
ATOM 3185 C CA . PRO B 1 119 ? 8.156 -4.578 -7.211 1 98.06 119 PRO B CA 1
ATOM 3186 C C . PRO B 1 119 ? 8.445 -5.238 -5.867 1 98.06 119 PRO B C 1
ATOM 3188 O O . PRO B 1 119 ? 9.594 -5.59 -5.586 1 98.06 119 PRO B O 1
ATOM 3191 N N . ILE B 1 120 ? 7.383 -5.348 -5.086 1 98.75 120 ILE B N 1
ATOM 3192 C CA . ILE B 1 120 ? 7.465 -6.043 -3.803 1 98.75 120 ILE B CA 1
ATOM 3193 C C . ILE B 1 120 ? 6.391 -7.125 -3.736 1 98.75 120 ILE B C 1
ATOM 3195 O O . ILE B 1 120 ? 5.516 -7.195 -4.602 1 98.75 120 ILE B O 1
ATOM 3199 N N . ILE B 1 121 ? 6.484 -7.965 -2.75 1 98.88 121 ILE B N 1
ATOM 3200 C CA . ILE B 1 121 ? 5.508 -9.039 -2.586 1 98.88 121 ILE B CA 1
ATOM 3201 C C . ILE B 1 121 ? 4.164 -8.453 -2.168 1 98.88 121 ILE B C 1
ATOM 3203 O O . ILE B 1 121 ? 4.078 -7.707 -1.188 1 98.88 121 ILE B O 1
ATOM 3207 N N . SER B 1 122 ? 3.17 -8.734 -2.969 1 98.56 122 SER B N 1
ATOM 3208 C CA . SER B 1 122 ? 1.789 -8.469 -2.584 1 98.56 122 SER B CA 1
ATOM 3209 C C . SER B 1 122 ? 1.256 -9.555 -1.653 1 98.56 122 SER B C 1
ATOM 3211 O O . SER B 1 122 ? 0.705 -9.258 -0.592 1 98.56 122 SER B O 1
ATOM 3213 N N . SER B 1 123 ? 1.474 -10.797 -2.092 1 98.62 123 SER B N 1
ATOM 3214 C CA . SER B 1 123 ? 1.043 -11.938 -1.29 1 98.62 123 SER B CA 1
ATOM 3215 C C . SER B 1 123 ? 1.785 -13.203 -1.691 1 98.62 123 SER B C 1
ATOM 3217 O O . SER B 1 123 ? 2.408 -13.258 -2.754 1 98.62 123 SER B O 1
ATOM 3219 N N . THR B 1 124 ? 1.812 -14.133 -0.821 1 98.75 124 THR B N 1
ATOM 3220 C CA . THR B 1 124 ? 2.293 -15.492 -1.054 1 98.75 124 THR B CA 1
ATOM 3221 C C . THR B 1 124 ? 1.233 -16.516 -0.661 1 98.75 124 THR B C 1
ATOM 3223 O O . THR B 1 124 ? 0.518 -16.328 0.326 1 98.75 124 THR B O 1
ATOM 3226 N N . ALA B 1 125 ? 1.137 -17.562 -1.52 1 97.69 125 ALA B N 1
ATOM 3227 C CA . ALA B 1 125 ? 0.086 -18.531 -1.23 1 97.69 125 ALA B CA 1
ATOM 3228 C C . ALA B 1 125 ? 0.48 -19.922 -1.713 1 97.69 125 ALA B C 1
ATOM 3230 O O . ALA B 1 125 ? 0.994 -20.078 -2.824 1 97.69 125 ALA B O 1
ATOM 3231 N N . GLY B 1 126 ? 0.382 -20.844 -0.858 1 97.94 126 GLY B N 1
ATOM 3232 C CA . GLY B 1 126 ? 0.388 -22.25 -1.249 1 97.94 126 GLY B CA 1
ATOM 3233 C C . GLY B 1 126 ? -1.002 -22.844 -1.329 1 97.94 126 GLY B C 1
ATOM 3234 O O . GLY B 1 126 ? -1.863 -22.547 -0.5 1 97.94 126 GLY B O 1
ATOM 3235 N N . PHE B 1 127 ? -1.183 -23.703 -2.332 1 97.38 127 PHE B N 1
ATOM 3236 C CA . PHE B 1 127 ? -2.486 -24.328 -2.508 1 97.38 127 PHE B CA 1
ATOM 3237 C C . PHE B 1 127 ? -2.34 -25.844 -2.689 1 97.38 127 PHE B C 1
ATOM 3239 O O . PHE B 1 127 ? -1.59 -26.297 -3.557 1 97.38 127 PHE B O 1
ATOM 3246 N N . ARG B 1 128 ? -2.99 -26.531 -1.879 1 97.5 128 ARG B N 1
ATOM 3247 C CA . ARG B 1 128 ? -3.229 -27.953 -2.1 1 97.5 128 ARG B CA 1
ATOM 3248 C C . ARG B 1 128 ? -4.688 -28.203 -2.461 1 97.5 128 ARG B C 1
ATOM 3250 O O . ARG B 1 128 ? -5.57 -28.109 -1.606 1 97.5 128 ARG B O 1
ATOM 3257 N N . VAL B 1 129 ? -4.91 -28.469 -3.711 1 96.88 129 VAL B N 1
ATOM 3258 C CA . VAL B 1 129 ? -6.258 -28.75 -4.184 1 96.88 129 VAL B CA 1
ATOM 3259 C C . VAL B 1 129 ? -6.504 -30.266 -4.152 1 96.88 129 VAL B C 1
ATOM 3261 O O . VAL B 1 129 ? -5.91 -31.016 -4.934 1 96.88 129 VAL B O 1
ATOM 3264 N N . ASN B 1 130 ? -7.398 -30.688 -3.32 1 96.62 130 ASN B N 1
ATOM 3265 C CA . ASN B 1 130 ? -7.711 -32.094 -3.139 1 96.62 130 ASN B CA 1
ATOM 3266 C C . ASN B 1 130 ? -8.805 -32.562 -4.102 1 96.62 130 ASN B C 1
ATOM 3268 O O . ASN B 1 130 ? -9.492 -31.734 -4.703 1 96.62 130 ASN B O 1
ATOM 3272 N N . PRO B 1 131 ? -8.883 -33.906 -4.273 1 96.88 131 PRO B N 1
ATOM 3273 C CA . PRO B 1 131 ? -9.953 -34.438 -5.113 1 96.88 131 PRO B CA 1
ATOM 3274 C C . PRO B 1 131 ? -11.328 -33.906 -4.727 1 96.88 131 PRO B C 1
ATOM 3276 O O . PRO B 1 131 ? -11.625 -33.75 -3.539 1 96.88 131 PRO B O 1
ATOM 3279 N N . GLY B 1 132 ? -12.094 -33.562 -5.789 1 95.44 132 GLY B N 1
ATOM 3280 C CA . GLY B 1 132 ? -13.422 -33 -5.551 1 95.44 132 GLY B CA 1
ATOM 3281 C C . GLY B 1 132 ? -13.43 -31.5 -5.445 1 95.44 132 GLY B C 1
ATOM 3282 O O . GLY B 1 132 ? -14.492 -30.891 -5.367 1 95.44 132 GLY B O 1
ATOM 3283 N N . GLY B 1 133 ? -12.266 -30.938 -5.465 1 94 133 GLY B N 1
ATOM 3284 C CA . GLY B 1 133 ? -12.203 -29.484 -5.426 1 94 133 GLY B CA 1
ATOM 3285 C C . GLY B 1 133 ? -12.859 -28.828 -6.625 1 94 133 GLY B C 1
ATOM 3286 O O . GLY B 1 133 ? -12.648 -29.25 -7.762 1 94 133 GLY B O 1
ATOM 3287 N N . THR B 1 134 ? -13.688 -27.797 -6.352 1 94.44 134 THR B N 1
ATOM 3288 C CA . THR B 1 134 ? -14.352 -27.062 -7.426 1 94.44 134 THR B CA 1
ATOM 3289 C C . THR B 1 134 ? -13.453 -25.953 -7.953 1 94.44 134 THR B C 1
ATOM 3291 O O . THR B 1 134 ? -12.508 -25.531 -7.281 1 94.44 134 THR B O 1
ATOM 3294 N N . GLN B 1 135 ? -13.742 -25.578 -9.164 1 95.12 135 GLN B N 1
ATOM 3295 C CA . GLN B 1 135 ? -13 -24.469 -9.781 1 95.12 135 GLN B CA 1
ATOM 3296 C C . GLN B 1 135 ? -13.266 -23.156 -9.055 1 95.12 135 GLN B C 1
ATOM 3298 O O . GLN B 1 135 ? -14.398 -22.859 -8.695 1 95.12 135 GLN B O 1
ATOM 3303 N N . GLN B 1 136 ? -12.234 -22.375 -8.766 1 94.19 136 GLN B N 1
ATOM 3304 C CA . GLN B 1 136 ? -12.406 -21 -8.297 1 94.19 136 GLN B CA 1
ATOM 3305 C C . GLN B 1 136 ? -13.133 -20.156 -9.344 1 94.19 136 GLN B C 1
ATOM 3307 O O . GLN B 1 136 ? -13.172 -20.516 -10.523 1 94.19 136 GLN B O 1
ATOM 3312 N N . VAL B 1 137 ? -13.664 -19.062 -8.867 1 93.25 137 VAL B N 1
ATOM 3313 C CA . VAL B 1 137 ? -14.242 -18.109 -9.797 1 93.25 137 VAL B CA 1
ATOM 3314 C C . VAL B 1 137 ? -13.125 -17.391 -10.562 1 93.25 137 VAL B C 1
ATOM 3316 O O . VAL B 1 137 ? -12.086 -17.062 -9.984 1 93.25 137 VAL B O 1
ATOM 3319 N N . LEU B 1 138 ? -13.375 -17.203 -11.891 1 95.88 138 LEU B N 1
ATOM 3320 C CA . LEU B 1 138 ? -12.438 -16.391 -12.664 1 95.88 138 LEU B CA 1
ATOM 3321 C C . LEU B 1 138 ? -12.328 -14.984 -12.078 1 95.88 138 LEU B C 1
ATOM 3323 O O . LEU B 1 138 ? -13.344 -14.344 -11.812 1 95.88 138 LEU B O 1
ATOM 3327 N N . HIS B 1 139 ? -11.117 -14.547 -11.867 1 94.25 139 HIS B N 1
ATOM 3328 C CA . HIS B 1 139 ? -10.891 -13.25 -11.242 1 94.25 139 HIS B CA 1
ATOM 3329 C C . HIS B 1 139 ? -9.586 -12.625 -11.719 1 94.25 139 HIS B C 1
ATOM 3331 O O . HIS B 1 139 ? -8.789 -13.281 -12.391 1 94.25 139 HIS B O 1
ATOM 3337 N N . ARG B 1 140 ? -9.445 -11.352 -11.492 1 93.81 140 ARG B N 1
ATOM 3338 C CA . ARG B 1 140 ? -8.219 -10.586 -11.664 1 93.81 140 ARG B CA 1
ATOM 3339 C C . ARG B 1 140 ? -7.641 -10.164 -10.32 1 93.81 140 ARG B C 1
ATOM 3341 O O . ARG B 1 140 ? -8.352 -9.625 -9.477 1 93.81 140 ARG B O 1
ATOM 3348 N N . ASP B 1 141 ? -6.387 -10.477 -10.117 1 94 141 ASP B N 1
ATOM 3349 C CA . ASP B 1 141 ? -5.754 -10.133 -8.844 1 94 141 ASP B CA 1
ATOM 3350 C C . ASP B 1 141 ? -5.703 -8.617 -8.656 1 94 141 ASP B C 1
ATOM 3352 O O . ASP B 1 141 ? -5.781 -8.125 -7.527 1 94 141 ASP B O 1
ATOM 3356 N N . ASP B 1 142 ? -5.613 -7.824 -9.734 1 91.5 142 ASP B N 1
ATOM 3357 C CA . ASP B 1 142 ? -5.469 -6.371 -9.656 1 91.5 142 ASP B CA 1
ATOM 3358 C C . ASP B 1 142 ? -6.738 -5.723 -9.109 1 91.5 142 ASP B C 1
ATOM 3360 O O . ASP B 1 142 ? -6.73 -4.539 -8.75 1 91.5 142 ASP B O 1
ATOM 3364 N N . ASN B 1 143 ? -7.836 -6.504 -9.055 1 91.31 143 ASN B N 1
ATOM 3365 C CA . ASN B 1 143 ? -9.055 -5.977 -8.453 1 91.31 143 ASN B CA 1
ATOM 3366 C C . ASN B 1 143 ? -8.812 -5.492 -7.023 1 91.31 143 ASN B C 1
ATOM 3368 O O . ASN B 1 143 ? -9.5 -4.59 -6.547 1 91.31 143 ASN B O 1
ATOM 3372 N N . ASP B 1 144 ? -7.84 -6.059 -6.41 1 92.69 144 ASP B N 1
ATOM 3373 C CA . ASP B 1 144 ? -7.488 -5.672 -5.051 1 92.69 144 ASP B CA 1
ATOM 3374 C C . ASP B 1 144 ? -7.172 -4.18 -4.969 1 92.69 144 ASP B C 1
ATOM 3376 O O . ASP B 1 144 ? -7.375 -3.553 -3.926 1 92.69 144 ASP B O 1
ATOM 3380 N N . TYR B 1 145 ? -6.758 -3.588 -6.062 1 92.62 145 TYR B N 1
ATOM 3381 C CA . TYR B 1 145 ? -6.207 -2.238 -6.008 1 92.62 145 TYR B CA 1
ATOM 3382 C C . TYR B 1 145 ? -7.105 -1.254 -6.754 1 92.62 145 TYR B C 1
ATOM 3384 O O . TYR B 1 145 ? -6.648 -0.191 -7.18 1 92.62 145 TYR B O 1
ATOM 3392 N N . TYR B 1 146 ? -8.328 -1.671 -6.996 1 88 146 TYR B N 1
ATOM 3393 C CA . TYR B 1 146 ? -9.367 -0.822 -7.566 1 88 146 TYR B CA 1
ATOM 3394 C C . TYR B 1 146 ? -8.898 -0.179 -8.867 1 88 146 TYR B C 1
ATOM 3396 O O . TYR B 1 146 ? -9.094 1.019 -9.078 1 88 146 TYR B O 1
ATOM 3404 N N . SER B 1 147 ? -8.125 -0.882 -9.555 1 75.75 147 SER B N 1
ATOM 3405 C CA . SER B 1 147 ? -7.555 -0.399 -10.812 1 75.75 147 SER B CA 1
ATOM 3406 C C . SER B 1 147 ? -8.453 -0.743 -11.992 1 75.75 147 SER B C 1
ATOM 3408 O O . SER B 1 147 ? -9.156 -1.754 -11.969 1 75.75 147 SER B O 1
ATOM 3410 N N . HIS B 1 148 ? -8.445 0.317 -12.781 1 64.31 148 HIS B N 1
ATOM 3411 C CA . HIS B 1 148 ? -9.133 -0.001 -14.031 1 64.31 148 HIS B CA 1
ATOM 3412 C C . HIS B 1 148 ? -8.203 -0.74 -14.992 1 64.31 148 HIS B C 1
ATOM 3414 O O . HIS B 1 148 ? -7.012 -0.442 -15.062 1 64.31 148 HIS B O 1
ATOM 3420 N N . ASN B 1 149 ? -8.578 -1.804 -15.5 1 54.12 149 ASN B N 1
ATOM 3421 C CA . ASN B 1 149 ? -7.852 -2.793 -16.297 1 54.12 149 ASN B CA 1
ATOM 3422 C C . ASN B 1 149 ? -7.062 -2.137 -17.422 1 54.12 149 ASN B C 1
ATOM 3424 O O . ASN B 1 149 ? -6 -2.627 -17.812 1 54.12 149 ASN B O 1
ATOM 3428 N N . THR B 1 150 ? -7.551 -1.124 -17.938 1 53.75 150 THR B N 1
ATOM 3429 C CA . THR B 1 150 ? -6.883 -0.588 -19.125 1 53.75 150 THR B CA 1
ATOM 3430 C C . THR B 1 150 ? -5.641 0.208 -18.719 1 53.75 150 THR B C 1
ATOM 3432 O O . THR B 1 150 ? -4.891 0.67 -19.594 1 53.75 150 THR B O 1
ATOM 3435 N N . ASP B 1 151 ? -5.508 0.125 -17.359 1 63.75 151 ASP B N 1
ATOM 3436 C CA . ASP B 1 151 ? -4.32 0.812 -16.859 1 63.75 151 ASP B CA 1
ATOM 3437 C C . ASP B 1 151 ? -3.109 -0.119 -16.844 1 63.75 151 ASP B C 1
ATOM 3439 O O . ASP B 1 151 ? -3.242 -1.322 -17.078 1 63.75 151 ASP B O 1
ATOM 3443 N N . GLU B 1 152 ? -1.866 0.304 -16.797 1 76.19 152 GLU B N 1
ATOM 3444 C CA . GLU B 1 152 ? -0.644 -0.478 -16.641 1 76.19 152 GLU B CA 1
ATOM 3445 C C . GLU B 1 152 ? -0.823 -1.573 -15.594 1 76.19 152 GLU B C 1
ATOM 3447 O O . GLU B 1 152 ? -1.62 -1.426 -14.664 1 76.19 152 GLU B O 1
ATOM 3452 N N . PRO B 1 153 ? -0.318 -2.803 -15.961 1 88.94 153 PRO B N 1
ATOM 3453 C CA . PRO B 1 153 ? -0.392 -3.865 -14.953 1 88.94 153 PRO B CA 1
ATOM 3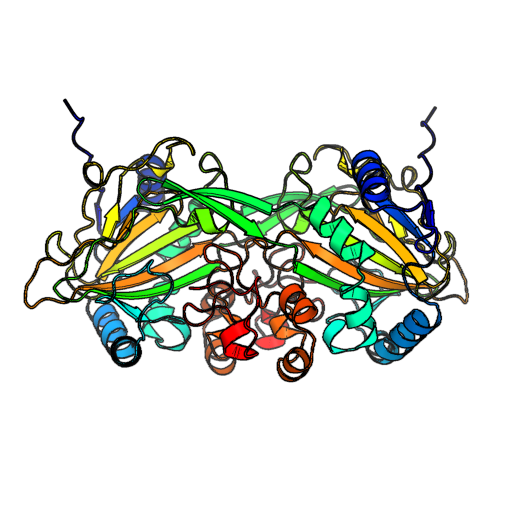454 C C . PRO B 1 153 ? 0.157 -3.43 -13.594 1 88.94 153 PRO B C 1
ATOM 3456 O O . PRO B 1 153 ? 1.152 -2.703 -13.531 1 88.94 153 PRO B O 1
ATOM 3459 N N . LEU B 1 154 ? -0.549 -3.826 -12.594 1 94.38 154 LEU B N 1
ATOM 3460 C CA . LEU B 1 154 ? -0.159 -3.455 -11.234 1 94.38 154 LEU B CA 1
ATOM 3461 C C . LEU B 1 154 ? 0.483 -4.633 -10.516 1 94.38 154 LEU B C 1
ATOM 3463 O O . LEU B 1 154 ? 1.141 -4.453 -9.484 1 94.38 154 LEU B O 1
ATOM 3467 N N . MET B 1 155 ? 0.227 -5.848 -11.039 1 96.69 155 MET B N 1
ATOM 3468 C CA . MET B 1 155 ? 0.67 -7.059 -10.359 1 96.69 155 MET B CA 1
ATOM 3469 C C . MET B 1 155 ? 1.146 -8.102 -11.359 1 96.69 155 MET B C 1
ATOM 3471 O O . MET B 1 155 ? 0.792 -8.055 -12.539 1 96.69 155 MET B O 1
ATOM 3475 N N . ILE B 1 156 ? 1.936 -8.969 -10.82 1 98.19 156 ILE B N 1
ATOM 3476 C CA . ILE B 1 156 ? 2.361 -10.148 -11.555 1 98.19 156 ILE B CA 1
ATOM 3477 C C . ILE B 1 156 ? 2.439 -11.352 -10.609 1 98.19 156 ILE B C 1
ATOM 3479 O O . ILE B 1 156 ? 2.801 -11.203 -9.445 1 98.19 156 ILE B O 1
ATOM 3483 N N . GLY B 1 157 ? 2.057 -12.445 -11.094 1 98.69 157 GLY B N 1
ATOM 3484 C CA . GLY B 1 157 ? 2.092 -13.672 -10.305 1 98.69 157 GLY B CA 1
ATOM 3485 C C . GLY B 1 157 ? 2.969 -14.75 -10.906 1 98.69 157 GLY B C 1
ATOM 3486 O O . GLY B 1 157 ? 3.107 -14.828 -12.133 1 98.69 157 GLY B O 1
ATOM 3487 N N . CYS B 1 158 ? 3.529 -15.508 -10.078 1 98.88 158 CYS B N 1
ATOM 3488 C CA . CYS B 1 158 ? 4.281 -16.703 -10.422 1 98.88 158 CYS B CA 1
ATOM 3489 C C . CYS B 1 158 ? 3.754 -17.922 -9.672 1 98.88 158 CYS B C 1
ATOM 3491 O O . CYS B 1 158 ? 4.039 -18.094 -8.484 1 98.88 158 CYS B O 1
ATOM 3493 N N . VAL B 1 159 ? 3.023 -18.766 -10.359 1 98.94 159 VAL B N 1
ATOM 3494 C CA . VAL B 1 159 ? 2.494 -19.984 -9.766 1 98.94 159 VAL B CA 1
ATOM 3495 C C . VAL B 1 159 ? 3.35 -21.188 -10.188 1 98.94 159 VAL B C 1
ATOM 3497 O O . VAL B 1 159 ? 3.367 -21.562 -11.359 1 98.94 159 VAL B O 1
ATOM 3500 N N . THR B 1 160 ? 3.986 -21.75 -9.234 1 98.94 160 THR B N 1
ATOM 3501 C CA . THR B 1 160 ? 4.953 -22.812 -9.484 1 98.94 160 THR B CA 1
ATOM 3502 C C . THR B 1 160 ? 4.395 -24.156 -9.039 1 98.94 160 THR B C 1
ATOM 3504 O O . THR B 1 160 ? 3.807 -24.281 -7.965 1 98.94 160 THR B O 1
ATOM 3507 N N . ALA B 1 161 ? 4.641 -25.156 -9.883 1 98.94 161 ALA B N 1
ATOM 3508 C CA . ALA B 1 161 ? 4.117 -26.484 -9.602 1 98.94 161 ALA B CA 1
ATOM 3509 C C . ALA B 1 161 ? 5.023 -27.25 -8.633 1 98.94 161 ALA B C 1
ATOM 3511 O O . ALA B 1 161 ? 6.219 -27.406 -8.891 1 98.94 161 ALA B O 1
ATOM 3512 N N . LEU B 1 162 ? 4.457 -27.688 -7.535 1 98.81 162 LEU B N 1
ATOM 3513 C CA . LEU B 1 162 ? 5.145 -28.578 -6.605 1 98.81 162 LEU B CA 1
ATOM 3514 C C . LEU B 1 162 ? 4.828 -30.031 -6.922 1 98.81 162 LEU B C 1
ATOM 3516 O O . LEU B 1 162 ? 5.582 -30.938 -6.539 1 98.81 162 LEU B O 1
ATOM 3520 N N . THR B 1 163 ? 3.717 -30.25 -7.496 1 98.5 163 THR B N 1
ATOM 3521 C CA . THR B 1 163 ? 3.32 -31.484 -8.164 1 98.5 163 THR B CA 1
ATOM 3522 C C . THR B 1 163 ? 3.035 -31.234 -9.641 1 98.5 163 THR B C 1
ATOM 3524 O O . THR B 1 163 ? 2.861 -30.078 -10.062 1 98.5 163 THR B O 1
ATOM 3527 N N . LYS B 1 164 ? 3.023 -32.375 -10.398 1 98.44 164 LYS B N 1
ATOM 3528 C CA . LYS B 1 164 ? 2.559 -32.219 -11.773 1 98.44 164 LYS B CA 1
ATOM 3529 C C . LYS B 1 164 ? 1.119 -31.703 -11.812 1 98.44 164 LYS B C 1
ATOM 3531 O O . LYS B 1 164 ? 0.257 -32.219 -11.102 1 98.44 164 LYS B O 1
ATOM 3536 N N . THR B 1 165 ? 0.833 -30.641 -12.547 1 98.5 165 THR B N 1
ATOM 3537 C CA . THR B 1 165 ? -0.518 -30.109 -12.656 1 98.5 165 THR B CA 1
ATOM 3538 C C . THR B 1 165 ? -1.118 -30.438 -14.023 1 98.5 165 THR B C 1
ATOM 3540 O O . THR B 1 165 ? -0.461 -30.281 -15.055 1 98.5 165 THR B O 1
ATOM 3543 N N . THR B 1 166 ? -2.281 -30.953 -14.055 1 98.31 166 THR B N 1
ATOM 3544 C CA . THR B 1 166 ? -3.037 -31.297 -15.258 1 98.31 166 THR B CA 1
ATOM 3545 C C . THR B 1 166 ? -4.434 -30.688 -15.211 1 98.31 166 THR B C 1
ATOM 3547 O O . THR B 1 166 ? -4.875 -30.219 -14.164 1 98.31 166 THR B O 1
ATOM 3550 N N . LYS B 1 167 ? -5.047 -30.672 -16.406 1 97.56 167 LYS B N 1
ATOM 3551 C CA . LYS B 1 167 ? -6.434 -30.219 -16.438 1 97.56 167 LYS B CA 1
ATOM 3552 C C . LYS B 1 167 ? -7.289 -30.969 -15.422 1 97.56 167 LYS B C 1
ATOM 3554 O O . LYS B 1 167 ? -8.086 -30.359 -14.711 1 97.56 167 LYS B O 1
ATOM 3559 N N . GLU B 1 168 ? -7.09 -32.219 -15.258 1 98.12 168 GLU B N 1
ATOM 3560 C CA . GLU B 1 168 ? -7.93 -33.094 -14.453 1 98.12 168 GLU B CA 1
ATOM 3561 C C . GLU B 1 168 ? -7.695 -32.875 -12.961 1 98.12 168 GLU B C 1
ATOM 3563 O O . GLU B 1 168 ? -8.617 -33 -12.156 1 98.12 168 GLU B O 1
ATOM 3568 N N . ASN B 1 169 ? -6.43 -32.531 -12.57 1 98.06 169 ASN B N 1
ATOM 3569 C CA . ASN B 1 169 ? -6.18 -32.438 -11.141 1 98.06 169 ASN B CA 1
ATOM 3570 C C . ASN B 1 169 ? -6.219 -31 -10.641 1 98.06 169 ASN B C 1
ATOM 3572 O O . ASN B 1 169 ? -5.805 -30.719 -9.516 1 98.06 169 ASN B O 1
ATOM 3576 N N . GLY B 1 170 ? -6.652 -30.094 -11.5 1 97.81 170 GLY B N 1
ATOM 3577 C CA . GLY B 1 170 ? -6.949 -28.75 -11.008 1 97.81 170 GLY B CA 1
ATOM 3578 C C . GLY B 1 170 ? -5.895 -27.734 -11.383 1 97.81 170 GLY B C 1
ATOM 3579 O O . GLY B 1 170 ? -5.617 -26.812 -10.617 1 97.81 170 GLY B O 1
ATOM 3580 N N . ALA B 1 171 ? -5.242 -27.844 -12.516 1 98.38 171 ALA B N 1
ATOM 3581 C CA . ALA B 1 171 ? -4.305 -26.844 -13.008 1 98.38 171 ALA B CA 1
ATOM 3582 C C . ALA B 1 171 ? -4.945 -25.453 -13.031 1 98.38 171 ALA B C 1
ATOM 3584 O O . ALA B 1 171 ? -6.137 -25.328 -13.32 1 98.38 171 ALA B O 1
ATOM 3585 N N . THR B 1 172 ? -4.121 -24.438 -12.641 1 98.38 172 THR B N 1
ATOM 3586 C CA . THR B 1 172 ? -4.598 -23.078 -12.828 1 98.38 172 THR B CA 1
ATOM 3587 C C . THR B 1 172 ? -5.066 -22.859 -14.258 1 98.38 172 THR B C 1
ATOM 3589 O O . THR B 1 172 ? -4.418 -23.297 -15.211 1 98.38 172 THR B O 1
ATOM 3592 N N . ILE B 1 173 ? -6.234 -22.234 -14.391 1 97.94 173 ILE B N 1
ATOM 3593 C CA . ILE B 1 173 ? -6.734 -21.891 -15.719 1 97.94 173 ILE B CA 1
ATOM 3594 C C . ILE B 1 173 ? -6.641 -20.391 -15.93 1 97.94 173 ILE B C 1
ATOM 3596 O O . ILE B 1 173 ? -6.684 -19.609 -14.969 1 97.94 173 ILE B O 1
ATOM 3600 N N . CYS B 1 174 ? -6.461 -20 -17.141 1 98.19 174 CYS B N 1
ATOM 3601 C CA . CYS B 1 174 ? -6.43 -18.578 -17.453 1 98.19 174 CYS B CA 1
ATOM 3602 C C . CYS B 1 174 ? -6.969 -18.312 -18.859 1 98.19 174 CYS B C 1
ATOM 3604 O O . CYS B 1 174 ? -7.156 -19.25 -19.641 1 98.19 174 CYS B O 1
ATOM 3606 N N . ILE B 1 175 ? -7.293 -17.125 -19.156 1 97.06 175 ILE B N 1
ATOM 3607 C CA . ILE B 1 175 ? -7.75 -16.703 -20.484 1 97.06 175 ILE B CA 1
ATOM 3608 C C . ILE B 1 175 ? -6.699 -15.82 -21.141 1 97.06 175 ILE B C 1
ATOM 3610 O O . ILE B 1 175 ? -6.688 -14.602 -20.938 1 97.06 175 ILE B O 1
ATOM 3614 N N . PRO B 1 176 ? -5.82 -16.484 -21.969 1 97.25 176 PRO B N 1
ATOM 3615 C CA . PRO B 1 176 ? -4.789 -15.656 -22.609 1 97.25 176 PRO B CA 1
ATOM 3616 C C . PRO B 1 176 ? -5.367 -14.453 -23.344 1 97.25 176 PRO B C 1
ATOM 3618 O O . PRO B 1 176 ? -6.391 -14.57 -24.016 1 97.25 176 PRO B O 1
ATOM 3621 N N . GLY B 1 177 ? -4.707 -13.297 -23.109 1 94.5 177 GLY B N 1
ATOM 3622 C CA . GLY B 1 177 ? -5.129 -12.07 -23.766 1 94.5 177 GLY B CA 1
ATOM 3623 C C . GLY B 1 177 ? -6.133 -11.266 -22.969 1 94.5 177 GLY B C 1
ATOM 3624 O O . GLY B 1 177 ? -6.387 -10.102 -23.266 1 94.5 177 GLY B O 1
ATOM 3625 N N . SER B 1 178 ? -6.684 -11.852 -21.906 1 94.12 178 SER B N 1
ATOM 3626 C CA . SER B 1 178 ? -7.773 -11.195 -21.188 1 94.12 178 SER B CA 1
ATOM 3627 C C . SER B 1 178 ? -7.27 -9.992 -20.406 1 94.12 178 SER B C 1
ATOM 3629 O O . SER B 1 178 ? -8.062 -9.172 -19.938 1 94.12 178 SER B O 1
ATOM 3631 N N . HIS B 1 179 ? -5.98 -9.883 -20.188 1 93.69 179 HIS B N 1
ATOM 3632 C CA . HIS B 1 179 ? -5.418 -8.711 -19.531 1 93.69 179 HIS B CA 1
ATOM 3633 C C . HIS B 1 179 ? -5.66 -7.441 -20.344 1 93.69 179 HIS B C 1
ATOM 3635 O O . HIS B 1 179 ? -5.539 -6.332 -19.812 1 93.69 179 HIS B O 1
ATOM 3641 N N . LEU B 1 180 ? -6.016 -7.59 -21.625 1 92.19 180 LEU B N 1
ATOM 3642 C CA . LEU B 1 180 ? -6.246 -6.453 -22.516 1 92.19 180 LEU B CA 1
ATOM 3643 C C . LEU B 1 180 ? -7.723 -6.07 -22.531 1 92.19 180 LEU B C 1
ATOM 3645 O O . LEU B 1 180 ? -8.109 -5.098 -23.188 1 92.19 180 LEU B O 1
ATOM 3649 N N . TRP B 1 181 ? -8.531 -6.902 -21.797 1 91.12 181 TRP B N 1
ATOM 3650 C CA . TRP B 1 181 ? -9.969 -6.652 -21.797 1 91.12 181 TRP B CA 1
ATOM 3651 C C . TRP B 1 181 ? -10.32 -5.469 -20.906 1 91.12 181 TRP B C 1
ATOM 3653 O O . TRP B 1 181 ? -9.711 -5.285 -19.844 1 91.12 181 TRP B O 1
ATOM 3663 N N . GLY B 1 182 ? -11.273 -4.668 -21.297 1 85.94 182 GLY B N 1
ATOM 3664 C CA . GLY B 1 182 ? -11.797 -3.611 -20.438 1 85.94 182 GLY B CA 1
ATOM 3665 C C . GLY B 1 182 ? -12.625 -4.137 -19.281 1 85.94 182 GLY B C 1
ATOM 3666 O O . GLY B 1 182 ? -12.789 -5.348 -19.125 1 85.94 182 GLY B O 1
ATOM 3667 N N . PRO B 1 183 ? -13.141 -3.279 -18.469 1 83.69 183 PRO B N 1
ATOM 3668 C CA . PRO B 1 183 ? -13.844 -3.654 -17.234 1 83.69 183 PRO B CA 1
ATOM 3669 C C . PRO B 1 183 ? -15.234 -4.23 -17.5 1 83.69 183 PRO B C 1
ATOM 3671 O O . PRO B 1 183 ? -15.844 -4.828 -16.609 1 83.69 183 PRO B O 1
ATOM 3674 N N . ASP B 1 184 ? -15.734 -4.152 -18.641 1 87.31 184 ASP B N 1
ATOM 3675 C CA . ASP B 1 184 ? -17.141 -4.488 -18.875 1 87.31 184 ASP B CA 1
ATOM 3676 C C . ASP B 1 184 ? -17.266 -5.91 -19.422 1 87.31 184 ASP B C 1
ATOM 3678 O O . ASP B 1 184 ? -18.375 -6.473 -19.438 1 87.31 184 ASP B O 1
ATOM 3682 N N . ARG B 1 185 ? -16.156 -6.496 -19.906 1 90.56 185 ARG B N 1
ATOM 3683 C CA . ARG B 1 185 ? -16.266 -7.824 -20.5 1 90.56 185 ARG B CA 1
ATOM 3684 C C . ARG B 1 185 ? -16.219 -8.906 -19.438 1 90.56 185 ARG B C 1
ATOM 3686 O O . ARG B 1 185 ? -15.188 -9.086 -18.781 1 90.56 185 ARG B O 1
ATOM 3693 N N . ARG B 1 186 ? -17.188 -9.656 -19.375 1 93.56 186 ARG B N 1
ATOM 3694 C CA . ARG B 1 186 ? -17.297 -10.773 -18.438 1 93.56 186 ARG B CA 1
ATOM 3695 C C . ARG B 1 186 ? -16.469 -11.961 -18.906 1 93.56 186 ARG B C 1
ATOM 3697 O O . ARG B 1 186 ? -16.516 -12.32 -20.094 1 93.56 186 ARG B O 1
ATOM 3704 N N . PRO B 1 187 ? -15.711 -12.57 -18.016 1 94.69 187 PRO B N 1
ATOM 3705 C CA . PRO B 1 187 ? -15.031 -13.812 -18.391 1 94.69 187 PRO B CA 1
ATOM 3706 C C . PRO B 1 187 ? -15.961 -15.016 -18.422 1 94.69 187 PRO B C 1
ATOM 3708 O O . PRO B 1 187 ? -16.891 -15.094 -17.609 1 94.69 187 PRO B O 1
ATOM 3711 N N . LEU B 1 188 ? -15.695 -15.906 -19.328 1 95.44 188 LEU B N 1
ATOM 3712 C CA . LEU B 1 188 ? -16.422 -17.172 -19.391 1 95.44 188 LEU B CA 1
ATOM 3713 C C . LEU B 1 188 ? -15.477 -18.359 -19.172 1 95.44 188 LEU B C 1
ATOM 3715 O O . LEU B 1 188 ? -14.367 -18.359 -19.719 1 95.44 188 LEU B O 1
ATOM 3719 N N . ASP B 1 189 ? -15.914 -19.328 -18.453 1 94.5 189 ASP B N 1
ATOM 3720 C CA . ASP B 1 189 ? -15.086 -20.484 -18.125 1 94.5 189 ASP B CA 1
ATOM 3721 C C . ASP B 1 189 ? -14.617 -21.203 -19.375 1 94.5 189 ASP B C 1
ATOM 3723 O O . ASP B 1 189 ? -13.5 -21.719 -19.422 1 94.5 189 ASP B O 1
ATOM 3727 N N . GLU B 1 190 ? -15.453 -21.219 -20.375 1 94.19 190 GLU B N 1
ATOM 3728 C CA . GLU B 1 190 ? -15.141 -21.938 -21.594 1 94.19 190 GLU B CA 1
ATOM 3729 C C . GLU B 1 190 ? -13.992 -21.281 -22.359 1 94.19 190 GLU B C 1
ATOM 3731 O O . GLU B 1 190 ? -13.422 -21.875 -23.266 1 94.19 190 GLU B O 1
ATOM 3736 N N . GLU B 1 191 ? -13.688 -20.062 -21.984 1 95.81 191 GLU B N 1
ATOM 3737 C CA . GLU B 1 191 ? -12.617 -19.328 -22.641 1 95.81 191 GLU B CA 1
ATOM 3738 C C . GLU B 1 191 ? -11.266 -19.641 -22.016 1 95.81 191 GLU B C 1
ATOM 3740 O O . GLU B 1 191 ? -10.219 -19.281 -22.562 1 95.81 191 GLU B O 1
ATOM 3745 N N . ALA B 1 192 ? -11.258 -20.266 -20.875 1 96.81 192 ALA B N 1
ATOM 3746 C CA . ALA B 1 192 ? -10.023 -20.469 -20.109 1 96.81 192 ALA B CA 1
ATOM 3747 C C . ALA B 1 192 ? -9.32 -21.75 -20.562 1 96.81 192 ALA B C 1
ATOM 3749 O O . ALA B 1 192 ? -9.969 -22.719 -20.969 1 96.81 192 ALA B O 1
ATOM 3750 N N . VAL B 1 193 ? -8.055 -21.719 -20.531 1 97.44 193 VAL B N 1
ATOM 3751 C CA . VAL B 1 193 ? -7.234 -22.891 -20.844 1 97.44 193 VAL B CA 1
ATOM 3752 C C . VAL B 1 193 ? -6.387 -23.266 -19.625 1 97.44 193 VAL B C 1
ATOM 3754 O O . VAL B 1 193 ? -5.898 -22.375 -18.906 1 97.44 193 VAL B O 1
ATOM 3757 N N . PRO B 1 194 ? -6.184 -24.547 -19.375 1 97.75 194 PRO B N 1
ATOM 3758 C CA . PRO B 1 194 ? -5.398 -24.984 -18.219 1 97.75 194 PRO B CA 1
ATOM 3759 C C . PRO B 1 194 ? -3.898 -24.781 -18.422 1 97.75 194 PRO B C 1
ATOM 3761 O O . PRO B 1 194 ? -3.367 -25.062 -19.5 1 97.75 194 PRO B O 1
ATOM 3764 N N . ALA B 1 195 ? -3.205 -24.266 -17.438 1 98.25 195 ALA B N 1
ATOM 3765 C CA . ALA B 1 195 ? -1.746 -24.203 -17.391 1 98.25 195 ALA B CA 1
ATOM 3766 C C . ALA B 1 195 ? -1.167 -25.516 -16.844 1 98.25 195 ALA B C 1
ATOM 3768 O O . ALA B 1 195 ? -0.819 -25.609 -15.672 1 98.25 195 ALA B O 1
ATOM 3769 N N . GLU B 1 196 ? -1.022 -26.438 -17.703 1 98.56 196 GLU B N 1
ATOM 3770 C CA . GLU B 1 196 ? -0.439 -27.719 -17.297 1 98.56 196 GLU B CA 1
ATOM 3771 C C . GLU B 1 196 ? 1.07 -27.594 -17.109 1 98.56 196 GLU B C 1
ATOM 3773 O O . GLU B 1 196 ? 1.771 -27.094 -17.984 1 98.56 196 GLU B O 1
ATOM 3778 N N . LEU B 1 197 ? 1.551 -28.078 -15.969 1 98.81 197 LEU B N 1
ATOM 3779 C CA . LEU B 1 197 ? 2.932 -27.844 -15.555 1 98.81 197 LEU B CA 1
ATOM 3780 C C . LEU B 1 197 ? 3.561 -29.125 -15.031 1 98.81 197 LEU B C 1
ATOM 3782 O O . LEU B 1 197 ? 2.904 -29.906 -14.336 1 98.81 197 LEU B O 1
ATOM 3786 N N . ASP B 1 198 ? 4.82 -29.375 -15.414 1 98.75 198 ASP B N 1
ATOM 3787 C CA . ASP B 1 198 ? 5.637 -30.328 -14.68 1 98.75 198 ASP B CA 1
ATOM 3788 C C . ASP B 1 198 ? 6.215 -29.719 -13.414 1 98.75 198 ASP B C 1
ATOM 3790 O O . ASP B 1 198 ? 6.152 -28.5 -13.227 1 98.75 198 ASP B O 1
ATOM 3794 N N . ILE B 1 199 ? 6.691 -30.609 -12.523 1 98.75 199 ILE B N 1
ATOM 3795 C CA . ILE B 1 199 ? 7.27 -30.156 -11.266 1 98.75 199 ILE B CA 1
ATOM 3796 C C . ILE B 1 199 ? 8.391 -29.156 -11.547 1 98.75 199 ILE B C 1
ATOM 3798 O O . ILE B 1 199 ? 9.281 -29.422 -12.359 1 98.75 199 ILE B O 1
ATOM 3802 N N . GLY B 1 200 ? 8.273 -27.938 -10.938 1 98.75 200 GLY B N 1
ATOM 3803 C CA . GLY B 1 200 ? 9.297 -26.922 -11.102 1 98.75 200 GLY B CA 1
ATOM 3804 C C . GLY B 1 200 ? 8.969 -25.906 -12.172 1 98.75 200 GLY B C 1
ATOM 3805 O O . GLY B 1 200 ? 9.586 -24.828 -12.242 1 98.75 200 GLY B O 1
ATOM 3806 N N . ASP B 1 201 ? 7.988 -26.234 -13.086 1 98.88 201 ASP B N 1
ATOM 3807 C CA . ASP B 1 201 ? 7.477 -25.266 -14.047 1 98.88 201 ASP B CA 1
ATOM 3808 C C . ASP B 1 201 ? 6.648 -24.188 -13.344 1 98.88 201 ASP B C 1
ATOM 3810 O O . ASP B 1 201 ? 6.156 -24.391 -12.234 1 98.88 201 ASP B O 1
ATOM 3814 N N . ALA B 1 202 ? 6.504 -23.078 -13.992 1 98.94 202 ALA B N 1
ATOM 3815 C CA . ALA B 1 202 ? 5.684 -22 -13.414 1 98.94 202 ALA B CA 1
ATOM 3816 C C . ALA B 1 202 ? 4.879 -21.297 -14.5 1 98.94 202 ALA B C 1
ATOM 3818 O O . ALA B 1 202 ? 5.336 -21.156 -15.633 1 98.94 202 ALA B O 1
ATOM 3819 N N . LEU B 1 203 ? 3.709 -20.922 -14.164 1 98.94 203 LEU B N 1
ATOM 3820 C CA . LEU B 1 203 ? 2.939 -19.938 -14.914 1 98.94 203 LEU B CA 1
ATOM 3821 C C . LEU B 1 203 ? 3.195 -18.531 -14.375 1 98.94 203 LEU B C 1
ATOM 3823 O O . LEU B 1 203 ? 2.934 -18.25 -13.203 1 98.94 203 LEU B O 1
ATOM 3827 N N . ILE B 1 204 ? 3.791 -17.656 -15.148 1 98.94 204 ILE B N 1
ATOM 3828 C CA . ILE B 1 204 ? 3.969 -16.25 -14.836 1 98.94 204 ILE B CA 1
ATOM 3829 C C . ILE B 1 204 ? 2.936 -15.414 -15.594 1 98.94 204 ILE B C 1
ATOM 3831 O O . ILE B 1 204 ? 2.801 -15.539 -16.812 1 98.94 204 ILE B O 1
ATOM 3835 N N . PHE B 1 205 ? 2.184 -14.617 -14.867 1 98.62 205 PHE B N 1
ATOM 3836 C CA . PHE B 1 205 ? 1.079 -13.938 -15.531 1 98.62 205 PHE B CA 1
ATOM 3837 C C . PHE B 1 205 ? 0.791 -12.594 -14.867 1 98.62 205 PHE B C 1
ATOM 3839 O O . PHE B 1 205 ? 1.083 -12.406 -13.688 1 98.62 205 PHE B O 1
ATOM 3846 N N . LEU B 1 206 ? 0.209 -11.688 -15.609 1 97 206 LEU B N 1
ATOM 3847 C CA . LEU B 1 206 ? -0.169 -10.367 -15.117 1 97 206 LEU B CA 1
ATOM 3848 C C . LEU B 1 206 ? -1.402 -10.453 -14.227 1 97 206 LEU B C 1
ATOM 3850 O O . LEU B 1 206 ? -2.271 -11.297 -14.438 1 97 206 LEU B O 1
ATOM 3854 N N . GLY B 1 207 ? -1.461 -9.57 -13.266 1 95.75 207 GLY B N 1
ATOM 3855 C CA . GLY B 1 207 ? -2.545 -9.57 -12.297 1 95.75 207 GLY B CA 1
ATOM 3856 C C . GLY B 1 207 ? -3.898 -9.273 -12.914 1 95.75 207 GLY B C 1
ATOM 3857 O O . GLY B 1 207 ? -4.938 -9.578 -12.32 1 95.75 207 GLY B O 1
ATOM 3858 N N . ASN B 1 208 ? -3.91 -8.617 -14.031 1 94.62 208 ASN B N 1
ATOM 3859 C CA . ASN B 1 208 ? -5.176 -8.305 -14.688 1 94.62 208 ASN B CA 1
ATOM 3860 C C . ASN B 1 208 ? -5.547 -9.359 -15.719 1 94.62 208 ASN B C 1
ATOM 3862 O O . ASN B 1 208 ? -6.445 -9.141 -16.531 1 94.62 208 ASN B O 1
ATOM 3866 N N . LEU B 1 209 ? -4.848 -10.477 -15.758 1 95.38 209 LEU B N 1
ATOM 3867 C CA . LEU B 1 209 ? -5.258 -11.641 -16.531 1 95.38 209 LEU B CA 1
ATOM 3868 C C . LEU B 1 209 ? -6.312 -12.445 -15.781 1 95.38 209 LEU B C 1
ATOM 3870 O O . LEU B 1 209 ? -6.105 -12.82 -14.625 1 95.38 209 LEU B O 1
ATOM 3874 N N . TYR B 1 210 ? -7.414 -12.711 -16.453 1 95.75 210 TYR B N 1
ATOM 3875 C CA . TYR B 1 210 ? -8.391 -13.578 -15.797 1 95.75 210 TYR B CA 1
ATOM 3876 C C . TYR B 1 210 ? -7.828 -14.977 -15.586 1 95.75 210 TYR B C 1
ATOM 3878 O O . TYR B 1 210 ? -7.328 -15.602 -16.516 1 95.75 210 TYR B O 1
ATOM 3886 N N . HIS B 1 211 ? -7.938 -15.445 -14.391 1 97.19 211 HIS B N 1
ATOM 3887 C CA . HIS B 1 211 ? -7.441 -16.766 -14.031 1 97.19 211 HIS B CA 1
ATOM 3888 C C . HIS B 1 211 ? -8.219 -17.344 -12.852 1 97.19 211 HIS B C 1
ATOM 3890 O O . HIS B 1 211 ? -9.047 -16.656 -12.25 1 97.19 211 HIS B O 1
ATOM 3896 N N . ALA B 1 212 ? -7.965 -18.641 -12.609 1 97.12 212 ALA B N 1
ATOM 3897 C CA . ALA B 1 212 ? -8.586 -19.344 -11.492 1 97.12 212 ALA B CA 1
ATOM 3898 C C . ALA B 1 212 ? -7.883 -20.672 -11.219 1 97.12 212 ALA B C 1
ATOM 3900 O O . ALA B 1 212 ? -7.262 -21.234 -12.117 1 97.12 212 ALA B O 1
ATOM 3901 N N . GLY B 1 213 ? -7.945 -21.047 -9.93 1 96.81 213 GLY B N 1
ATOM 3902 C CA . GLY B 1 213 ? -7.617 -22.438 -9.68 1 96.81 213 GLY B CA 1
ATOM 3903 C C . GLY B 1 213 ? -8.609 -23.406 -10.312 1 96.81 213 GLY B C 1
ATOM 3904 O O . GLY B 1 213 ? -9.82 -23.203 -10.211 1 96.81 213 GLY B O 1
ATOM 3905 N N . GLY B 1 214 ? -8.156 -24.391 -10.969 1 97 214 GLY B N 1
ATOM 3906 C CA . GLY B 1 214 ? -9.016 -25.344 -11.641 1 97 214 GLY B CA 1
ATOM 3907 C C . GLY B 1 214 ? -9.648 -26.359 -10.703 1 97 214 GLY B C 1
ATOM 3908 O O . GLY B 1 214 ? -9.266 -26.438 -9.531 1 97 214 GLY B O 1
ATOM 3909 N N . ALA B 1 215 ? -10.633 -27.062 -11.258 1 97.06 215 ALA B N 1
ATOM 3910 C CA . ALA B 1 215 ? -11.281 -28.141 -10.5 1 97.06 215 ALA B CA 1
ATOM 3911 C C . ALA B 1 215 ? -10.438 -29.406 -10.516 1 97.06 215 ALA B C 1
ATOM 3913 O O . ALA B 1 215 ? -9.82 -29.75 -11.531 1 97.06 215 ALA B O 1
ATOM 3914 N N . ASN B 1 216 ? -10.414 -30 -9.398 1 98.06 216 ASN B N 1
ATOM 3915 C CA . ASN B 1 216 ? -9.789 -31.328 -9.336 1 98.06 216 ASN B CA 1
ATOM 3916 C C . ASN B 1 216 ? -10.828 -32.438 -9.461 1 98.06 216 ASN B C 1
ATOM 3918 O O . ASN B 1 216 ? -11.484 -32.812 -8.477 1 98.06 216 ASN B O 1
ATOM 3922 N N . THR B 1 217 ? -10.875 -33.062 -10.625 1 97.56 217 THR B N 1
ATOM 3923 C CA . THR B 1 217 ? -11.883 -34.062 -10.898 1 97.56 217 THR B CA 1
ATOM 3924 C C . THR B 1 217 ? -11.297 -35.469 -10.711 1 97.56 217 THR B C 1
ATOM 3926 O O . THR B 1 217 ? -11.961 -36.469 -11.008 1 97.56 217 THR B O 1
ATOM 3929 N N . THR B 1 218 ? -10.039 -35.531 -10.297 1 97.69 218 THR B N 1
ATOM 3930 C CA . THR B 1 218 ? -9.43 -36.812 -10.031 1 97.69 218 THR B CA 1
ATOM 3931 C C . THR B 1 218 ? -9.938 -37.406 -8.711 1 97.69 218 THR B C 1
ATOM 3933 O O . THR B 1 218 ? -10.617 -36.719 -7.949 1 97.69 218 THR B O 1
ATOM 3936 N N . LYS B 1 219 ? -9.594 -38.688 -8.492 1 96.81 219 LYS B N 1
ATOM 3937 C CA . LYS B 1 219 ? -10.078 -39.344 -7.297 1 96.81 219 LYS B CA 1
ATOM 3938 C C . LYS B 1 219 ? -8.992 -39.438 -6.23 1 96.81 219 LYS B C 1
ATOM 3940 O O . LYS B 1 219 ? -9.289 -39.5 -5.035 1 96.81 219 LYS B O 1
ATOM 3945 N N . ASN B 1 220 ? -7.77 -39.406 -6.578 1 95.38 220 ASN B N 1
ATOM 3946 C CA . ASN B 1 220 ? -6.734 -39.719 -5.605 1 95.38 220 ASN B CA 1
ATOM 3947 C C . ASN B 1 220 ? -5.496 -38.844 -5.781 1 95.38 220 ASN B C 1
ATOM 3949 O O . ASN B 1 220 ? -4.41 -39.188 -5.312 1 95.38 220 ASN B O 1
ATOM 3953 N N . GLU B 1 221 ? -5.602 -37.75 -6.562 1 96.12 221 GLU B N 1
ATOM 3954 C CA . GLU B 1 221 ? -4.473 -36.844 -6.762 1 96.12 221 GLU B CA 1
ATOM 3955 C C . GLU B 1 221 ? -4.73 -35.5 -6.125 1 96.12 221 GLU B C 1
ATOM 3957 O O . GLU B 1 221 ? -5.809 -34.906 -6.301 1 96.12 221 GLU B O 1
ATOM 3962 N N . TYR B 1 222 ? -3.76 -35.094 -5.309 1 95.88 222 TYR B N 1
ATOM 3963 C CA . TYR B 1 222 ? -3.801 -33.688 -4.906 1 95.88 222 TYR B CA 1
ATOM 3964 C C . TYR B 1 222 ? -2.867 -32.844 -5.77 1 95.88 222 TYR B C 1
ATOM 3966 O O . TYR B 1 222 ? -1.854 -33.344 -6.266 1 95.88 222 TYR B O 1
ATOM 3974 N N . ARG B 1 223 ? -3.158 -31.688 -6.012 1 97.25 223 ARG B N 1
ATOM 3975 C CA . ARG B 1 223 ? -2.391 -30.703 -6.777 1 97.25 223 ARG B CA 1
ATOM 3976 C C . ARG B 1 223 ? -1.832 -29.609 -5.867 1 97.25 223 ARG B C 1
ATOM 3978 O O . ARG B 1 223 ? -2.59 -28.859 -5.262 1 97.25 223 ARG B O 1
ATOM 3985 N N . GLU B 1 224 ? -0.513 -29.516 -5.738 1 98.31 224 GLU B N 1
ATOM 3986 C CA . GLU B 1 224 ? 0.131 -28.5 -4.91 1 98.31 224 GLU B CA 1
ATOM 3987 C C . GLU B 1 224 ? 0.867 -27.469 -5.77 1 98.31 224 GLU B C 1
ATOM 3989 O O . GLU B 1 224 ? 1.646 -27.844 -6.652 1 98.31 224 GLU B O 1
ATOM 3994 N N . THR B 1 225 ? 0.586 -26.234 -5.578 1 98.75 225 THR B N 1
ATOM 3995 C CA . THR B 1 225 ? 1.29 -25.125 -6.199 1 98.75 225 THR B CA 1
ATOM 3996 C C . THR B 1 225 ? 1.639 -24.047 -5.164 1 98.75 225 THR B C 1
ATOM 3998 O O . THR B 1 225 ? 1.063 -24.031 -4.074 1 98.75 225 THR B O 1
ATOM 4001 N N . VAL B 1 226 ? 2.621 -23.297 -5.5 1 98.75 226 VAL B N 1
ATOM 4002 C CA . VAL B 1 226 ? 2.973 -22.109 -4.711 1 98.75 226 VAL B CA 1
ATOM 4003 C C . VAL B 1 226 ? 2.965 -20.875 -5.602 1 98.75 226 VAL B C 1
ATOM 4005 O O . VAL B 1 226 ? 3.465 -20.906 -6.73 1 98.75 226 VAL B O 1
ATOM 4008 N N . GLY B 1 227 ? 2.328 -19.828 -5.082 1 98.69 227 GLY B N 1
ATOM 4009 C CA . GLY B 1 227 ? 2.281 -18.562 -5.777 1 98.69 227 GLY B CA 1
ATOM 4010 C C . GLY B 1 227 ? 3.043 -17.453 -5.059 1 98.69 227 GLY B C 1
ATOM 4011 O O . GLY B 1 227 ? 2.879 -17.266 -3.852 1 98.69 227 GLY B O 1
ATOM 4012 N N . ILE B 1 228 ? 3.939 -16.828 -5.742 1 98.88 228 ILE B N 1
ATOM 4013 C CA . ILE B 1 228 ? 4.539 -15.57 -5.332 1 98.88 228 ILE B CA 1
ATOM 4014 C C . ILE B 1 228 ? 3.977 -14.43 -6.18 1 98.88 228 ILE B C 1
ATOM 4016 O O . ILE B 1 228 ? 4.176 -14.398 -7.395 1 98.88 228 ILE B O 1
ATOM 4020 N N . PHE B 1 229 ? 3.291 -13.531 -5.57 1 98.81 229 PHE B N 1
ATOM 4021 C CA . PHE B 1 229 ? 2.65 -12.422 -6.273 1 98.81 229 PHE B CA 1
ATOM 4022 C C . PHE B 1 229 ? 3.318 -11.102 -5.926 1 98.81 229 PHE B C 1
ATOM 4024 O O . PHE B 1 229 ? 3.496 -10.781 -4.75 1 98.81 229 PHE B O 1
ATOM 4031 N N . LEU B 1 230 ? 3.705 -10.375 -6.926 1 98.75 230 LEU B N 1
ATOM 4032 C CA . LEU B 1 230 ? 4.352 -9.078 -6.746 1 98.75 230 LEU B CA 1
ATOM 4033 C C . LEU B 1 230 ? 3.449 -7.949 -7.219 1 98.75 230 LEU B C 1
ATOM 4035 O O . LEU B 1 230 ? 2.598 -8.148 -8.086 1 98.75 230 LEU B O 1
ATOM 4039 N N . CYS B 1 231 ? 3.609 -6.797 -6.633 1 97.69 231 CYS B N 1
ATOM 4040 C CA . CYS B 1 231 ? 2.881 -5.602 -7.035 1 97.69 231 CYS B CA 1
ATOM 4041 C C . CYS B 1 231 ? 3.812 -4.398 -7.125 1 97.69 231 CYS B C 1
ATOM 4043 O O . CYS B 1 231 ? 4.965 -4.469 -6.695 1 97.69 231 CYS B O 1
ATOM 4045 N N . LYS B 1 232 ? 3.344 -3.365 -7.789 1 96.06 232 LYS B N 1
ATOM 4046 C CA . LYS B 1 232 ? 4.074 -2.102 -7.758 1 96.06 232 LYS B CA 1
ATOM 4047 C C . LYS B 1 232 ? 4.367 -1.67 -6.324 1 96.06 232 LYS B C 1
ATOM 4049 O O . LYS B 1 232 ? 3.551 -1.887 -5.426 1 96.06 232 LYS B O 1
ATOM 4054 N N . PRO B 1 233 ? 5.523 -0.998 -6.141 1 97.12 233 PRO B N 1
ATOM 4055 C CA . PRO B 1 233 ? 6.051 -0.828 -4.781 1 97.12 233 PRO B CA 1
ATOM 4056 C C . PRO B 1 233 ? 5.301 0.241 -3.988 1 97.12 233 PRO B C 1
ATOM 4058 O O . PRO B 1 233 ? 5.5 0.366 -2.777 1 97.12 233 PRO B O 1
ATOM 4061 N N . TYR B 1 234 ? 4.445 1.015 -4.613 1 96.25 234 TYR B N 1
ATOM 4062 C CA . TYR B 1 234 ? 3.686 2.027 -3.889 1 96.25 234 TYR B CA 1
ATOM 4063 C C . TYR B 1 234 ? 2.328 1.484 -3.459 1 96.25 234 TYR B C 1
ATOM 4065 O O . TYR B 1 234 ? 1.54 2.193 -2.828 1 96.25 234 TYR B O 1
ATOM 4073 N N . LEU B 1 235 ? 2.018 0.224 -3.727 1 96.5 235 LEU B N 1
ATOM 4074 C CA . LEU B 1 235 ? 0.739 -0.385 -3.375 1 96.5 235 LEU B CA 1
ATOM 4075 C C . LEU B 1 235 ? 0.844 -1.145 -2.057 1 96.5 235 LEU B C 1
ATOM 4077 O O . LEU B 1 235 ? 1.857 -1.792 -1.787 1 96.5 235 LEU B O 1
ATOM 4081 N N . ARG B 1 236 ? -0.229 -1.051 -1.314 1 97.88 236 ARG B N 1
ATOM 4082 C CA . ARG B 1 236 ? -0.337 -1.808 -0.071 1 97.88 236 ARG B CA 1
ATOM 4083 C C . ARG B 1 236 ? -0.402 -3.307 -0.346 1 97.88 236 ARG B C 1
ATOM 4085 O O . ARG B 1 236 ? -1.252 -3.766 -1.111 1 97.88 236 ARG B O 1
ATOM 4092 N N . PRO B 1 237 ? 0.511 -4.086 0.236 1 98.5 237 PRO B N 1
ATOM 4093 C CA . PRO B 1 237 ? 0.477 -5.527 -0.027 1 98.5 237 PRO B CA 1
ATOM 4094 C C . PRO B 1 237 ? -0.822 -6.18 0.438 1 98.5 237 PRO B C 1
ATOM 4096 O O . PRO B 1 237 ? -1.363 -5.812 1.483 1 98.5 237 PRO B O 1
ATOM 4099 N N . ALA B 1 238 ? -1.29 -7.145 -0.291 1 98.12 238 ALA B N 1
ATOM 4100 C CA . ALA B 1 238 ? -2.49 -7.895 0.066 1 98.12 238 ALA B CA 1
ATOM 4101 C C . ALA B 1 238 ? -2.277 -8.695 1.347 1 98.12 238 ALA B C 1
ATOM 4103 O O . ALA B 1 238 ? -3.121 -8.68 2.246 1 98.12 238 ALA B O 1
ATOM 4104 N N . GLU B 1 239 ? -1.202 -9.367 1.415 1 98.44 239 GLU B N 1
ATOM 4105 C CA . GLU B 1 239 ? -0.78 -10.07 2.623 1 98.44 239 GLU B CA 1
ATOM 4106 C C . GLU B 1 239 ? 0.139 -9.203 3.475 1 98.44 239 GLU B C 1
ATOM 4108 O O . GLU B 1 239 ? 1.153 -8.703 2.988 1 98.44 239 GLU B O 1
ATOM 4113 N N . ASN B 1 240 ? -0.231 -8.938 4.691 1 98.44 240 ASN B N 1
ATOM 4114 C CA . ASN B 1 240 ? 0.606 -8.125 5.574 1 98.44 240 ASN B CA 1
ATOM 4115 C C . ASN B 1 240 ? 1.838 -8.898 6.039 1 98.44 240 ASN B C 1
ATOM 4117 O O . ASN B 1 240 ? 1.803 -9.562 7.074 1 98.44 240 ASN B O 1
ATOM 4121 N N . GLN B 1 241 ? 2.867 -8.742 5.352 1 98.44 241 GLN B N 1
ATOM 4122 C CA . GLN B 1 241 ? 4.074 -9.531 5.594 1 98.44 241 GLN B CA 1
ATOM 4123 C C . GLN B 1 241 ? 4.688 -9.188 6.949 1 98.44 241 GLN B C 1
ATOM 4125 O O . GLN B 1 241 ? 5.344 -10.031 7.566 1 98.44 241 GLN B O 1
ATOM 4130 N N . PHE B 1 242 ? 4.488 -7.969 7.461 1 98.38 242 PHE B N 1
ATOM 4131 C CA . PHE B 1 242 ? 5.039 -7.559 8.75 1 98.38 242 PHE B CA 1
ATOM 4132 C C . PHE B 1 242 ? 4.383 -8.328 9.891 1 98.38 242 PHE B C 1
ATOM 4134 O O . PHE B 1 242 ? 4.953 -8.445 10.977 1 98.38 242 PHE B O 1
ATOM 4141 N N . LEU B 1 243 ? 3.166 -8.773 9.633 1 97.88 243 LEU B N 1
ATOM 4142 C CA . LEU B 1 243 ? 2.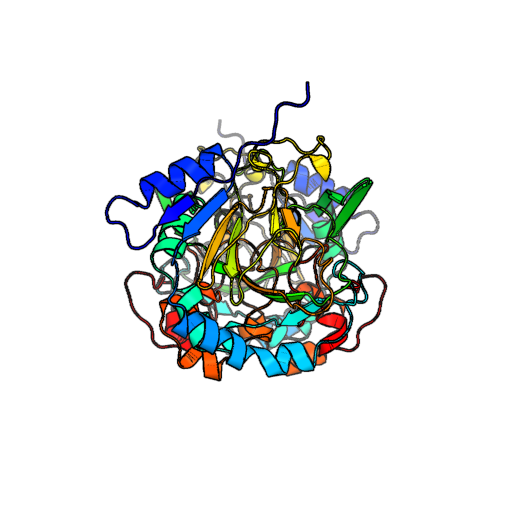455 -9.578 10.625 1 97.88 243 LEU B CA 1
ATOM 4143 C C . LEU B 1 243 ? 2.701 -11.07 10.398 1 97.88 243 LEU B C 1
ATOM 4145 O O . LEU B 1 243 ? 2.674 -11.859 11.344 1 97.88 243 LEU B O 1
ATOM 4149 N N . MET B 1 244 ? 2.996 -11.469 9.164 1 98.06 244 MET B N 1
ATOM 4150 C CA . MET B 1 244 ? 3.025 -12.875 8.781 1 98.06 244 MET B CA 1
ATOM 4151 C C . MET B 1 244 ? 4.418 -13.461 8.977 1 98.06 244 MET B C 1
ATOM 4153 O O . MET B 1 244 ? 4.555 -14.633 9.336 1 98.06 244 MET B O 1
ATOM 4157 N N . VAL B 1 245 ? 5.469 -12.703 8.68 1 98.62 245 VAL B N 1
ATOM 4158 C CA . VAL B 1 245 ? 6.844 -13.195 8.734 1 98.62 245 VAL B CA 1
ATOM 4159 C C . VAL B 1 245 ? 7.559 -12.602 9.945 1 98.62 245 VAL B C 1
ATOM 4161 O O . VAL B 1 245 ? 7.793 -11.391 10.008 1 98.62 245 VAL B O 1
ATOM 4164 N N . PRO B 1 246 ? 7.941 -13.414 10.922 1 97.62 246 PRO B N 1
ATOM 4165 C CA . PRO B 1 246 ? 8.641 -12.891 12.094 1 97.62 246 PRO B CA 1
ATOM 4166 C C . PRO B 1 246 ? 9.914 -12.141 11.742 1 97.62 246 PRO B C 1
ATOM 4168 O O . PRO B 1 246 ? 10.695 -12.602 10.906 1 97.62 246 PRO B O 1
ATOM 4171 N N . LEU B 1 247 ? 10.07 -11.008 12.383 1 97.5 247 LEU B N 1
ATOM 4172 C CA . LEU B 1 247 ? 11.211 -10.148 12.102 1 97.5 247 LEU B CA 1
ATOM 4173 C C . LEU B 1 247 ? 12.523 -10.906 12.289 1 97.5 247 LEU B C 1
ATOM 4175 O O . LEU B 1 247 ? 13.484 -10.68 11.555 1 97.5 247 LEU B O 1
ATOM 4179 N N . GLU B 1 248 ? 12.578 -11.789 13.266 1 97.62 248 GLU B N 1
ATOM 4180 C CA . GLU B 1 248 ? 13.789 -12.555 13.547 1 97.62 248 GLU B CA 1
ATOM 4181 C C . GLU B 1 248 ? 14.188 -13.422 12.352 1 97.62 248 GLU B C 1
ATOM 4183 O O . GLU B 1 248 ? 15.367 -13.648 12.109 1 97.62 248 GLU B O 1
ATOM 4188 N N . LYS B 1 249 ? 13.211 -13.891 11.602 1 98.12 249 LYS B N 1
ATOM 4189 C CA . LYS B 1 249 ? 13.484 -14.656 10.391 1 98.12 249 LYS B CA 1
ATOM 4190 C C . LYS B 1 249 ? 13.922 -13.75 9.25 1 98.12 249 LYS B C 1
ATOM 4192 O O . LYS B 1 249 ? 14.836 -14.094 8.492 1 98.12 249 LYS B O 1
ATOM 4197 N N . VAL B 1 250 ? 13.297 -12.578 9.172 1 98.69 250 VAL B N 1
ATOM 4198 C CA . VAL B 1 250 ? 13.625 -11.625 8.117 1 98.69 250 VAL B CA 1
ATOM 4199 C C . VAL B 1 250 ? 15.086 -11.195 8.258 1 98.69 250 VAL B C 1
ATOM 4201 O O . VAL B 1 250 ? 15.797 -11.055 7.258 1 98.69 250 VAL B O 1
ATOM 4204 N N . ARG B 1 251 ? 15.531 -11.047 9.492 1 98.19 251 ARG B N 1
ATOM 4205 C CA . ARG B 1 251 ? 16.891 -10.578 9.773 1 98.19 251 ARG B CA 1
ATOM 4206 C C . ARG B 1 251 ? 17.922 -11.531 9.18 1 98.19 251 ARG B C 1
ATOM 4208 O O . ARG B 1 251 ? 19.031 -11.117 8.844 1 98.19 251 ARG B O 1
ATOM 4215 N N . LYS B 1 252 ? 17.531 -12.75 9.016 1 97.81 252 LYS B N 1
ATOM 4216 C CA . LYS B 1 252 ? 18.469 -13.766 8.539 1 97.81 252 LYS B CA 1
ATOM 4217 C C . LYS B 1 252 ? 18.438 -13.883 7.02 1 97.81 252 LYS B C 1
ATOM 4219 O O . LYS B 1 252 ? 19.234 -14.617 6.43 1 97.81 252 LYS B O 1
ATOM 4224 N N . MET B 1 253 ? 17.547 -13.195 6.406 1 98.44 253 MET B N 1
ATOM 4225 C CA . MET B 1 253 ? 17.391 -13.289 4.957 1 98.44 253 MET B CA 1
ATOM 4226 C C . MET B 1 253 ? 18.359 -12.367 4.238 1 98.44 253 MET B C 1
ATOM 4228 O O . MET B 1 253 ? 18.891 -11.43 4.84 1 98.44 253 MET B O 1
ATOM 4232 N N . LYS B 1 254 ? 18.609 -12.695 2.963 1 98 254 LYS B N 1
ATOM 4233 C CA . LYS B 1 254 ? 19.391 -11.789 2.125 1 98 254 LYS B CA 1
ATOM 4234 C C . LYS B 1 254 ? 18.641 -10.492 1.856 1 98 254 LYS B C 1
ATOM 4236 O O . LYS B 1 254 ? 17.406 -10.477 1.86 1 98 254 LYS B O 1
ATOM 4241 N N . PRO B 1 255 ? 19.344 -9.391 1.546 1 98.56 255 PRO B N 1
ATOM 4242 C CA . PRO B 1 255 ? 18.719 -8.078 1.367 1 98.56 255 PRO B CA 1
ATOM 4243 C C . PRO B 1 255 ? 17.625 -8.078 0.304 1 98.56 255 PRO B C 1
ATOM 4245 O O . PRO B 1 255 ? 16.609 -7.391 0.459 1 98.56 255 PRO B O 1
ATOM 4248 N N . GLN B 1 256 ? 17.812 -8.852 -0.713 1 98.5 256 GLN B N 1
ATOM 4249 C CA . GLN B 1 256 ? 16.797 -8.891 -1.759 1 98.5 256 GLN B CA 1
ATOM 4250 C C . GLN B 1 256 ? 15.453 -9.375 -1.208 1 98.5 256 GLN B C 1
ATOM 4252 O O . GLN B 1 256 ? 14.406 -8.812 -1.53 1 98.5 256 GLN B O 1
ATOM 4257 N N . ALA B 1 257 ? 15.5 -10.445 -0.41 1 98.88 257 ALA B N 1
ATOM 4258 C CA . ALA B 1 257 ? 14.273 -10.984 0.175 1 98.88 257 ALA B CA 1
ATOM 4259 C C . ALA B 1 257 ? 13.648 -9.984 1.142 1 98.88 257 ALA B C 1
ATOM 4261 O O . ALA B 1 257 ? 12.422 -9.844 1.196 1 98.88 257 ALA B O 1
ATOM 4262 N N . GLN B 1 258 ? 14.477 -9.273 1.897 1 98.88 258 GLN B N 1
ATOM 4263 C CA . GLN B 1 258 ? 13.992 -8.242 2.809 1 98.88 258 GLN B CA 1
ATOM 4264 C C . GLN B 1 258 ? 13.242 -7.145 2.051 1 98.88 258 GLN B C 1
ATOM 4266 O O . GLN B 1 258 ? 12.156 -6.73 2.463 1 98.88 258 GLN B O 1
ATOM 4271 N N . ARG B 1 259 ? 13.789 -6.75 0.924 1 98.75 259 ARG B N 1
ATOM 4272 C CA . ARG B 1 259 ? 13.156 -5.723 0.106 1 98.75 259 ARG B CA 1
ATOM 4273 C C . ARG B 1 259 ? 11.883 -6.246 -0.542 1 98.75 259 ARG B C 1
ATOM 4275 O O . ARG B 1 259 ? 10.891 -5.52 -0.645 1 98.75 259 ARG B O 1
ATOM 4282 N N . LEU B 1 260 ? 11.898 -7.504 -0.956 1 98.88 260 LEU B N 1
ATOM 4283 C CA . LEU B 1 260 ? 10.695 -8.109 -1.513 1 98.88 260 LEU B CA 1
ATOM 4284 C C . LEU B 1 260 ? 9.57 -8.125 -0.484 1 98.88 260 LEU B C 1
ATOM 4286 O O . LEU B 1 260 ? 8.398 -7.98 -0.839 1 98.88 260 LEU B O 1
ATOM 4290 N N . LEU B 1 261 ? 9.953 -8.227 0.751 1 98.88 261 LEU B N 1
ATOM 4291 C CA . LEU B 1 261 ? 8.969 -8.305 1.826 1 98.88 261 LEU B CA 1
ATOM 4292 C C . LEU B 1 261 ? 8.469 -6.914 2.203 1 98.88 261 LEU B C 1
ATOM 4294 O O . LEU B 1 261 ? 7.605 -6.773 3.072 1 98.88 261 LEU B O 1
ATOM 4298 N N . GLY B 1 262 ? 8.992 -5.867 1.664 1 98.62 262 GLY B N 1
ATOM 4299 C CA . GLY B 1 262 ? 8.461 -4.523 1.848 1 98.62 262 GLY B CA 1
ATOM 4300 C C . GLY B 1 262 ? 9.25 -3.705 2.854 1 98.62 262 GLY B C 1
ATOM 4301 O O . GLY B 1 262 ? 8.781 -2.658 3.311 1 98.62 262 GLY B O 1
ATOM 4302 N N . TYR B 1 263 ? 10.453 -4.176 3.174 1 98.75 263 TYR B N 1
ATOM 4303 C CA . TYR B 1 263 ? 11.219 -3.459 4.188 1 98.75 263 TYR B CA 1
ATOM 4304 C C . TYR B 1 263 ? 12.016 -2.318 3.564 1 98.75 263 TYR B C 1
ATOM 4306 O O . TYR B 1 263 ? 12.484 -1.421 4.27 1 98.75 263 TYR B O 1
ATOM 4314 N N . GLY B 1 264 ? 12.242 -2.35 2.252 1 98.25 264 GLY B N 1
ATOM 4315 C CA . GLY B 1 264 ? 12.961 -1.267 1.596 1 98.25 264 GLY B CA 1
ATOM 4316 C C . GLY B 1 264 ? 12.102 -0.036 1.368 1 98.25 264 GLY B C 1
ATOM 4317 O O . GLY B 1 264 ? 10.922 -0.148 1.034 1 98.25 264 GLY B O 1
ATOM 4318 N N . LEU B 1 265 ? 12.695 1.076 1.518 1 97.44 265 LEU B N 1
ATOM 4319 C CA . LEU B 1 265 ? 12.023 2.342 1.261 1 97.44 265 LEU B CA 1
ATOM 4320 C C . LEU B 1 265 ? 11.906 2.605 -0.237 1 97.44 265 LEU B C 1
ATOM 4322 O O . LEU B 1 265 ? 12.867 2.389 -0.983 1 97.44 265 LEU B O 1
ATOM 4326 N N . LEU B 1 266 ? 10.711 2.938 -0.652 1 97.31 266 LEU B N 1
ATOM 4327 C CA . LEU B 1 266 ? 10.508 3.453 -2.002 1 97.31 266 LEU B CA 1
ATOM 4328 C C . LEU B 1 266 ? 10.703 4.965 -2.039 1 97.31 266 LEU B C 1
ATOM 4330 O O . LEU B 1 266 ? 10 5.703 -1.34 1 97.31 266 LEU B O 1
ATOM 4334 N N . GLU B 1 267 ? 11.633 5.418 -2.811 1 94.06 267 GLU B N 1
ATOM 4335 C CA . GLU B 1 267 ? 11.781 6.859 -2.986 1 94.06 267 GLU B CA 1
ATOM 4336 C C . GLU B 1 267 ? 10.531 7.469 -3.615 1 94.06 267 GLU B C 1
ATOM 4338 O O . GLU B 1 267 ? 9.938 6.879 -4.52 1 94.06 267 GLU B O 1
ATOM 4343 N N . PRO B 1 268 ? 10.102 8.656 -3.145 1 91.5 268 PRO B N 1
ATOM 4344 C CA . PRO B 1 268 ? 10.82 9.57 -2.25 1 91.5 268 PRO B CA 1
ATOM 4345 C C . PRO B 1 268 ? 10.5 9.32 -0.776 1 91.5 268 PRO B C 1
ATOM 4347 O O . PRO B 1 268 ? 11.195 9.836 0.103 1 91.5 268 PRO B O 1
ATOM 4350 N N . GLY B 1 269 ? 9.398 8.484 -0.494 1 94.06 269 GLY B N 1
ATOM 4351 C CA . GLY B 1 269 ? 9.18 8.484 0.945 1 94.06 269 GLY B CA 1
ATOM 4352 C C . GLY B 1 269 ? 8.219 7.406 1.402 1 94.06 269 GLY B C 1
ATOM 4353 O O . GLY B 1 269 ? 7.531 7.57 2.416 1 94.06 269 GLY B O 1
ATOM 4354 N N . VAL B 1 270 ? 8.07 6.246 0.709 1 97.44 270 VAL B N 1
ATOM 4355 C CA . VAL B 1 270 ? 7.09 5.234 1.09 1 97.44 270 VAL B CA 1
ATOM 4356 C C . VAL B 1 270 ? 7.781 4.094 1.831 1 97.44 270 VAL B C 1
ATOM 4358 O O . VAL B 1 270 ? 8.758 3.527 1.337 1 97.44 270 VAL B O 1
ATOM 4361 N N . GLY B 1 271 ? 7.289 3.869 3.033 1 98 271 GLY B N 1
ATOM 4362 C CA . GLY B 1 271 ? 7.734 2.709 3.785 1 98 271 GLY B CA 1
ATOM 4363 C C . GLY B 1 271 ? 8.82 3.035 4.797 1 98 271 GLY B C 1
ATOM 4364 O O . GLY B 1 271 ? 9.531 2.143 5.258 1 98 271 GLY B O 1
ATOM 4365 N N . PHE B 1 272 ? 9.008 4.273 5.199 1 96.62 272 PHE B N 1
ATOM 4366 C CA . PHE B 1 272 ? 10.117 4.633 6.078 1 96.62 272 PHE B CA 1
ATOM 4367 C C . PHE B 1 272 ? 9.789 4.281 7.527 1 96.62 272 PHE B C 1
ATOM 4369 O O . PHE B 1 272 ? 8.625 4.062 7.875 1 96.62 272 PHE B O 1
ATOM 4376 N N . MET B 1 273 ? 10.758 4.148 8.297 1 95.88 273 MET B N 1
ATOM 4377 C CA . MET B 1 273 ? 10.766 4.035 9.75 1 95.88 273 MET B CA 1
ATOM 4378 C C . MET B 1 273 ? 11.734 5.035 10.375 1 95.88 273 MET B C 1
ATOM 4380 O O . MET B 1 273 ? 12.914 5.066 10.023 1 95.88 273 MET B O 1
ATOM 4384 N N . ASN B 1 274 ? 11.195 5.934 11.273 1 92.56 274 ASN B N 1
ATOM 4385 C CA . ASN B 1 274 ? 12.016 6.965 11.898 1 92.56 274 ASN B CA 1
ATOM 4386 C C . ASN B 1 274 ? 12.719 7.832 10.867 1 92.56 274 ASN B C 1
ATOM 4388 O O . ASN B 1 274 ? 13.906 8.125 11 1 92.56 274 ASN B O 1
ATOM 4392 N N . TYR B 1 275 ? 12.062 8.133 9.805 1 91.69 275 TYR B N 1
ATOM 4393 C CA . TYR B 1 275 ? 12.602 8.906 8.695 1 91.69 275 TYR B CA 1
ATOM 4394 C C . TYR B 1 275 ? 13.906 8.305 8.188 1 91.69 275 TYR B C 1
ATOM 4396 O O . TYR B 1 275 ? 14.867 9.023 7.914 1 91.69 275 TYR B O 1
ATOM 4404 N N . GLN B 1 276 ? 13.93 7.02 8.172 1 93.69 276 GLN B N 1
ATOM 4405 C CA . GLN B 1 276 ? 15.055 6.277 7.621 1 93.69 276 GLN B CA 1
ATOM 4406 C C . GLN B 1 276 ? 14.578 5.055 6.84 1 93.69 276 GLN B C 1
ATOM 4408 O O . GLN B 1 276 ? 13.414 4.66 6.941 1 93.69 276 GLN B O 1
ATOM 4413 N N . ASP B 1 277 ? 15.477 4.523 6.031 1 96.31 277 ASP B N 1
ATOM 4414 C CA . ASP B 1 277 ? 15.234 3.248 5.359 1 96.31 277 ASP B CA 1
ATOM 4415 C C . ASP B 1 277 ? 15.336 2.084 6.344 1 96.31 277 ASP B C 1
ATOM 4417 O O . ASP B 1 277 ? 16.375 1.879 6.969 1 96.31 277 ASP B O 1
ATOM 4421 N N . PRO B 1 278 ? 14.297 1.328 6.465 1 98 278 PRO B N 1
ATOM 4422 C CA . PRO B 1 278 ? 14.352 0.19 7.387 1 98 278 PRO B CA 1
ATOM 4423 C C . PRO B 1 278 ? 15.516 -0.754 7.086 1 98 278 PRO B C 1
ATOM 4425 O O . PRO B 1 278 ? 16.031 -1.407 7.992 1 98 278 PRO B O 1
ATOM 4428 N N . MET B 1 279 ? 15.961 -0.843 5.816 1 98.38 279 MET B N 1
ATOM 4429 C CA . MET B 1 279 ? 17.109 -1.688 5.465 1 98.38 279 MET B CA 1
ATOM 4430 C C . MET B 1 279 ? 18.328 -1.307 6.277 1 98.38 279 MET B C 1
ATOM 4432 O O . MET B 1 279 ? 19.062 -2.178 6.758 1 98.38 279 MET B O 1
ATOM 4436 N N . ARG B 1 280 ? 18.5 -0.061 6.469 1 95.75 280 ARG B N 1
ATOM 4437 C CA . ARG B 1 280 ? 19.609 0.454 7.262 1 95.75 280 ARG B CA 1
ATOM 4438 C C . ARG B 1 280 ? 19.359 0.253 8.758 1 95.75 280 ARG B C 1
ATOM 4440 O O . ARG B 1 280 ? 20.219 -0.286 9.469 1 95.75 280 ARG B O 1
ATOM 4447 N N . VAL B 1 281 ? 18.234 0.584 9.258 1 94.25 281 VAL B N 1
ATOM 4448 C CA . VAL B 1 281 ? 17.906 0.683 10.68 1 94.25 281 VAL B CA 1
ATOM 4449 C C . VAL B 1 281 ? 17.781 -0.716 11.273 1 94.25 281 VAL B C 1
ATOM 4451 O O . VAL B 1 281 ? 18.297 -0.989 12.359 1 94.25 281 VAL B O 1
ATOM 4454 N N . LEU B 1 282 ? 17.141 -1.593 10.539 1 97.69 282 LEU B N 1
ATOM 4455 C CA . LEU B 1 282 ? 16.797 -2.893 11.109 1 97.69 282 LEU B CA 1
ATOM 4456 C C . LEU B 1 282 ? 17.859 -3.932 10.773 1 97.69 282 LEU B C 1
ATOM 4458 O O . LEU B 1 282 ? 18.109 -4.855 11.555 1 97.69 282 LEU B O 1
ATOM 4462 N N . PHE B 1 283 ? 18.5 -3.742 9.562 1 98.12 283 PHE B N 1
ATOM 4463 C CA . PHE B 1 283 ? 19.312 -4.859 9.086 1 98.12 283 PHE B CA 1
ATOM 4464 C C . PHE B 1 283 ? 20.766 -4.422 8.867 1 98.12 283 PHE B C 1
ATOM 4466 O O . PHE B 1 283 ? 21.625 -5.246 8.539 1 98.12 283 PHE B O 1
ATOM 4473 N N . GLY B 1 284 ? 21.094 -3.145 8.969 1 97.12 284 GLY B N 1
ATOM 4474 C CA . GLY B 1 284 ? 22.438 -2.648 8.734 1 97.12 284 GLY B CA 1
ATOM 4475 C C . GLY B 1 284 ? 22.859 -2.73 7.281 1 97.12 284 GLY B C 1
ATOM 4476 O O . GLY B 1 284 ? 24.047 -2.785 6.98 1 97.12 284 GLY B O 1
ATOM 4477 N N . VAL B 1 285 ? 21.875 -2.83 6.414 1 97.69 285 VAL B N 1
ATOM 4478 C CA . VAL B 1 285 ? 22.156 -2.961 4.992 1 97.69 285 VAL B CA 1
ATOM 4479 C C . VAL B 1 285 ? 22.422 -1.582 4.391 1 97.69 285 VAL B C 1
ATOM 4481 O O . VAL B 1 285 ? 21.594 -0.683 4.492 1 97.69 285 VAL B O 1
ATOM 4484 N N . GLU B 1 286 ? 23.578 -1.357 3.803 1 95.81 286 GLU B N 1
ATOM 4485 C CA . GLU B 1 286 ? 23.984 -0.165 3.061 1 95.81 286 GLU B CA 1
ATOM 4486 C C . GLU B 1 286 ? 24.484 -0.526 1.668 1 95.81 286 GLU B C 1
ATOM 4488 O O . GLU B 1 286 ? 25.625 -0.98 1.514 1 95.81 286 GLU B O 1
ATOM 4493 N N . ASP B 1 287 ? 23.641 -0.44 0.748 1 96.31 287 ASP B N 1
ATOM 4494 C CA . ASP B 1 287 ? 24.016 -0.728 -0.636 1 96.31 287 ASP B CA 1
ATOM 4495 C C . ASP B 1 287 ? 23.359 0.274 -1.594 1 96.31 287 ASP B C 1
ATOM 4497 O O . ASP B 1 287 ? 22.859 1.312 -1.164 1 96.31 287 ASP B O 1
ATOM 4501 N N . GLU B 1 288 ? 23.422 0.1 -2.842 1 95.12 288 GLU B N 1
ATOM 4502 C CA . GLU B 1 288 ? 23.031 1.059 -3.867 1 95.12 288 GLU B CA 1
ATOM 4503 C C . GLU B 1 288 ? 21.516 1.31 -3.828 1 95.12 288 GLU B C 1
ATOM 4505 O O . GLU B 1 288 ? 21.047 2.334 -4.32 1 95.12 288 GLU B O 1
ATOM 4510 N N . GLU B 1 289 ? 20.781 0.372 -3.262 1 95.25 289 GLU B N 1
ATOM 4511 C CA . GLU B 1 289 ? 19.328 0.49 -3.242 1 95.25 289 GLU B CA 1
ATOM 4512 C C . GLU B 1 289 ? 18.844 1.115 -1.938 1 95.25 289 GLU B C 1
ATOM 4514 O O . GLU B 1 289 ? 17.656 1.454 -1.808 1 95.25 289 GLU B O 1
ATOM 4519 N N . THR B 1 290 ? 19.734 1.231 -0.982 1 95.88 290 THR B N 1
ATOM 4520 C CA . THR B 1 290 ? 19.375 1.858 0.281 1 95.88 290 THR B CA 1
ATOM 4521 C C . THR B 1 290 ? 19.141 3.355 0.094 1 95.88 290 THR B C 1
ATOM 4523 O O . THR B 1 290 ? 19.953 4.047 -0.51 1 95.88 290 THR B O 1
ATOM 4526 N N . VAL B 1 291 ? 18.078 3.844 0.537 1 92.88 291 VAL B N 1
ATOM 4527 C CA . VAL B 1 291 ? 17.672 5.227 0.314 1 92.88 291 VAL B CA 1
ATOM 4528 C C . VAL B 1 291 ? 18.125 6.094 1.49 1 92.88 291 VAL B C 1
ATOM 4530 O O . VAL B 1 291 ? 17.938 5.719 2.65 1 92.88 291 VAL B O 1
ATOM 4533 N N . ASN B 1 292 ? 18.703 7.207 1.104 1 86.38 292 ASN B N 1
ATOM 4534 C CA . ASN B 1 292 ? 19.031 8.195 2.119 1 86.38 292 ASN B CA 1
ATOM 4535 C C . ASN B 1 292 ? 17.844 9.102 2.434 1 86.38 292 ASN B C 1
ATOM 4537 O O . ASN B 1 292 ? 17.328 9.789 1.549 1 86.38 292 ASN B O 1
ATOM 4541 N N . MET B 1 293 ? 17.344 8.984 3.609 1 83.44 293 MET B N 1
ATOM 4542 C CA . MET B 1 293 ? 16.266 9.828 4.098 1 83.44 293 MET B CA 1
ATOM 4543 C C . MET B 1 293 ? 16.578 10.359 5.492 1 83.44 293 MET B C 1
ATOM 4545 O O . MET B 1 293 ? 17.234 9.688 6.285 1 83.44 293 MET B O 1
#

InterPro domains:
  IPR008775 Phytanoyl-CoA dioxygenase-like [PF05721] (28-220)

Foldseek 3Di:
DPPAFDDAAEDEPVDPVDDLVVQLVSCVQWQKHKYAQLDPLVLLLQLCVQCVVQQVPADADPVCQFFRQKGKDWLSLQRHVSVLVVLVRPSQQSNQCVQAWAKDWDDDDPDIDIFTDGWAFQTKMKIKHDAPTAKGDWDFQCVVVVDWLCDRFFKKKKKAWSAFDDLQQWAKWWQTPQSNPGPPDDDDPSRIDGDTGHHNMIMMGTRSTTIITHHHNDDGDITIIMMTMIGGLQDHRNDQSPVSHDLVSLLPDDPVSVVNNNQAAGPPGPNDDPQARSCCVPRVDDDPRGDDD/DPPAFDDAAEDEPPDPVDDLVVQLVSCVQFQKHKYAQLDDLVLLLQLCVQCVVQQVPADADPVCQFFRQKGKDWLSVQRHVSVLVVLVRPSQQSNQCVQAWAKDWDDDDPDIDIFTDGWAFQTKMKIKHDAPTAKGDWDFQCVVVVDWLCDRFFKKKKKAWSAFDDLQQWAKWWQTPQSNPGPPDDDDPSRIDGDTGHHNMIMMGTRSTTIITHHHNDDGDITMIMMTMIGGLQDHRNDQSPVSHDLVSLLPDDPVSVVNNNQAAGPPGPNDDPSARSCCVVRVDDDPRGDDD

Secondary structure (DSSP, 8-state):
----PPPPPEEETTSTT--HHHHHHHHHHHSEEEEETSS-HHHHHHHHHHHHHHHHH----TTSSS-TTEEEEE-HHHH-HHHHHHHT-HHHHHHHHHHS--EEEEEETTEEEEEE---EEEEEEEEEE-TTPPPPPPB-GGGGGT--TTS---EEEEEEESS-B-TTBT--EE-TTGGG--TTPPP-GGG-EE--B-TT-EEEEETTS-EEPPPB--SS--EEEEEEEEE-TTBPPSB-HHHHS-HHHHTTS-HHHHHHTT-SPBTTTBSBBTTB-HHHHHH---STTPPP-/-----PPPPEEETTSTT--HHHHHHHHHHHSEEEEETSS-HHHHHHHHHHHHHHHHT----SSSSS-TTEEEEE-HHHH-HHHHHHHT-HHHHHHHHHHS--EEEEEETTEEEEEE---EEEEEEEEEE-TTPPPPPPB-GGGGGT--TTS---EEEEEEESS-B-TTBT--EE-TTGGG--TTPPP-GGG-EE--B-TT-EEEEETTS-EEPPPB--SS--EEEEEEEEE-TTBPPSB-HHHHS-HHHHTTS-HHHHHHTT-SPBTTTBSBBTTB-HHHHHH---STT----

Sequence (586 aa):
MTVPTPPIARFDATDPSTTIDKLVEVIKRDGGVIVEKLITPELATQISKDLKPAFDTDIKDKYGFFPETTQRATGLLGLSEACVELACSKIYNEVAQAVLPSTYSFWRGDHKKTVSGKPIISSTAGFRVNPGGTQQVLHRDDNDYYSHNTDEPLMIGCVTALTKTTKENGATICIPGSHLWGPDRRPLDEEAVPAELDIGDALIFLGNLYHAGGANTTKNEYRETVGIFLCKPYLRPAENQFLMVPLEKVRKMKPQAQRLLGYGLLEPGVGFMNYQDPMRVLFGVEDEETVNMMTVPTPPIARFDATDPSTTIDKLVEVIKRDGGVIVEKLITPELATQISKDLKPAFDTDIKDKYGFFPETTQRATGLLGLSEACVELACSKIYNEVAQAVLPSTYSFWRGDHKKTVSGKPIISSTAGFRVNPGGTQQVLHRDDNDYYSHNTDEPLMIGCVTALTKTTKENGATICIPGSHLWGPDRRPLDEEAVPAELDIGDALIFLGNLYHAGGANTTKNEYRETVGIFLCKPYLRPAENQFLMVPLEKVRKMKPQAQRLLGYGLLEPGVGFMNYQDPMRVLFGVEDEETVNM

Radius of gyration: 24.9 Å; Cα contacts (8 Å, |Δi|>4): 1452; chains: 2; bounding box: 47×82×61 Å

Nearest PDB structures (foldseek):
  5oa4-assembly1_A  TM=8.292E-01  e=1.909E-23  Aspergillus nidulans FGSC A4
  5dap-assembly1_A  TM=8.291E-01  e=2.432E-23  Aspergillus nidulans FGSC A4
  6eoz-assembly1_A-2  TM=8.278E-01  e=2.028E-23  Aspergillus nidulans FGSC A4
  7wsb-assembly3_E  TM=8.424E-01  e=5.335E-23  Aspergillus fumigatus Af293
  6oxj-assembly1_A  TM=8.537E-01  e=8.604E-22  Aspergillus fumigatus Af293

Solvent-accessible surface area (backbone atoms only — not comparable to full-atom values): 29473 Å² total; per-residue (Å²): 127,79,74,77,68,70,79,76,52,75,44,47,58,84,38,87,84,55,41,63,68,58,53,46,52,42,28,73,64,30,22,30,36,32,34,35,55,67,42,50,56,65,52,24,47,49,37,50,62,49,43,42,64,43,38,74,64,44,71,76,51,78,54,59,69,51,43,78,47,44,26,43,33,59,40,42,64,59,60,22,73,53,42,42,52,57,69,61,30,64,68,59,48,55,38,45,42,66,66,33,68,41,74,39,72,45,61,54,42,92,41,74,48,76,41,57,50,59,50,19,48,20,38,43,40,33,40,37,31,27,46,70,18,54,54,36,58,47,34,41,66,34,56,46,58,65,54,64,42,82,45,80,59,52,26,37,34,37,40,30,20,48,29,65,30,32,66,52,34,21,12,44,26,29,27,72,40,39,32,76,41,55,83,82,67,74,74,55,77,89,53,40,46,60,54,63,29,51,50,13,10,27,46,37,31,37,16,44,22,36,28,28,49,29,32,9,77,37,85,85,45,68,23,35,35,38,33,49,25,33,21,42,59,48,44,37,32,25,37,34,44,83,79,49,29,56,64,77,60,48,67,72,46,57,69,69,56,37,34,29,60,53,39,41,40,33,59,84,50,26,27,22,45,88,65,25,25,32,38,42,77,76,65,67,46,82,55,93,77,56,53,76,57,128,78,74,76,68,69,79,76,53,73,43,46,59,84,39,87,83,56,40,63,68,57,53,46,52,42,28,73,64,32,23,29,36,33,34,35,54,67,42,52,55,66,53,24,48,50,37,49,61,50,42,43,65,42,38,74,65,43,74,76,50,75,54,59,68,51,43,78,47,45,25,42,33,58,41,41,66,59,61,22,71,54,42,42,52,57,68,62,31,65,69,61,49,54,39,48,42,67,66,32,68,42,74,37,73,45,62,55,41,94,42,74,46,76,40,57,49,59,52,19,47,19,36,44,38,32,40,38,32,26,47,68,18,54,54,36,60,49,34,43,66,36,56,45,57,63,55,63,43,84,44,80,59,53,26,37,35,37,41,30,19,48,29,64,29,33,66,52,34,22,13,44,24,30,26,72,39,39,33,75,40,56,83,82,67,74,75,54,76,88,51,41,45,58,54,62,30,51,50,13,9,27,45,36,30,38,15,46,23,37,28,26,50,29,31,9,75,37,86,86,44,66,23,34,35,39,33,48,25,33,22,44,58,50,44,38,31,25,36,34,44,83,79,50,27,56,64,77,60,49,68,73,46,56,69,67,58,37,34,29,60,52,39,42,38,33,59,83,50,26,26,23,46,87,65,24,25,32,39,42,77,77,62,68,46,81,56,94,77,55,53,79,60